Protein 6EI3 (pdb70)

Structure (mmCIF, N/CA/C/O backbone):
data_6EI3
#
_entry.id   6EI3
#
_cell.length_a   138.060
_cell.length_b   65.230
_cell.length_c   70.340
_cell.angle_alpha   90.000
_cell.angle_beta   96.840
_cell.angle_gamma   90.000
#
_symmetry.space_group_name_H-M   'C 1 2 1'
#
loop_
_entity.id
_entity.type
_entity.pdbx_description
1 polymer 'Proton-dependent oligopeptide transporter family protein'
2 non-polymer (2S)-2,3-DIHYDROXYPROPYL(7Z)-PENTADEC-7-ENOATE
3 water water
#
loop_
_atom_site.group_PDB
_atom_site.id
_atom_site.type_symbol
_atom_site.label_atom_id
_atom_s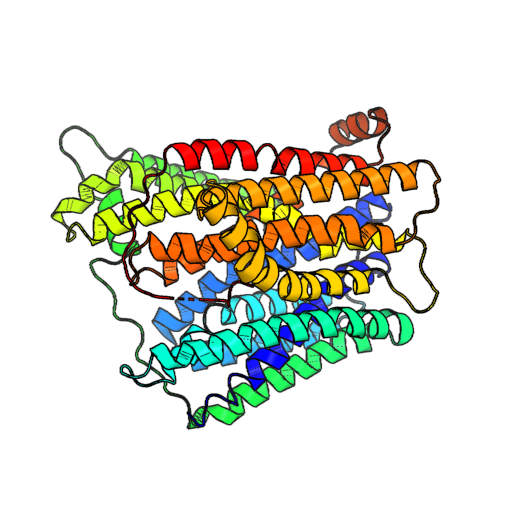ite.label_alt_id
_atom_site.label_comp_id
_atom_site.label_asym_id
_atom_site.label_entity_id
_atom_site.label_seq_id
_atom_site.pdbx_PDB_ins_code
_atom_site.Cartn_x
_atom_site.Cartn_y
_atom_site.Cartn_z
_atom_site.occupancy
_atom_site.B_iso_or_equiv
_atom_site.auth_seq_id
_atom_site.auth_comp_id
_atom_site.auth_asym_id
_atom_site.auth_atom_id
_atom_site.pdbx_PDB_model_num
ATOM 1 N N . PRO A 1 1 ? 141.482 21.199 126.024 1.00 51.93 16 PRO A N 1
ATOM 2 C CA . PRO A 1 1 ? 141.529 19.738 126.226 1.00 50.76 16 PRO A CA 1
ATOM 3 C C . PRO A 1 1 ? 140.140 19.184 126.521 1.00 50.17 16 PRO A C 1
ATOM 4 O O . PRO A 1 1 ? 139.414 19.751 127.340 1.00 47.69 16 PRO A O 1
ATOM 8 N N . ARG A 1 2 ? 139.777 18.067 125.865 1.00 45.37 17 ARG A N 1
ATOM 9 C CA . ARG A 1 2 ? 138.464 17.420 125.986 1.00 44.13 17 ARG A CA 1
ATOM 10 C C . ARG A 1 2 ? 138.105 16.931 127.393 1.00 44.98 17 ARG A C 1
ATOM 11 O O . ARG A 1 2 ? 136.936 16.633 127.647 1.00 45.88 17 ARG A O 1
ATOM 19 N N . GLN A 1 3 ? 139.084 16.863 128.309 1.00 37.68 18 GLN A N 1
ATOM 20 C CA . GLN A 1 3 ? 138.849 16.449 129.702 1.00 34.53 18 GLN A CA 1
ATOM 21 C C . GLN A 1 3 ? 138.491 17.623 130.601 1.00 33.66 18 GLN A C 1
ATOM 22 O O . GLN A 1 3 ? 137.955 17.395 131.664 1.00 31.83 18 GLN A O 1
ATOM 28 N N . ILE A 1 4 ? 138.827 18.867 130.203 1.00 30.66 19 ILE A N 1
ATOM 29 C CA . ILE A 1 4 ? 138.576 20.081 130.991 1.00 30.00 19 ILE A CA 1
ATOM 30 C C . ILE A 1 4 ? 137.054 20.257 131.380 1.00 32.86 19 ILE A C 1
ATOM 31 O O . ILE A 1 4 ? 136.803 20.582 132.547 1.00 30.27 19 ILE A O 1
ATOM 36 N N . PRO A 1 5 ? 136.040 19.961 130.517 1.00 30.79 20 PRO A N 1
ATOM 37 C CA . PRO A 1 5 ? 134.627 20.143 130.957 1.00 29.90 20 PRO A CA 1
ATOM 38 C C . PRO A 1 5 ? 134.228 19.305 132.181 1.00 31.06 20 PRO A C 1
ATOM 39 O O . PRO A 1 5 ? 133.435 19.750 133.003 1.00 28.22 20 PRO A O 1
ATOM 43 N N . PHE A 1 6 ? 134.799 18.101 132.317 1.00 28.76 21 PHE A N 1
ATOM 44 C CA . PHE A 1 6 ? 134.532 17.208 133.458 1.00 27.89 21 PHE A CA 1
ATOM 45 C C . PHE A 1 6 ? 135.055 17.823 134.752 1.00 30.48 21 PHE A C 1
ATOM 46 O O . PHE A 1 6 ? 134.418 17.674 135.784 1.00 28.65 21 PHE A O 1
ATOM 54 N N . ILE A 1 7 ? 136.198 18.552 134.666 1.00 27.85 22 ILE A N 1
ATOM 55 C CA A ILE A 1 7 ? 136.838 19.262 135.786 0.50 27.06 22 ILE A CA 1
ATOM 56 C CA B ILE A 1 7 ? 136.798 19.228 135.817 0.50 26.02 22 ILE A CA 1
ATOM 57 C C . ILE A 1 7 ? 135.991 20.481 136.154 1.00 30.40 22 ILE A C 1
ATOM 58 O O . ILE A 1 7 ? 135.774 20.747 137.334 1.00 29.88 22 ILE A O 1
ATOM 67 N N . ILE A 1 8 ? 135.506 21.231 135.121 1.00 29.24 23 ILE A N 1
ATOM 68 C CA . ILE A 1 8 ? 134.674 22.438 135.331 1.00 28.88 23 ILE A CA 1
ATOM 69 C C . ILE A 1 8 ? 133.350 22.014 136.017 1.00 30.69 23 ILE A C 1
ATOM 70 O O . ILE A 1 8 ? 132.964 22.630 137.010 1.00 30.48 23 ILE A O 1
ATOM 75 N N . GLY A 1 9 ? 132.716 20.953 135.503 1.00 26.23 24 GLY A N 1
ATOM 76 C CA . GLY A 1 9 ? 131.477 20.396 136.048 1.00 25.78 24 GLY A CA 1
ATOM 77 C C . GLY A 1 9 ? 131.619 20.000 137.510 1.00 28.98 24 GLY A C 1
ATOM 78 O O . GLY A 1 9 ? 130.810 20.382 138.349 1.00 27.57 24 GLY A O 1
ATOM 79 N N . ASN A 1 10 ? 132.677 19.249 137.824 1.00 27.06 25 ASN A N 1
ATOM 80 C CA . ASN A 1 10 ? 132.973 18.813 139.183 1.00 25.49 25 ASN A CA 1
ATOM 81 C C . ASN A 1 10 ? 133.193 20.031 140.087 1.00 29.81 25 ASN A C 1
ATOM 82 O O . ASN A 1 10 ? 132.622 20.072 141.179 1.00 28.60 25 ASN A O 1
ATOM 87 N N . GLU A 1 11 ? 133.998 21.028 139.626 1.00 27.18 26 GLU A N 1
ATOM 88 C CA . GLU A 1 11 ? 134.275 22.251 140.395 1.00 27.31 26 GLU A CA 1
ATOM 89 C C . GLU A 1 11 ? 132.993 23.050 140.700 1.00 29.84 26 GLU A C 1
ATOM 90 O O . GLU A 1 11 ? 132.807 23.499 141.832 1.00 28.61 26 GLU A O 1
ATOM 96 N N . ALA A 1 12 ? 132.124 23.230 139.693 1.00 26.57 27 ALA A N 1
ATOM 97 C CA . ALA A 1 12 ? 130.875 23.994 139.846 1.00 25.12 27 ALA A CA 1
ATOM 98 C C . ALA A 1 12 ? 129.933 23.339 140.846 1.00 27.78 27 ALA A C 1
ATOM 99 O O . ALA A 1 12 ? 129.462 24.012 141.752 1.00 25.77 27 ALA A O 1
ATOM 101 N N . CYS A 1 13 ? 129.695 22.012 140.713 1.00 26.04 28 CYS A N 1
ATOM 102 C CA . CYS A 1 13 ? 128.790 21.304 141.628 1.00 26.04 28 CYS A CA 1
ATOM 103 C C . CYS A 1 13 ? 129.318 21.237 143.042 1.00 29.39 28 CYS A C 1
ATOM 104 O O . CYS A 1 13 ? 128.544 21.496 143.967 1.00 29.22 28 CYS A O 1
ATOM 107 N N . GLU A 1 14 ? 130.634 20.937 143.220 1.00 24.23 29 GLU A N 1
ATOM 108 C CA . GLU A 1 14 ? 131.233 20.857 144.557 1.00 23.74 29 GLU A CA 1
ATOM 109 C C . GLU A 1 14 ? 131.209 22.212 145.282 1.00 26.48 29 GLU A C 1
ATOM 110 O O . GLU A 1 14 ? 130.929 22.249 146.468 1.00 25.27 29 GLU A O 1
ATOM 116 N N . ARG A 1 15 ? 131.519 23.312 144.587 1.00 24.59 30 ARG A N 1
ATOM 117 C CA . ARG A 1 15 ? 131.532 24.635 145.211 1.00 23.81 30 ARG A CA 1
ATOM 118 C C . ARG A 1 15 ? 130.127 25.083 145.604 1.00 28.02 30 ARG A C 1
ATOM 119 O O . ARG A 1 15 ? 129.948 25.636 146.687 1.00 27.04 30 ARG A O 1
ATOM 127 N N . PHE A 1 16 ? 129.138 24.852 144.733 1.00 25.14 31 PHE A N 1
ATOM 128 C CA . PHE A 1 16 ? 127.759 25.231 145.041 1.00 26.50 31 PHE A CA 1
ATOM 129 C C . PHE A 1 16 ? 127.307 24.439 146.281 1.00 30.87 31 PHE A C 1
ATOM 130 O O . PHE A 1 16 ? 126.709 25.006 147.198 1.00 30.91 31 PHE A O 1
ATOM 138 N N . SER A 1 17 ? 127.619 23.136 146.299 1.00 27.36 32 SER A N 1
ATOM 139 C CA . SER A 1 17 ? 127.295 22.224 147.386 1.00 27.85 32 SER A CA 1
ATOM 140 C C . SER A 1 17 ? 127.925 22.673 148.719 1.00 29.91 32 SER A C 1
ATOM 141 O O . SER A 1 17 ? 127.244 22.709 149.746 1.00 29.80 32 SER A O 1
ATOM 144 N N . PHE A 1 18 ? 129.211 23.016 148.698 1.00 25.32 33 PHE A N 1
ATOM 145 C CA . PHE A 1 18 ? 129.924 23.434 149.906 1.00 23.69 33 PHE A CA 1
ATOM 146 C C . PHE A 1 18 ? 129.292 24.667 150.509 1.00 26.68 33 PHE A C 1
ATOM 147 O O . PHE A 1 18 ? 128.960 24.654 151.687 1.00 24.50 33 PHE A O 1
ATOM 155 N N . TYR A 1 19 ? 129.158 25.739 149.713 1.00 23.93 34 TYR A N 1
ATOM 156 C CA . TYR A 1 19 ? 128.591 26.995 150.203 1.00 24.63 34 TYR A CA 1
ATOM 157 C C . TYR A 1 19 ? 127.153 26.829 150.659 1.00 28.34 34 TYR A C 1
ATOM 158 O O . TYR A 1 19 ? 126.750 27.439 151.644 1.00 25.24 34 TYR A O 1
ATOM 167 N N . GLY A 1 20 ? 126.413 25.993 149.930 1.00 26.91 35 GLY A N 1
ATOM 168 C CA . GLY A 1 20 ? 125.025 25.651 150.214 1.00 27.57 35 GLY A CA 1
ATOM 169 C C . GLY A 1 20 ? 124.874 25.044 151.588 1.00 30.20 35 GLY A C 1
ATOM 170 O O . GLY A 1 20 ? 124.070 25.541 152.374 1.00 29.75 35 GLY A O 1
ATOM 171 N N . MET A 1 21 ? 125.685 24.026 151.929 1.00 28.16 36 MET A N 1
ATOM 172 C CA . MET A 1 21 ? 125.574 23.450 153.273 1.00 30.38 36 MET A CA 1
ATOM 173 C C . MET A 1 21 ? 126.181 24.370 154.365 1.00 31.07 36 MET A C 1
ATOM 174 O O . MET A 1 21 ? 125.569 24.555 155.413 1.00 31.32 36 MET A O 1
ATOM 179 N N . ARG A 1 22 ? 127.349 24.968 154.107 1.00 24.64 37 ARG A N 1
ATOM 180 C CA . ARG A 1 22 ? 128.051 25.799 155.096 1.00 22.93 37 ARG A CA 1
ATOM 181 C C . ARG A 1 22 ? 127.256 27.044 155.549 1.00 24.74 37 ARG A C 1
ATOM 182 O O . ARG A 1 22 ? 127.209 27.338 156.752 1.00 24.10 37 ARG A O 1
ATOM 190 N N . ASN A 1 23 ? 126.614 27.737 154.586 1.00 19.81 38 ASN A N 1
ATOM 191 C CA . ASN A 1 23 ? 125.878 28.990 154.772 1.00 20.24 38 ASN A CA 1
ATOM 192 C C . ASN A 1 23 ? 124.492 28.814 155.421 1.00 25.24 38 ASN A C 1
ATOM 193 O O . ASN A 1 23 ? 123.907 29.813 155.824 1.00 26.99 38 ASN A O 1
ATOM 198 N N . ILE A 1 24 ? 124.004 27.567 155.610 1.00 21.63 39 ILE A N 1
ATOM 199 C CA . ILE A 1 24 ? 122.749 27.341 156.353 1.00 22.41 39 ILE A CA 1
ATOM 200 C C . ILE A 1 24 ? 123.016 26.625 157.673 1.00 25.22 39 ILE A C 1
ATOM 201 O O . ILE A 1 24 ? 122.090 26.440 158.457 1.00 24.60 39 ILE A O 1
ATOM 206 N N . LEU A 1 25 ? 124.254 26.181 157.908 1.00 22.54 40 LEU A N 1
ATOM 207 C CA . LEU A 1 25 ? 124.570 25.366 159.083 1.00 22.67 40 LEU A CA 1
ATOM 208 C C . LEU A 1 25 ? 124.155 25.996 160.433 1.00 26.58 40 LEU A C 1
ATOM 209 O O . LEU A 1 25 ? 123.487 25.331 161.224 1.00 25.65 40 LEU A O 1
ATOM 214 N N . VAL A 1 26 ? 124.557 27.247 160.701 1.00 23.38 41 VAL A N 1
ATOM 215 C CA . VAL A 1 26 ? 124.227 27.932 161.955 1.00 22.81 41 VAL A CA 1
ATOM 216 C C . VAL A 1 26 ? 122.702 28.186 162.091 1.00 26.38 41 VAL A C 1
ATOM 217 O O . VAL A 1 26 ? 122.138 27.915 163.153 1.00 26.10 41 VAL A O 1
ATOM 221 N N . GLN A 1 27 ? 122.035 28.675 161.016 1.00 22.62 42 GLN A N 1
ATOM 222 C CA . GLN A 1 27 ? 120.595 28.918 161.063 1.00 22.58 42 GLN A CA 1
ATOM 223 C C . GLN A 1 27 ? 119.845 27.605 161.295 1.00 27.61 42 GLN A C 1
ATOM 224 O O . GLN A 1 27 ? 118.877 27.583 162.050 1.00 28.45 42 GLN A O 1
ATOM 230 N N . PHE A 1 28 ? 120.306 26.498 160.684 1.00 23.54 43 PHE A N 1
ATOM 231 C CA . PHE A 1 28 ? 119.684 25.207 160.957 1.00 23.80 43 PHE A CA 1
ATOM 232 C C . PHE A 1 28 ? 119.959 24.830 162.433 1.00 27.60 43 PHE A C 1
ATOM 233 O O . PHE A 1 28 ? 119.041 24.420 163.140 1.00 25.74 43 PHE A O 1
ATOM 241 N N . LEU A 1 29 ? 121.237 24.921 162.880 1.00 25.04 44 LEU A N 1
ATOM 242 C CA . LEU A 1 29 ? 121.591 24.474 164.241 1.00 25.55 44 LEU A CA 1
ATOM 243 C C . LEU A 1 29 ? 120.862 25.181 165.380 1.00 27.91 44 LEU A C 1
ATOM 244 O O . LEU A 1 29 ? 120.448 24.526 166.329 1.00 28.66 44 LEU A O 1
ATOM 249 N N . ILE A 1 30 ? 120.717 26.503 165.300 1.00 25.60 45 ILE A N 1
ATOM 250 C CA . ILE A 1 30 ? 120.178 27.322 166.394 1.00 25.35 45 ILE A CA 1
ATOM 251 C C . ILE A 1 30 ? 118.726 26.961 166.781 1.00 28.61 45 ILE A C 1
ATOM 252 O O . ILE A 1 30 ? 118.387 27.132 167.939 1.00 30.48 45 ILE A O 1
ATOM 257 N N . THR A 1 31 ? 117.913 26.388 165.875 1.00 25.65 46 THR A N 1
ATOM 258 C CA . THR A 1 31 ? 116.535 25.981 166.211 1.00 26.59 46 THR A CA 1
ATOM 259 C C . THR A 1 31 ? 116.394 24.461 166.254 1.00 30.34 46 THR A C 1
ATOM 260 O O . THR A 1 31 ? 11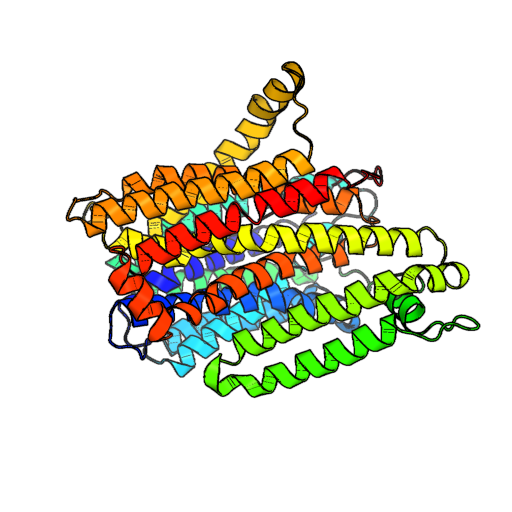5.283 23.946 166.352 1.00 29.87 46 THR A O 1
ATOM 264 N N . SER A 1 32 ? 117.521 23.740 166.164 1.00 27.16 47 SER A N 1
ATOM 265 C CA . SER A 1 32 ? 117.505 22.278 166.159 1.00 27.47 47 SER A CA 1
ATOM 266 C C . SER A 1 32 ? 117.562 21.692 167.575 1.00 34.27 47 SER A C 1
ATOM 267 O O . SER A 1 32 ? 117.823 22.408 168.537 1.00 33.87 47 SER A O 1
ATOM 270 N N . LEU A 1 33 ? 117.420 20.359 167.669 1.00 34.63 48 LEU A N 1
ATOM 271 C CA . LEU A 1 33 ? 117.543 19.570 168.902 1.00 35.71 48 LEU A CA 1
ATOM 272 C C . LEU A 1 33 ? 118.971 19.009 169.036 1.00 37.46 48 LEU A C 1
ATOM 273 O O . LEU A 1 33 ? 119.251 18.248 169.960 1.00 37.59 48 LEU A O 1
ATOM 278 N N . LEU A 1 34 ? 119.888 19.437 168.143 1.00 31.81 49 LEU A N 1
ATOM 279 C CA . LEU A 1 34 ? 121.272 18.960 168.126 1.00 31.76 49 LEU A CA 1
ATOM 280 C C . LEU A 1 34 ? 122.203 19.713 169.080 1.00 35.92 49 LEU A C 1
ATOM 281 O O . LEU A 1 34 ? 123.300 19.217 169.339 1.00 35.90 49 LEU A O 1
ATOM 286 N N . LEU A 1 35 ? 121.771 20.880 169.619 1.00 31.29 50 LEU A N 1
ATOM 287 C CA . LEU A 1 35 ? 122.583 21.657 170.569 1.00 30.59 50 LEU A CA 1
ATOM 288 C C . LEU A 1 35 ? 122.256 21.204 171.977 1.00 36.16 50 LEU A C 1
ATOM 289 O O . LEU A 1 35 ? 121.088 21.001 172.298 1.00 34.52 50 LEU A O 1
ATOM 294 N N . GLN A 1 36 ? 123.278 20.997 172.811 1.00 33.83 51 GLN A N 1
ATOM 295 C CA . GLN A 1 36 ? 123.020 20.531 174.174 1.00 34.19 51 GLN A CA 1
ATOM 296 C C . GLN A 1 36 ? 122.798 21.684 175.159 1.00 35.13 51 GLN A C 1
ATOM 297 O O . GLN A 1 36 ? 122.229 21.464 176.218 1.00 33.89 51 GLN A O 1
ATOM 303 N N . GLU A 1 37 ? 123.207 22.912 174.799 1.00 31.37 52 GLU A N 1
ATOM 304 C CA . GLU A 1 37 ? 122.993 24.079 175.667 1.00 32.07 52 GLU A CA 1
ATOM 305 C C . GLU A 1 37 ? 121.508 24.484 175.683 1.00 34.18 52 GLU A C 1
ATOM 306 O O . GLU A 1 37 ? 120.790 24.224 174.713 1.00 31.82 52 GLU A O 1
ATOM 312 N N . VAL A 1 38 ? 121.064 25.142 176.756 1.00 32.72 53 VAL A N 1
ATOM 313 C CA . VAL A 1 38 ? 119.662 25.571 176.854 1.00 33.61 53 VAL A CA 1
ATOM 314 C C . VAL A 1 38 ? 119.499 27.110 176.808 1.00 37.91 53 VAL A C 1
ATOM 315 O O . VAL A 1 38 ? 118.489 27.589 176.290 1.00 37.97 53 VAL A O 1
ATOM 319 N N . GLY A 1 39 ? 120.469 27.851 177.342 1.00 34.33 54 GLY A N 1
ATOM 320 C CA . GLY A 1 39 ? 120.424 29.310 177.359 1.00 34.62 54 GLY A CA 1
ATOM 321 C C . GLY A 1 39 ? 120.733 29.893 175.992 1.00 37.01 54 GLY A C 1
ATOM 322 O O . GLY A 1 39 ? 121.566 29.348 175.270 1.00 36.64 54 GLY A O 1
ATOM 323 N N . ALA A 1 40 ? 120.070 30.999 175.619 1.00 33.52 55 ALA A N 1
ATOM 324 C CA . ALA A 1 40 ? 120.253 31.625 174.313 1.00 33.12 55 ALA A CA 1
ATOM 325 C C . ALA A 1 40 ? 121.721 32.018 174.009 1.00 33.98 55 ALA A C 1
ATOM 326 O O . ALA A 1 40 ? 122.199 31.579 172.959 1.00 31.02 55 ALA A O 1
ATOM 328 N N . PRO A 1 41 ? 122.491 32.745 174.876 1.00 32.30 56 PRO A N 1
ATOM 329 C CA . PRO A 1 41 ? 123.884 33.054 174.498 1.00 32.15 56 PRO A CA 1
ATOM 330 C C . PRO A 1 41 ? 124.798 31.825 174.453 1.00 33.73 56 PRO A C 1
ATOM 331 O O . PRO A 1 41 ? 125.721 31.804 173.637 1.00 31.81 56 PRO A O 1
ATOM 335 N N . GLU A 1 42 ? 124.511 30.798 175.283 1.00 30.20 57 GLU A N 1
ATOM 336 C CA . GLU A 1 42 ? 125.259 29.531 175.331 1.00 30.33 57 GLU A CA 1
ATOM 337 C C . GLU A 1 42 ? 125.020 28.725 174.045 1.00 32.25 57 GLU A C 1
ATOM 338 O O . GLU A 1 42 ? 125.939 28.079 173.538 1.00 31.20 57 GLU A O 1
ATOM 344 N N . ARG A 1 43 ? 123.781 28.767 173.523 1.00 28.61 58 ARG A N 1
ATOM 345 C CA . ARG A 1 43 ? 123.434 28.084 172.277 1.00 28.17 58 ARG A CA 1
ATOM 346 C C . ARG A 1 43 ? 124.087 28.805 171.086 1.00 31.05 58 ARG A C 1
ATOM 347 O O . ARG A 1 43 ? 124.522 28.137 170.150 1.00 28.71 58 ARG A O 1
ATOM 355 N N . ASP A 1 44 ? 124.194 30.158 171.140 1.00 28.33 59 ASP A N 1
ATOM 356 C CA . ASP A 1 44 ? 124.882 30.929 170.092 1.00 27.10 59 ASP A CA 1
ATOM 357 C C . ASP A 1 44 ? 126.346 30.500 170.044 1.00 29.16 59 ASP A C 1
ATOM 358 O O . ASP A 1 44 ? 126.888 30.295 168.962 1.00 27.78 59 ASP A O 1
ATOM 363 N N . ALA A 1 45 ? 126.987 30.395 171.231 1.00 27.29 60 ALA A N 1
ATOM 364 C CA . ALA A 1 45 ? 128.388 29.978 171.343 1.00 26.52 60 ALA A CA 1
ATOM 365 C C . ALA A 1 45 ? 128.568 28.547 170.820 1.00 29.53 60 ALA A C 1
ATOM 366 O O . ALA A 1 45 ? 129.514 28.282 170.079 1.00 29.45 60 ALA A O 1
ATOM 368 N N . GLU A 1 46 ? 127.649 27.632 171.192 1.00 26.56 61 GLU A N 1
ATOM 369 C CA . GLU A 1 46 ? 127.685 26.247 170.741 1.00 26.47 61 GLU A CA 1
ATOM 370 C C . GLU A 1 46 ? 127.553 26.136 169.222 1.00 29.21 61 GLU A C 1
ATOM 371 O O . GLU A 1 46 ? 128.313 25.382 168.618 1.00 27.45 61 GLU A O 1
ATOM 377 N N . ALA A 1 47 ? 126.625 26.902 168.597 1.00 25.76 62 ALA A N 1
ATOM 378 C CA . ALA A 1 47 ? 126.461 26.868 167.141 1.00 24.62 62 ALA A CA 1
ATOM 379 C C . ALA A 1 47 ? 127.714 27.397 166.460 1.00 26.96 62 ALA A C 1
ATOM 380 O O . ALA A 1 47 ? 128.163 26.781 165.501 1.00 24.54 62 ALA A O 1
ATOM 382 N N . LYS A 1 48 ? 128.343 28.474 167.013 1.00 26.55 63 LYS A N 1
ATOM 383 C CA . LYS A 1 48 ? 129.596 29.039 166.467 1.00 26.04 63 LYS A CA 1
ATOM 384 C C . LYS A 1 48 ? 130.722 27.995 166.593 1.00 29.65 63 LYS A C 1
ATOM 385 O O . LYS A 1 48 ? 131.524 27.839 165.674 1.00 27.63 63 LYS A O 1
ATOM 391 N N . HIS A 1 49 ? 130.762 27.287 167.738 1.00 26.64 64 HIS A N 1
ATOM 392 C CA . HIS A 1 49 ? 131.781 26.283 168.026 1.00 27.24 64 HIS A CA 1
ATOM 393 C C . HIS A 1 49 ? 131.794 25.218 166.963 1.00 29.49 64 HIS A C 1
ATOM 394 O O . HIS A 1 49 ? 132.857 24.916 166.452 1.00 28.08 64 HIS A O 1
ATOM 401 N N . ILE A 1 50 ? 130.607 24.703 166.580 1.00 25.10 65 ILE A N 1
ATOM 402 C CA . ILE A 1 50 ? 130.460 23.695 165.537 1.00 24.01 65 ILE A CA 1
ATOM 403 C C . ILE A 1 50 ? 130.909 24.213 164.147 1.00 25.90 65 ILE A C 1
ATOM 404 O O . ILE A 1 50 ? 131.649 23.521 163.442 1.00 25.82 65 ILE A O 1
ATOM 409 N N . LEU A 1 51 ? 130.411 25.388 163.733 1.00 21.02 66 LEU A N 1
ATOM 410 C CA . LEU A 1 51 ? 130.726 25.981 162.425 1.00 20.33 66 LEU A CA 1
ATOM 411 C C . LEU A 1 51 ? 132.237 26.224 162.283 1.00 24.82 66 LEU A C 1
ATOM 412 O O . LEU A 1 51 ? 132.844 25.850 161.275 1.00 24.25 66 LEU A O 1
ATOM 417 N N . HIS A 1 52 ? 132.830 26.876 163.287 1.00 21.32 67 HIS A N 1
ATOM 418 C CA . HIS A 1 52 ? 134.238 27.223 163.249 1.00 20.80 67 HIS A CA 1
ATOM 419 C C . HIS A 1 52 ? 135.130 25.982 163.424 1.00 27.28 67 HIS A C 1
ATOM 420 O O . HIS A 1 52 ? 136.206 25.955 162.829 1.00 27.60 67 HIS A O 1
ATOM 427 N N . SER A 1 53 ? 134.656 24.924 164.134 1.00 24.07 68 SER A N 1
ATOM 428 C CA . SER A 1 53 ? 135.401 23.647 164.220 1.00 23.95 68 SER A CA 1
ATOM 429 C C . SER A 1 53 ? 135.397 22.975 162.832 1.00 27.54 68 SER A C 1
ATOM 430 O O . SER A 1 53 ? 136.415 22.432 162.400 1.00 27.40 68 SER A O 1
ATOM 433 N N . PHE A 1 54 ? 134.245 23.010 162.153 1.00 23.71 69 PHE A N 1
ATOM 434 C CA . PHE A 1 54 ? 134.066 22.512 160.781 1.00 23.57 69 PHE A CA 1
ATOM 435 C C . PHE A 1 54 ? 135.043 23.241 159.804 1.00 28.36 69 PHE A C 1
ATOM 436 O O . PHE A 1 54 ? 135.730 22.583 159.026 1.00 26.42 69 PHE A O 1
ATOM 444 N N . MET A 1 55 ? 135.086 24.599 159.853 1.00 26.02 70 MET A N 1
ATOM 445 C CA . MET A 1 55 ? 136.000 25.425 159.047 1.00 25.01 70 MET A CA 1
ATOM 446 C C . MET A 1 55 ? 137.471 25.046 159.328 1.00 27.97 70 MET A C 1
ATOM 447 O O . MET A 1 55 ? 138.281 24.972 158.403 1.00 26.67 70 MET A O 1
ATOM 452 N N . ILE A 1 56 ? 137.790 24.758 160.598 1.00 24.64 71 ILE A N 1
ATOM 453 C CA . ILE A 1 56 ? 139.130 24.314 160.991 1.00 24.41 71 ILE A CA 1
ATOM 454 C C . ILE A 1 56 ? 139.506 23.030 160.233 1.00 28.08 71 ILE A C 1
ATOM 455 O O . ILE A 1 56 ? 140.566 22.992 159.624 1.00 28.49 71 ILE A O 1
ATOM 460 N N . GLY A 1 57 ? 138.604 22.044 160.211 1.00 23.71 72 GLY A N 1
ATOM 461 C CA . GLY A 1 57 ? 138.826 20.786 159.507 1.00 23.37 72 GLY A CA 1
ATOM 462 C C . GLY A 1 57 ? 138.990 20.975 158.017 1.00 26.76 72 GLY A C 1
ATOM 463 O O . GLY A 1 57 ? 139.895 20.397 157.404 1.00 25.51 72 GLY A O 1
ATOM 464 N N . VAL A 1 58 ? 138.089 21.790 157.419 1.00 22.92 73 VAL A N 1
ATOM 465 C CA . VAL A 1 58 ? 138.101 22.084 155.992 1.00 22.14 73 VAL A CA 1
ATOM 466 C C . VAL A 1 58 ? 139.459 22.646 155.539 1.00 26.89 73 VAL A C 1
ATOM 467 O O . VAL A 1 58 ? 139.936 22.276 154.475 1.00 27.33 73 VAL A O 1
ATOM 471 N N . PHE A 1 59 ? 140.080 23.517 156.351 1.00 22.71 74 PHE A N 1
ATOM 472 C CA . PHE A 1 59 ? 141.322 24.188 155.971 1.00 21.88 74 PHE A CA 1
ATOM 473 C C . PHE A 1 59 ? 142.568 23.556 156.574 1.00 26.33 74 PHE A C 1
ATOM 474 O O . PHE A 1 59 ? 143.677 23.954 156.216 1.00 25.68 74 PHE A O 1
ATOM 482 N N . PHE A 1 60 ? 142.397 22.500 157.385 1.00 24.20 75 PHE A N 1
ATOM 483 C CA . PHE A 1 60 ? 143.539 21.751 157.932 1.00 25.42 75 PHE A CA 1
ATOM 484 C C . PHE A 1 60 ? 143.828 20.501 157.065 1.00 30.83 75 PHE A C 1
ATOM 485 O O . PHE A 1 60 ? 144.992 20.238 156.758 1.00 30.70 75 PHE A O 1
ATOM 493 N N . PHE A 1 61 ? 142.764 19.719 156.700 1.00 27.27 76 PHE A N 1
ATOM 494 C CA . PHE A 1 61 ? 142.888 18.470 155.938 1.00 26.42 76 PHE A CA 1
ATOM 495 C C . PHE A 1 61 ? 143.531 18.633 154.533 1.00 30.07 76 PHE A C 1
ATOM 496 O O . PHE A 1 61 ? 144.113 17.639 154.109 1.00 29.13 76 PHE A O 1
ATOM 504 N N . PRO A 1 62 ? 143.637 19.823 153.866 1.00 27.23 77 PRO A N 1
ATOM 505 C CA . PRO A 1 62 ? 144.496 19.906 152.659 1.00 27.75 77 PRO A CA 1
ATOM 506 C C . PRO A 1 62 ? 145.900 19.363 152.902 1.00 31.89 77 PRO A C 1
ATOM 507 O O . PRO A 1 62 ? 146.507 18.878 151.954 1.00 31.67 77 PRO A O 1
ATOM 511 N N . LEU A 1 63 ? 146.416 19.418 154.166 1.00 30.35 78 LEU A N 1
ATOM 512 C CA . LEU A 1 63 ? 147.746 18.883 154.501 1.00 31.90 78 LEU A CA 1
ATOM 513 C C . LEU A 1 63 ? 147.811 17.380 154.176 1.00 35.39 78 LEU A C 1
ATOM 514 O O . LEU A 1 63 ? 148.759 16.933 153.524 1.00 34.34 78 LEU A O 1
ATOM 519 N N . LEU A 1 64 ? 146.781 16.618 154.608 1.00 30.87 79 LEU A N 1
ATOM 520 C CA . LEU A 1 64 ? 146.668 15.186 154.368 1.00 31.12 79 LEU A CA 1
ATOM 521 C C . LEU A 1 64 ? 146.411 14.875 152.894 1.00 33.83 79 LEU A C 1
ATOM 522 O O . LEU A 1 64 ? 147.104 14.024 152.346 1.00 34.47 79 LEU A O 1
ATOM 527 N N . GLY A 1 65 ? 145.482 15.597 152.261 1.00 29.17 80 GLY A N 1
ATOM 528 C CA . GLY A 1 65 ? 145.174 15.434 150.841 1.00 28.47 80 GLY A CA 1
ATOM 529 C C . GLY A 1 65 ? 146.398 15.537 149.941 1.00 33.32 80 GLY A C 1
ATOM 530 O O . GLY A 1 65 ? 146.659 14.636 149.144 1.00 33.64 80 GLY A O 1
ATOM 531 N N . GLY A 1 66 ? 147.169 16.614 150.105 1.00 30.63 81 GLY A N 1
ATOM 532 C CA . GLY A 1 66 ? 148.386 16.887 149.337 1.00 30.25 81 GLY A CA 1
ATOM 533 C C . GLY A 1 66 ? 149.464 15.839 149.542 1.00 35.74 81 GLY A C 1
ATOM 534 O O . GLY A 1 66 ? 150.105 15.408 148.576 1.00 34.54 81 GLY A O 1
ATOM 535 N N . TRP A 1 67 ? 149.639 15.393 150.803 1.00 33.70 82 TRP A N 1
ATOM 536 C CA . TRP A 1 67 ? 150.624 14.373 151.184 1.00 35.24 82 TRP A CA 1
ATOM 537 C C . TRP A 1 67 ? 150.272 13.030 150.551 1.00 36.58 82 TRP A C 1
ATOM 538 O O . TRP A 1 67 ? 151.121 12.453 149.889 1.00 37.25 82 TRP A O 1
ATOM 549 N N . LEU A 1 68 ? 149.018 12.557 150.703 1.00 31.53 83 LEU A N 1
ATOM 550 C CA . LEU A 1 68 ? 148.584 11.284 150.106 1.00 31.49 83 LEU A CA 1
ATOM 551 C C . LEU A 1 68 ? 148.725 11.282 148.582 1.00 34.74 83 LEU A C 1
ATOM 552 O O . LEU A 1 68 ? 149.224 10.316 148.015 1.00 33.45 83 LEU A O 1
ATOM 557 N N . ALA A 1 69 ? 148.331 12.382 147.936 1.00 30.92 84 ALA A N 1
ATOM 558 C CA . ALA A 1 69 ? 148.424 12.515 146.477 1.00 31.02 84 ALA A CA 1
ATOM 559 C C . ALA A 1 69 ? 149.882 12.554 145.998 1.00 37.67 84 ALA A C 1
ATOM 560 O O . ALA A 1 69 ? 150.242 11.799 145.106 1.00 37.49 84 ALA A O 1
ATOM 562 N N . ASP A 1 70 ? 150.716 13.416 146.598 1.00 36.33 85 ASP A N 1
ATOM 563 C CA . ASP A 1 70 ? 152.109 13.581 146.194 1.00 37.39 85 ASP A CA 1
ATOM 564 C C . ASP A 1 70 ? 153.023 12.439 146.543 1.00 41.53 85 ASP A C 1
ATOM 565 O O . ASP A 1 70 ? 154.035 12.265 145.865 1.00 40.33 85 ASP A O 1
ATOM 570 N N . ARG A 1 71 ? 152.714 11.685 147.599 1.00 37.63 86 ARG A N 1
ATOM 571 C CA . ARG A 1 71 ? 153.637 10.638 148.024 1.00 38.44 86 ARG A CA 1
ATOM 572 C C . ARG A 1 71 ? 153.151 9.243 147.727 1.00 41.59 86 ARG A C 1
ATOM 573 O O . ARG A 1 71 ? 153.969 8.330 147.777 1.00 42.03 86 ARG A O 1
ATOM 581 N N . PHE A 1 72 ? 151.856 9.046 147.405 1.00 36.25 87 PHE A N 1
ATOM 582 C CA . PHE A 1 72 ? 151.399 7.677 147.159 1.00 36.99 87 PHE A CA 1
ATOM 583 C C . PHE A 1 72 ? 150.472 7.442 145.969 1.00 38.81 87 PHE A C 1
ATOM 584 O O . PHE A 1 72 ? 150.723 6.521 145.192 1.00 38.10 87 PHE A O 1
ATOM 592 N N . PHE A 1 73 ? 149.351 8.184 145.873 1.00 32.88 88 PHE A N 1
ATOM 593 C CA . PHE A 1 73 ? 148.328 7.799 144.922 1.00 32.62 88 PHE A CA 1
ATOM 594 C C . PHE A 1 73 ? 148.119 8.664 143.702 1.00 34.06 88 PHE A C 1
ATOM 595 O O . PHE A 1 73 ? 147.348 8.265 142.830 1.00 33.92 88 PHE A O 1
ATOM 603 N N . GLY A 1 74 ? 148.731 9.833 143.644 1.00 28.03 89 GLY A N 1
ATOM 604 C CA . GLY A 1 74 ? 148.450 10.734 142.536 1.00 27.84 89 GLY A CA 1
ATOM 605 C C . GLY A 1 74 ? 147.140 11.460 142.819 1.00 29.56 89 GLY A C 1
ATOM 606 O O . GLY A 1 74 ? 146.372 11.054 143.689 1.00 28.64 89 GLY A O 1
ATOM 607 N N . LYS A 1 75 ? 146.881 12.527 142.109 1.00 25.99 90 LYS A N 1
ATOM 608 C CA . LYS A 1 75 ? 145.725 13.397 142.337 1.00 24.70 90 LYS A CA 1
ATOM 609 C C . LYS A 1 75 ? 144.380 12.790 141.965 1.00 26.81 90 LYS A C 1
ATOM 610 O O . LYS A 1 75 ? 143.427 12.973 142.718 1.00 24.63 90 LYS A O 1
ATOM 616 N N . TYR A 1 76 ? 144.284 12.072 140.828 1.00 24.32 91 TYR A N 1
ATOM 617 C CA . TYR A 1 76 ? 143.005 11.458 140.440 1.00 25.30 91 TYR A CA 1
ATOM 618 C C . TYR A 1 76 ? 142.413 10.557 141.533 1.00 28.95 91 TYR A C 1
ATOM 619 O O . TYR A 1 76 ? 141.246 10.730 141.897 1.00 27.27 91 TYR A O 1
ATOM 628 N N . THR A 1 77 ? 143.194 9.558 141.991 1.00 25.64 92 THR A N 1
ATOM 629 C CA . THR A 1 77 ? 142.748 8.583 143.004 1.00 26.15 92 THR A CA 1
ATOM 630 C C . THR A 1 77 ? 142.385 9.260 144.329 1.00 28.40 92 THR A C 1
ATOM 631 O O . THR A 1 77 ? 141.380 8.913 144.935 1.00 26.98 92 THR A O 1
ATOM 635 N N . THR A 1 78 ? 143.208 10.204 144.765 1.00 26.33 93 THR A N 1
ATOM 636 C CA . THR A 1 78 ? 143.019 10.923 146.021 1.00 26.07 93 THR A CA 1
ATOM 637 C C . THR A 1 78 ? 141.733 11.753 145.950 1.00 27.83 93 THR A C 1
ATOM 638 O O . THR A 1 78 ? 140.924 11.688 146.881 1.00 26.85 93 THR A O 1
ATOM 642 N N . ILE A 1 79 ? 141.502 12.446 144.811 1.00 23.97 94 ILE A N 1
ATOM 643 C CA . ILE A 1 79 ? 140.279 13.230 144.611 1.00 22.64 94 ILE A CA 1
ATOM 644 C C . ILE A 1 79 ? 139.060 12.325 144.710 1.00 27.57 94 ILE A C 1
ATOM 645 O O . ILE A 1 79 ? 138.117 12.664 145.424 1.00 28.02 94 ILE A O 1
ATOM 650 N N . ILE A 1 80 ? 139.079 11.191 144.003 1.00 26.60 95 ILE A N 1
ATOM 651 C CA . ILE A 1 80 ? 137.975 10.229 143.982 1.00 28.87 95 ILE A CA 1
ATOM 652 C C . ILE A 1 80 ? 137.610 9.736 145.389 1.00 36.28 95 ILE A C 1
ATOM 653 O O . ILE A 1 80 ? 136.436 9.767 145.753 1.00 35.40 95 ILE A O 1
ATOM 658 N N . TRP A 1 81 ? 138.618 9.304 146.176 1.00 35.84 96 TRP A N 1
ATOM 659 C CA . TRP A 1 81 ? 138.374 8.752 147.504 1.00 37.11 96 TRP A CA 1
ATOM 660 C C . TRP A 1 81 ? 137.940 9.798 148.512 1.00 35.43 96 TRP A C 1
ATOM 661 O O . TRP A 1 81 ? 137.036 9.522 149.288 1.00 34.44 96 TRP A O 1
ATOM 672 N N . PHE A 1 82 ? 138.537 10.999 148.487 1.00 29.77 97 PHE A N 1
ATOM 673 C CA . PHE A 1 82 ? 138.095 12.074 149.371 1.00 27.80 97 PHE A CA 1
ATOM 674 C C . PHE A 1 82 ? 136.683 12.528 148.974 1.00 29.59 97 PHE A C 1
ATOM 675 O O . PHE A 1 82 ? 135.886 12.814 149.856 1.00 28.28 97 PHE A O 1
ATOM 683 N N . SER A 1 83 ? 136.367 12.559 147.654 1.00 24.87 98 SER A N 1
ATOM 684 C CA . SER A 1 83 ? 135.033 12.962 147.180 1.00 23.91 98 SER A CA 1
ATOM 685 C C . SER A 1 83 ? 133.946 11.972 147.607 1.00 28.81 98 SER A C 1
ATOM 686 O O . SER A 1 83 ? 132.834 12.393 147.900 1.00 28.97 98 SER A O 1
ATOM 689 N N . LEU A 1 84 ? 134.262 10.676 147.659 1.00 27.31 99 LEU A N 1
ATOM 690 C CA . LEU A 1 84 ? 133.306 9.651 148.094 1.00 28.44 99 LEU A CA 1
ATOM 691 C C . LEU A 1 84 ? 133.053 9.767 149.611 1.00 32.75 99 LEU A C 1
ATOM 692 O O . LEU A 1 84 ? 131.925 9.581 150.059 1.00 32.80 99 LEU A O 1
ATOM 697 N N . ILE A 1 85 ? 134.105 10.077 150.393 1.00 29.08 100 ILE A N 1
ATOM 698 C CA . ILE A 1 85 ? 133.986 10.296 151.842 1.00 27.45 100 ILE A CA 1
ATOM 699 C C . ILE A 1 85 ? 133.080 11.526 152.044 1.00 30.40 100 ILE A C 1
ATOM 700 O O . ILE A 1 85 ? 132.169 11.511 152.869 1.00 28.87 100 ILE A O 1
ATOM 705 N N . TYR A 1 86 ? 133.322 12.564 151.228 1.00 26.63 101 TYR A N 1
ATOM 706 C CA . TYR A 1 86 ? 132.623 13.835 151.183 1.00 25.26 101 TYR A CA 1
ATOM 707 C C . TYR A 1 86 ? 131.119 13.557 150.976 1.00 32.27 101 TYR A C 1
ATOM 708 O O . TYR A 1 86 ? 130.293 14.081 151.732 1.00 30.65 101 TYR A O 1
ATOM 717 N N . CYS A 1 87 ? 130.779 12.691 149.980 1.00 31.22 102 CYS A N 1
ATOM 718 C CA . CYS A 1 87 ? 129.421 12.231 149.667 1.00 31.80 102 CYS A CA 1
ATOM 719 C C . CYS A 1 87 ? 128.809 11.514 150.883 1.00 35.92 102 CYS A C 1
ATOM 720 O O . CYS A 1 87 ? 127.660 11.773 151.222 1.00 36.38 102 CYS A O 1
ATOM 723 N N . ALA A 1 88 ? 129.575 10.613 151.525 1.00 33.50 103 ALA A N 1
ATOM 724 C CA . ALA A 1 88 ? 129.149 9.859 152.712 1.00 33.95 103 ALA A CA 1
ATOM 725 C C . ALA A 1 88 ? 128.783 10.803 153.875 1.00 38.67 103 ALA A C 1
ATOM 726 O O . ALA A 1 88 ? 127.829 10.522 154.599 1.00 39.52 103 ALA A O 1
ATOM 728 N N . GLY A 1 89 ? 129.504 11.931 153.992 1.00 31.92 104 GLY A N 1
ATOM 729 C CA . GLY A 1 89 ? 129.241 12.964 154.986 1.00 31.10 104 GLY A CA 1
ATOM 730 C C . GLY A 1 89 ? 127.909 13.641 154.746 1.00 33.85 104 GLY A C 1
ATOM 731 O O . GLY A 1 89 ? 127.116 13.815 155.685 1.00 32.52 104 GLY A O 1
ATOM 732 N N . HIS A 1 90 ? 127.639 13.993 153.467 1.00 29.41 105 HIS A N 1
ATOM 733 C CA . HIS A 1 90 ? 126.365 14.585 153.048 1.00 29.75 105 HIS A CA 1
ATOM 734 C C . HIS A 1 90 ? 125.210 13.624 153.315 1.00 37.11 105 HIS A C 1
ATOM 735 O O . HIS A 1 90 ? 124.181 14.065 153.810 1.00 39.46 105 HIS A O 1
ATOM 742 N N . ALA A 1 91 ? 125.408 12.316 153.066 1.00 35.23 106 ALA A N 1
ATOM 743 C CA . ALA A 1 91 ? 124.426 11.249 153.342 1.00 36.71 106 ALA A CA 1
ATOM 744 C C . ALA A 1 91 ? 124.187 11.110 154.864 1.00 44.50 106 ALA A C 1
ATOM 745 O O . ALA A 1 91 ? 123.087 10.759 155.285 1.00 45.94 106 ALA A O 1
ATOM 747 N N . CYS A 1 92 ? 125.217 11.383 155.686 1.00 40.24 107 CYS A N 1
ATOM 748 C CA . CYS A 1 92 ? 125.071 11.333 157.130 1.00 38.75 107 CYS A CA 1
ATOM 749 C C . CYS A 1 92 ? 124.174 12.461 157.613 1.00 41.17 107 CYS A C 1
ATOM 750 O O . CYS A 1 92 ? 123.332 12.221 158.482 1.00 40.94 107 CYS A O 1
ATOM 753 N N . LEU A 1 93 ? 124.270 13.657 156.988 1.00 36.03 108 LEU A N 1
ATOM 754 C CA . LEU A 1 93 ? 123.402 14.766 157.362 1.00 36.30 108 LEU A CA 1
ATOM 755 C C . LEU A 1 93 ? 121.901 14.449 157.091 1.00 45.51 108 LEU A C 1
ATOM 756 O O . LEU A 1 93 ? 121.036 15.042 157.742 1.00 45.62 108 LEU A O 1
ATOM 761 N N . ALA A 1 94 ? 121.615 13.461 156.189 1.00 45.00 109 ALA A N 1
ATOM 762 C CA . ALA A 1 94 ? 120.273 12.968 155.820 1.00 45.93 109 ALA A CA 1
ATOM 763 C C . ALA A 1 94 ? 119.824 11.846 156.752 1.00 51.72 109 ALA A C 1
ATOM 764 O O . ALA A 1 94 ? 118.771 11.949 157.370 1.00 53.20 109 ALA A O 1
ATOM 766 N N . LEU A 1 95 ? 120.627 10.778 156.852 1.00 49.39 110 LEU A N 1
ATOM 767 C CA . LEU A 1 95 ? 120.389 9.610 157.699 1.00 51.42 110 LEU A CA 1
ATOM 768 C C . LEU A 1 95 ? 120.314 9.972 159.195 1.00 55.76 110 LEU A C 1
ATOM 769 O O . LEU A 1 95 ? 119.663 9.254 159.953 1.00 55.42 110 LEU A O 1
ATOM 774 N N . PHE A 1 96 ? 121.010 11.059 159.625 1.00 51.75 111 PHE A N 1
ATOM 775 C CA . PHE A 1 96 ? 121.099 11.411 161.039 1.00 50.75 111 PHE A CA 1
ATOM 776 C C . PHE A 1 96 ? 120.785 12.870 161.388 1.00 50.27 111 PHE A C 1
ATOM 777 O O . PHE A 1 96 ? 121.325 13.404 162.354 1.00 49.09 111 PHE A O 1
ATOM 785 N N . GLU A 1 97 ? 119.835 13.471 160.678 1.00 46.71 112 GLU A N 1
ATOM 786 C CA . GLU A 1 97 ? 119.355 14.847 160.873 1.00 46.54 112 GLU A CA 1
ATOM 787 C C . GLU A 1 97 ? 118.915 15.123 162.327 1.00 52.45 112 GLU A C 1
ATOM 788 O O . GLU A 1 97 ? 119.177 16.207 162.856 1.00 52.13 112 GLU A O 1
ATOM 794 N N . ASP A 1 98 ? 118.243 14.137 162.963 1.00 50.19 113 ASP A N 1
ATOM 795 C CA . ASP A 1 98 ? 117.753 14.227 164.338 1.00 50.13 113 ASP A CA 1
ATOM 796 C C . ASP A 1 98 ? 118.713 13.583 165.353 1.00 50.49 113 ASP A C 1
ATOM 797 O O . ASP A 1 98 ? 118.354 13.444 166.523 1.00 50.10 113 ASP A O 1
ATOM 802 N N . SER A 1 99 ? 119.932 13.210 164.910 1.00 43.22 114 SER A N 1
ATOM 803 C CA . SER A 1 99 ? 120.929 12.558 165.760 1.00 41.97 114 SER A CA 1
ATOM 804 C C . SER A 1 99 ? 122.223 13.369 165.832 1.00 42.15 114 SER A C 1
ATOM 805 O O . SER A 1 99 ? 122.924 13.515 164.827 1.00 39.10 114 SER A O 1
ATOM 808 N N . ARG A 1 100 ? 122.544 13.873 167.033 1.00 38.28 115 ARG A N 1
ATOM 809 C CA . ARG A 1 100 ? 123.734 14.673 167.311 1.00 38.40 115 ARG A CA 1
ATOM 810 C C . ARG A 1 100 ? 125.004 13.936 166.873 1.00 43.08 115 ARG A C 1
ATOM 811 O O . ARG A 1 100 ? 125.838 14.512 166.175 1.00 42.43 115 ARG A O 1
ATOM 819 N N . SER A 1 101 ? 125.125 12.654 167.243 1.00 40.94 116 SER A N 1
ATOM 820 C CA . SER A 1 101 ? 126.276 11.818 166.898 1.00 40.46 116 SER A CA 1
ATOM 821 C C . SER A 1 101 ? 126.457 11.639 165.382 1.00 41.43 116 SER A C 1
ATOM 822 O O . SER A 1 101 ? 127.543 11.896 164.858 1.00 39.63 116 SER A O 1
ATOM 825 N N . GLY A 1 102 ? 125.395 11.244 164.695 1.00 37.33 117 GLY A N 1
ATOM 826 C CA . GLY A 1 102 ? 125.442 11.006 163.257 1.00 36.64 117 GLY A CA 1
ATOM 827 C C . GLY A 1 102 ? 125.638 12.250 162.413 1.00 38.91 117 GLY A C 1
ATOM 828 O O . GLY A 1 102 ? 126.342 12.205 161.398 1.00 37.65 117 GLY A O 1
ATOM 829 N N . PHE A 1 103 ? 124.993 13.371 162.815 1.00 32.86 118 PHE A N 1
ATOM 830 C CA . PHE A 1 103 ? 125.096 14.644 162.107 1.00 30.45 118 PHE A CA 1
ATOM 831 C C . PHE A 1 103 ? 126.503 15.208 162.270 1.00 31.48 118 PHE A C 1
ATOM 832 O O . PHE A 1 103 ? 127.044 15.761 161.315 1.00 27.84 118 PHE A O 1
ATOM 840 N N . PHE A 1 104 ? 127.122 15.022 163.453 1.00 28.78 119 PHE A N 1
ATOM 841 C CA . PHE A 1 104 ? 128.489 15.521 163.654 1.00 29.93 119 PHE A CA 1
ATOM 842 C C . PHE A 1 104 ? 129.521 14.658 162.925 1.00 34.12 119 PHE A C 1
ATOM 843 O O . PHE A 1 104 ? 130.507 15.200 162.427 1.00 32.75 119 PHE A O 1
ATOM 851 N N . VAL A 1 105 ? 129.265 13.334 162.807 1.00 31.38 120 VAL A N 1
ATOM 852 C CA . VAL A 1 105 ? 130.120 12.424 162.031 1.00 31.37 120 VAL A CA 1
ATOM 853 C C . VAL A 1 105 ? 130.056 12.903 160.561 1.00 31.75 120 VAL A C 1
ATOM 854 O O . VAL A 1 105 ? 131.096 13.050 159.928 1.00 31.39 120 VAL A O 1
ATOM 858 N N . GLY A 1 106 ? 128.847 13.212 160.089 1.00 27.65 121 GLY A N 1
ATOM 859 C CA . GLY A 1 106 ? 128.590 13.774 158.760 1.00 27.61 121 GLY A CA 1
ATOM 860 C C . GLY A 1 106 ? 129.397 15.032 158.499 1.00 28.99 121 GLY A C 1
ATOM 861 O O . GLY A 1 106 ? 130.132 15.085 157.518 1.00 28.27 121 GLY A O 1
ATOM 862 N N . LEU A 1 107 ? 129.360 16.006 159.439 1.00 24.89 122 LEU A N 1
ATOM 863 C CA . LEU A 1 107 ? 130.172 17.233 159.321 1.00 25.08 122 LEU A CA 1
ATOM 864 C C . LEU A 1 107 ? 131.653 16.928 159.292 1.00 26.60 122 LEU A C 1
ATOM 865 O O . LEU A 1 107 ? 132.370 17.588 158.560 1.00 25.13 122 LEU A O 1
ATOM 870 N N . GLY A 1 108 ? 132.095 15.964 160.114 1.00 24.97 123 GLY A N 1
ATOM 871 C CA . GLY A 1 108 ? 133.485 15.513 160.168 1.00 25.83 123 GLY A CA 1
ATOM 872 C C . GLY A 1 108 ? 133.952 14.935 158.834 1.00 28.97 123 GLY A C 1
ATOM 873 O O . GLY A 1 108 ? 135.032 15.265 158.347 1.00 29.50 123 GLY A O 1
ATOM 874 N N . LEU A 1 109 ? 133.115 14.097 158.218 1.00 25.16 124 LEU A N 1
ATOM 875 C CA . LEU A 1 109 ? 133.385 13.469 156.923 1.00 24.55 124 LEU A CA 1
ATOM 876 C C . LEU A 1 109 ? 133.395 14.494 155.784 1.00 27.68 124 LEU A C 1
ATOM 877 O O . LEU A 1 109 ? 134.229 14.390 154.879 1.00 25.75 124 LEU A O 1
ATOM 882 N N . ILE A 1 110 ? 132.507 15.516 155.857 1.00 24.90 125 ILE A N 1
ATOM 883 C CA . ILE A 1 110 ? 132.458 16.615 154.879 1.00 23.43 125 ILE A CA 1
ATOM 884 C C . ILE A 1 110 ? 133.711 17.436 155.007 1.00 27.46 125 ILE A C 1
ATOM 885 O O . ILE A 1 110 ? 134.331 17.706 153.995 1.00 26.63 125 ILE A O 1
ATOM 890 N N . ALA A 1 111 ? 134.120 17.796 156.256 1.00 26.04 126 ALA A N 1
ATOM 891 C CA . ALA A 1 111 ? 135.336 18.582 156.498 1.00 25.48 126 ALA A CA 1
ATOM 892 C C . ALA A 1 111 ? 136.568 17.865 155.914 1.00 28.94 126 ALA A C 1
ATOM 893 O O . ALA A 1 111 ? 137.390 18.478 155.242 1.00 26.30 126 ALA A O 1
ATOM 895 N N . PHE A 1 112 ? 136.670 16.564 156.179 1.00 27.37 127 PHE A N 1
ATOM 896 C CA . PHE A 1 112 ? 137.752 15.703 155.714 1.00 28.11 127 PHE A CA 1
ATOM 897 C C . PHE A 1 112 ? 137.786 15.609 154.198 1.00 30.95 127 PHE A C 1
ATOM 898 O O . PHE A 1 112 ? 138.861 15.757 153.603 1.00 29.75 127 PHE A O 1
ATOM 906 N N . GLY A 1 113 ? 136.621 15.363 153.591 1.00 27.38 128 GLY A N 1
ATOM 907 C CA . GLY A 1 113 ? 136.517 15.241 152.143 1.00 27.58 128 GLY A CA 1
ATOM 908 C C . GLY A 1 113 ? 136.833 16.530 151.408 1.00 29.16 128 GLY A C 1
ATOM 909 O O . GLY A 1 113 ? 137.624 16.526 150.459 1.00 26.38 128 GLY A O 1
ATOM 910 N N . ALA A 1 114 ? 136.190 17.641 151.840 1.00 25.07 129 ALA A N 1
ATOM 911 C CA . ALA A 1 114 ? 136.346 18.967 151.246 1.00 24.90 129 ALA A CA 1
ATOM 912 C C . ALA A 1 114 ? 137.761 19.472 151.457 1.00 29.68 129 ALA A C 1
ATOM 913 O O . ALA A 1 114 ? 138.328 20.084 150.558 1.00 29.31 129 ALA A O 1
ATOM 915 N N . GLY A 1 115 ? 138.324 19.191 152.627 1.00 25.70 130 GLY A N 1
ATOM 916 C CA . GLY A 1 115 ? 139.686 19.596 152.921 1.00 25.92 130 GLY A CA 1
ATOM 917 C C . GLY A 1 115 ? 140.710 18.846 152.086 1.00 29.31 130 GLY A C 1
ATOM 918 O O . GLY A 1 115 ? 141.638 19.458 151.551 1.00 28.19 130 GLY A O 1
ATOM 919 N N . GLY A 1 116 ? 140.539 17.535 151.966 1.00 25.45 131 GLY A N 1
ATOM 920 C CA . GLY A 1 116 ? 141.481 16.700 151.220 1.00 26.61 131 GLY A CA 1
ATOM 921 C C . GLY A 1 116 ? 141.619 17.008 149.736 1.00 30.17 131 GLY A C 1
ATOM 922 O O . GLY A 1 116 ? 142.728 16.942 149.200 1.00 29.14 131 GLY A O 1
ATOM 923 N N . ILE A 1 117 ? 140.505 17.354 149.058 1.00 25.07 132 ILE A N 1
ATOM 924 C CA . ILE A 1 117 ? 140.521 17.646 147.605 1.00 26.01 132 ILE A CA 1
ATOM 925 C C . ILE A 1 117 ? 140.996 19.070 147.282 1.00 31.88 132 ILE A C 1
ATOM 926 O O . ILE A 1 117 ? 141.393 19.343 146.154 1.00 30.46 132 ILE A O 1
ATOM 931 N N . LYS A 1 118 ? 140.868 19.984 148.260 1.00 30.40 133 LYS A N 1
ATOM 932 C CA . LYS A 1 118 ? 141.155 21.404 148.130 1.00 30.33 133 LYS A CA 1
ATOM 933 C C . LYS A 1 118 ? 142.534 21.733 147.502 1.00 32.96 133 LYS A C 1
ATOM 934 O O . LYS A 1 118 ? 142.545 22.556 146.597 1.00 32.26 133 LYS A O 1
ATOM 940 N N . PRO A 1 119 ? 143.698 21.153 147.881 1.00 28.67 134 PRO A N 1
ATOM 941 C CA . PRO A 1 119 ? 144.938 21.567 147.199 1.00 28.48 134 PRO A CA 1
ATOM 942 C C . PRO A 1 119 ? 145.176 20.760 145.923 1.00 32.37 134 PRO A C 1
ATOM 943 O O . PRO A 1 119 ? 146.239 20.874 145.329 1.00 32.85 134 PRO A O 1
ATOM 947 N N . LEU A 1 120 ? 144.212 19.902 145.538 1.00 28.29 135 LEU A N 1
ATOM 948 C CA . LEU A 1 120 ? 144.382 18.973 144.415 1.00 27.60 135 LEU A CA 1
ATOM 949 C C . LEU A 1 120 ? 143.633 19.310 143.142 1.00 30.70 135 LEU A C 1
ATOM 950 O O . LEU A 1 120 ? 144.153 19.033 142.070 1.00 28.39 135 LEU A O 1
ATOM 955 N N . VAL A 1 121 ? 142.424 19.862 143.260 1.00 28.40 136 VAL A N 1
ATOM 956 C CA A VAL A 1 121 ? 141.558 20.162 142.119 0.50 29.06 136 VAL A CA 1
ATOM 957 C CA B VAL A 1 121 ? 141.569 20.148 142.102 0.50 28.84 136 VAL A CA 1
ATOM 958 C C . VAL A 1 121 ? 142.254 21.094 141.104 1.00 32.99 136 VAL A C 1
ATOM 959 O O . VAL A 1 121 ? 142.319 20.748 139.922 1.00 31.53 136 VAL A O 1
ATOM 966 N N . ALA A 1 122 ? 142.807 22.236 141.570 1.00 31.36 137 ALA A N 1
ATOM 967 C CA . ALA A 1 122 ? 143.470 23.209 140.706 1.00 32.63 137 ALA A CA 1
ATOM 968 C C . ALA A 1 122 ? 144.731 22.680 140.073 1.00 36.42 137 ALA A C 1
ATOM 969 O O . ALA A 1 122 ? 144.927 22.870 138.882 1.00 37.48 137 ALA A O 1
ATOM 971 N N . SER A 1 123 ? 145.570 21.988 140.854 1.00 32.07 138 SER A N 1
ATOM 972 C CA . SER A 1 123 ? 146.829 21.381 140.391 1.00 31.33 138 SER A CA 1
ATOM 973 C C . SER A 1 123 ? 146.559 20.289 139.334 1.00 31.51 138 SER A C 1
ATOM 974 O O . SER A 1 123 ? 147.272 20.218 138.336 1.00 31.05 138 SER A O 1
ATOM 977 N N . PHE A 1 124 ? 145.522 19.440 139.554 1.00 25.80 139 PHE A N 1
ATOM 978 C CA . PHE A 1 124 ? 145.144 18.381 138.593 1.00 24.51 139 PHE A CA 1
ATOM 979 C C . PHE A 1 124 ? 144.628 18.998 137.301 1.00 28.32 139 PHE A C 1
ATOM 980 O O . PHE A 1 124 ? 144.824 18.436 136.229 1.00 28.68 139 PHE A O 1
ATOM 988 N N . MET A 1 125 ? 143.942 20.147 137.404 1.00 26.38 140 MET A N 1
ATOM 989 C CA . MET A 1 125 ? 143.442 20.852 136.214 1.00 26.59 140 MET A CA 1
ATOM 990 C C . MET A 1 125 ? 144.638 21.320 135.347 1.00 30.83 140 MET A C 1
ATOM 991 O O . MET A 1 125 ? 144.603 21.156 134.132 1.00 32.41 140 MET A O 1
ATOM 996 N N . VAL A 1 126 ? 145.649 21.971 135.966 1.00 29.12 141 VAL A N 1
ATOM 997 C CA . VAL A 1 126 ? 146.837 22.475 135.245 1.00 30.97 141 VAL A CA 1
ATOM 998 C C . VAL A 1 126 ? 147.567 21.304 134.517 1.00 35.46 141 VAL A C 1
ATOM 999 O O . VAL A 1 126 ? 147.990 21.473 133.375 1.00 35.27 141 VAL A O 1
ATOM 1003 N N . ASP A 1 127 ? 147.628 20.108 135.158 1.00 32.41 142 ASP A N 1
ATOM 1004 C CA . ASP A 1 127 ? 148.232 18.873 134.605 1.00 32.80 142 ASP A CA 1
ATOM 1005 C C . ASP A 1 127 ? 147.614 18.470 133.261 1.00 36.92 142 ASP A C 1
ATOM 1006 O O . ASP A 1 127 ? 148.260 17.778 132.498 1.00 37.51 142 ASP A O 1
ATOM 1011 N N . GLN A 1 128 ? 146.357 18.858 132.993 1.00 33.09 143 GLN A N 1
ATOM 1012 C CA . GLN A 1 128 ? 145.659 18.483 131.758 1.00 33.29 143 GLN A CA 1
ATOM 1013 C C . GLN A 1 128 ? 146.187 19.183 130.515 1.00 39.45 143 GLN A C 1
ATOM 1014 O O . GLN A 1 128 ? 145.899 18.731 129.410 1.00 37.73 143 GLN A O 1
ATOM 1020 N N . PHE A 1 129 ? 146.973 20.267 130.698 1.00 39.29 144 PHE A N 1
ATOM 1021 C CA . PHE A 1 129 ? 147.593 21.048 129.619 1.00 40.96 144 PHE A CA 1
ATOM 1022 C C . PHE A 1 129 ? 149.031 20.582 129.399 1.00 49.21 144 PHE A C 1
ATOM 1023 O O . PHE A 1 129 ? 149.780 20.447 130.371 1.00 47.68 144 PHE A O 1
ATOM 1031 N N . ASP A 1 130 ? 149.444 20.385 128.130 1.00 52.38 145 ASP A N 1
ATOM 1032 C CA . ASP A 1 130 ? 150.835 20.000 127.844 1.00 54.93 145 ASP A CA 1
ATOM 1033 C C . ASP A 1 130 ? 151.796 21.100 128.336 1.00 60.24 145 ASP A C 1
ATOM 1034 O O . ASP A 1 130 ? 151.392 22.258 128.409 1.00 58.46 145 ASP A O 1
ATOM 1039 N N . GLN A 1 131 ? 153.020 20.717 128.758 1.00 59.47 146 GLN A N 1
ATOM 1040 C CA . GLN A 1 131 ? 154.052 21.577 129.358 1.00 60.11 146 GLN A CA 1
ATOM 1041 C C . GLN A 1 131 ? 154.354 22.887 128.576 1.00 66.31 146 GLN A C 1
ATOM 1042 O O . GLN A 1 131 ? 154.796 23.861 129.194 1.00 66.23 146 GLN A O 1
ATOM 1048 N N . SER A 1 132 ? 154.077 22.926 127.255 1.00 63.61 147 SER A N 1
ATOM 1049 C CA . SER A 1 132 ? 154.270 24.123 126.431 1.00 64.70 147 SER A CA 1
ATOM 1050 C C . SER A 1 132 ? 152.995 24.993 126.339 1.00 67.39 147 SER A C 1
ATOM 1051 O O . SER A 1 132 ? 153.010 26.046 125.685 1.00 67.75 147 SER A O 1
ATOM 1054 N N . ASN A 1 133 ? 151.899 24.549 126.994 1.00 60.89 148 ASN A N 1
ATOM 1055 C CA . ASN A 1 133 ? 150.602 25.235 127.001 1.00 58.73 148 ASN A CA 1
ATOM 1056 C C . ASN A 1 133 ? 150.066 25.500 128.414 1.00 58.29 148 ASN A C 1
ATOM 1057 O O . ASN A 1 133 ? 148.883 25.786 128.566 1.00 56.63 148 ASN A O 1
ATOM 1062 N N . LYS A 1 134 ? 150.948 25.459 129.432 1.00 54.00 149 LYS A N 1
ATOM 1063 C CA . LYS A 1 134 ? 150.627 25.705 130.840 1.00 52.89 149 LYS A CA 1
ATOM 1064 C C . LYS A 1 134 ? 149.961 27.070 131.077 1.00 57.64 149 LYS A C 1
ATOM 1065 O O . LYS A 1 134 ? 149.097 27.177 131.955 1.00 56.11 149 LYS A O 1
ATOM 1071 N N . HIS A 1 135 ? 150.328 28.095 130.265 1.00 55.30 150 HIS A N 1
ATOM 1072 C CA . HIS A 1 135 ? 149.768 29.452 130.335 1.00 54.86 150 HIS A CA 1
ATOM 1073 C C . HIS A 1 135 ? 148.264 29.493 130.019 1.00 55.55 150 HIS A C 1
ATOM 1074 O O . HIS A 1 135 ? 147.567 30.365 130.527 1.00 54.30 150 HIS A O 1
ATOM 1081 N N . ARG A 1 136 ? 147.774 28.543 129.197 1.00 50.66 151 ARG A N 1
ATOM 1082 C CA . ARG A 1 136 ? 146.372 28.416 128.786 1.00 49.90 151 ARG A CA 1
ATOM 1083 C C . ARG A 1 136 ? 145.443 28.024 129.959 1.00 49.24 151 ARG A C 1
ATOM 1084 O O . ARG A 1 136 ? 144.232 28.231 129.873 1.00 47.47 151 ARG A O 1
ATOM 1092 N N . ALA A 1 137 ? 146.017 27.519 131.071 1.00 43.78 152 ALA A N 1
ATOM 1093 C CA . ALA A 1 137 ? 145.257 27.179 132.279 1.00 41.77 152 ALA A CA 1
ATOM 1094 C C . ALA A 1 137 ? 144.670 28.434 132.941 1.00 44.63 152 ALA A C 1
ATOM 1095 O O . ALA A 1 137 ? 143.701 28.312 133.680 1.00 43.29 152 ALA A O 1
ATOM 1097 N N . LYS A 1 138 ? 145.228 29.634 132.634 1.00 41.90 153 LYS A N 1
ATOM 1098 C CA . LYS A 1 138 ? 144.791 30.958 133.123 1.00 41.00 153 LYS A CA 1
ATOM 1099 C C . LYS A 1 138 ? 143.295 31.184 132.839 1.00 41.37 153 LYS A C 1
ATOM 1100 O O . LYS A 1 138 ? 142.585 31.694 133.699 1.00 40.28 153 LYS A O 1
ATOM 1106 N N . VAL A 1 139 ? 142.838 30.802 131.635 1.00 37.23 154 VAL A N 1
ATOM 1107 C CA . VAL A 1 139 ? 141.450 30.889 131.154 1.00 36.86 154 VAL A CA 1
ATOM 1108 C C . VAL A 1 139 ? 140.535 30.027 132.060 1.00 37.96 154 VAL A C 1
ATOM 1109 O O . VAL A 1 139 ? 139.419 30.438 132.393 1.00 37.39 154 VAL A O 1
ATOM 1113 N N . VAL A 1 140 ? 141.006 28.837 132.444 1.00 34.22 155 VAL A N 1
ATOM 1114 C CA . VAL A 1 140 ? 140.239 27.946 133.331 1.00 32.95 155 VAL A CA 1
ATOM 1115 C C . VAL A 1 140 ? 140.228 28.513 134.765 1.00 36.48 155 VAL A C 1
ATOM 1116 O O . VAL A 1 140 ? 139.187 28.447 135.424 1.00 35.22 155 VAL A O 1
ATOM 1120 N N . PHE A 1 141 ? 141.349 29.128 135.219 1.00 33.88 156 PHE A N 1
ATOM 1121 C CA . PHE A 1 141 ? 141.404 29.752 136.552 1.00 33.92 156 PHE A CA 1
ATOM 1122 C C . PHE A 1 141 ? 140.419 30.936 136.605 1.00 37.28 156 PHE A C 1
ATOM 1123 O O . PHE A 1 141 ? 139.725 31.106 137.610 1.00 36.19 156 PHE A O 1
ATOM 1131 N N . ASP A 1 142 ? 140.309 31.689 135.491 1.00 33.98 157 ASP A N 1
ATOM 1132 C CA . ASP A 1 142 ? 139.339 32.782 135.327 1.00 35.03 157 ASP A CA 1
ATOM 1133 C C . ASP A 1 142 ? 137.896 32.243 135.420 1.00 37.78 157 ASP A C 1
ATOM 1134 O O . ASP A 1 142 ? 137.081 32.836 136.117 1.00 36.65 157 ASP A O 1
ATOM 1139 N N . ALA A 1 143 ? 137.605 31.091 134.780 1.00 34.67 158 ALA A N 1
ATOM 1140 C CA . ALA A 1 143 ? 136.282 30.442 134.867 1.00 33.23 158 ALA A CA 1
ATOM 1141 C C . ALA A 1 143 ? 135.994 29.993 136.322 1.00 36.37 158 ALA A C 1
ATOM 1142 O O . ALA A 1 143 ? 134.882 30.215 136.799 1.00 36.49 158 ALA A O 1
ATOM 1144 N N . PHE A 1 144 ? 137.008 29.439 137.045 1.00 31.46 159 PHE A N 1
ATOM 1145 C CA . PHE A 1 144 ? 136.875 29.027 138.456 1.00 30.77 159 PHE A CA 1
ATOM 1146 C C . PHE A 1 144 ? 136.447 30.225 139.321 1.00 34.32 159 PHE A C 1
ATOM 1147 O O . PHE A 1 144 ? 135.544 30.088 140.147 1.00 30.89 159 PHE A O 1
ATOM 1155 N N . TYR A 1 145 ? 137.018 31.422 139.062 1.00 31.88 160 TYR A N 1
ATOM 1156 C CA . TYR A 1 145 ? 136.637 32.645 139.780 1.00 31.47 160 TYR A CA 1
ATOM 1157 C C . TYR A 1 145 ? 135.141 32.928 139.640 1.00 34.71 160 TYR A C 1
ATOM 1158 O O . TYR A 1 145 ? 134.464 33.152 140.654 1.00 33.71 160 TYR A O 1
ATOM 1167 N N . TRP A 1 146 ? 134.622 32.894 138.395 1.00 30.63 161 TRP A N 1
ATOM 1168 C CA . TRP A 1 146 ? 133.203 33.150 138.138 1.00 30.91 161 TRP A CA 1
ATOM 1169 C C . TRP A 1 146 ? 132.313 32.038 138.701 1.00 33.09 161 TRP A C 1
ATOM 1170 O O . TRP A 1 146 ? 131.245 32.328 139.241 1.00 30.34 161 TRP A O 1
ATOM 1181 N N . ILE A 1 147 ? 132.780 30.782 138.608 1.00 31.56 162 ILE A N 1
ATOM 1182 C CA . ILE A 1 147 ? 132.074 29.595 139.104 1.00 32.13 162 ILE A CA 1
ATOM 1183 C C . ILE A 1 147 ? 131.938 29.624 140.638 1.00 35.64 162 ILE A C 1
ATOM 1184 O O . ILE A 1 147 ? 130.869 29.337 141.169 1.00 35.60 162 ILE A O 1
ATOM 1189 N N . ILE A 1 148 ? 133.018 29.954 141.335 1.00 33.03 163 ILE A N 1
ATOM 1190 C CA . ILE A 1 148 ? 133.011 30.045 142.791 1.00 32.83 163 ILE A CA 1
ATOM 1191 C C . ILE A 1 148 ? 132.036 31.134 143.244 1.00 34.93 163 ILE A C 1
ATOM 1192 O O . ILE A 1 148 ? 131.178 30.862 144.081 1.00 34.42 163 ILE A O 1
ATOM 1197 N N . ASN A 1 149 ? 132.120 32.334 142.651 1.00 30.65 164 ASN A N 1
ATOM 1198 C CA . ASN A 1 149 ? 131.284 33.454 143.067 1.00 30.70 164 ASN A CA 1
ATOM 1199 C C . ASN A 1 149 ? 129.823 33.300 142.700 1.00 35.78 164 ASN A C 1
ATOM 1200 O O . ASN A 1 149 ? 128.984 33.538 143.567 1.00 34.92 164 ASN A O 1
ATOM 1205 N N . PHE A 1 150 ? 129.503 32.878 141.466 1.00 33.83 165 PHE A N 1
ATOM 1206 C CA . PHE A 1 150 ? 128.106 32.660 141.101 1.00 35.47 165 PHE A CA 1
ATOM 1207 C C . PHE A 1 150 ? 127.499 31.471 141.857 1.00 38.80 165 PHE A C 1
ATOM 1208 O O . PHE A 1 150 ? 126.366 31.576 142.308 1.00 39.70 165 PHE A O 1
ATOM 1216 N N . GLY A 1 151 ? 128.284 30.418 142.073 1.00 33.73 166 GLY A N 1
ATOM 1217 C CA . GLY A 1 151 ? 127.860 29.246 142.838 1.00 33.42 166 GLY A CA 1
ATOM 1218 C C . GLY A 1 151 ? 127.576 29.575 144.299 1.00 37.03 166 GLY A C 1
ATOM 1219 O O . GLY A 1 151 ? 126.568 29.133 144.848 1.00 36.69 166 GLY A O 1
ATOM 1220 N N . SER A 1 152 ? 128.453 30.383 144.930 1.00 30.96 167 SER A N 1
ATOM 1221 C CA . SER A 1 152 ? 128.307 30.842 146.309 1.00 29.90 167 SER A CA 1
ATOM 1222 C C . SER A 1 152 ? 127.092 31.795 146.417 1.00 32.87 167 SER A C 1
ATOM 1223 O O . SER A 1 152 ? 126.319 31.703 147.370 1.00 32.35 167 SER A O 1
ATOM 1226 N N . LEU A 1 153 ? 126.944 32.715 145.457 1.00 30.48 168 LEU A N 1
ATOM 1227 C CA . LEU A 1 153 ? 125.826 33.662 145.442 1.00 31.73 168 LEU A CA 1
ATOM 1228 C C . LEU A 1 153 ? 124.482 32.930 145.353 1.00 36.31 168 LEU A C 1
ATOM 1229 O O . LEU A 1 153 ? 123.583 33.202 146.154 1.00 34.42 168 LEU A O 1
ATOM 1234 N N . PHE A 1 154 ? 124.345 32.018 144.370 1.00 34.65 169 PHE A N 1
ATOM 1235 C CA . PHE A 1 154 ? 123.102 31.270 144.161 1.00 36.30 169 PHE A CA 1
ATOM 1236 C C . PHE A 1 154 ? 122.804 30.328 145.323 1.00 36.89 169 PHE A C 1
ATOM 1237 O O . PHE A 1 154 ? 121.653 30.253 145.750 1.00 36.09 169 PHE A O 1
ATOM 1245 N N . ALA A 1 155 ? 123.844 29.635 145.850 1.00 32.02 170 ALA A N 1
ATOM 1246 C CA . ALA A 1 155 ? 123.702 28.738 147.000 1.00 30.53 170 ALA A CA 1
ATOM 1247 C C . ALA A 1 155 ? 123.181 29.511 148.215 1.00 30.49 170 ALA A C 1
ATOM 1248 O O . ALA A 1 155 ? 122.315 29.010 148.914 1.00 28.22 170 ALA A O 1
ATOM 1250 N N . SER A 1 156 ? 123.699 30.731 148.448 1.00 25.24 171 SER A N 1
ATOM 1251 C CA . SER A 1 156 ? 123.291 31.583 149.567 1.00 25.12 171 SER A CA 1
ATOM 1252 C C . SER A 1 156 ? 121.883 32.118 149.409 1.00 31.95 171 SER A C 1
ATOM 1253 O O . SER A 1 156 ? 121.230 32.393 150.403 1.00 31.93 171 SER A O 1
ATOM 1256 N N . LEU A 1 157 ? 121.431 32.336 148.166 1.00 30.05 172 LEU A N 1
ATOM 1257 C CA . LEU A 1 157 ? 120.089 32.830 147.962 1.00 31.07 172 LEU A CA 1
ATOM 1258 C C . LEU A 1 157 ? 119.050 31.694 147.962 1.00 34.84 172 LEU A C 1
ATOM 1259 O O . LEU A 1 157 ? 117.933 31.909 148.416 1.00 35.27 172 LEU A O 1
ATOM 1264 N N . LEU A 1 158 ? 119.406 30.504 147.454 1.00 30.67 173 LEU A N 1
ATOM 1265 C CA . LEU A 1 158 ? 118.460 29.390 147.295 1.00 31.91 173 LEU A CA 1
ATOM 1266 C C . LEU A 1 158 ? 118.325 28.438 148.506 1.00 33.48 173 LEU A C 1
ATOM 1267 O O . LEU A 1 158 ? 117.198 28.184 148.949 1.00 33.48 173 LEU A O 1
ATOM 1272 N N . ILE A 1 159 ? 119.450 27.875 148.991 1.00 26.01 174 ILE A N 1
ATOM 1273 C CA . ILE A 1 159 ? 119.460 26.876 150.061 1.00 25.12 174 ILE A CA 1
ATOM 1274 C C . ILE A 1 159 ? 118.779 27.397 151.365 1.00 28.16 174 ILE A C 1
ATOM 1275 O O . ILE A 1 159 ? 117.964 26.659 151.904 1.00 28.77 174 ILE A O 1
ATOM 1280 N N . PRO A 1 160 ? 118.983 28.650 151.826 1.00 24.71 175 PRO A N 1
ATOM 1281 C CA . PRO A 1 160 ? 118.238 29.129 153.008 1.00 24.78 175 PRO A CA 1
ATOM 1282 C C . PRO A 1 160 ? 116.720 29.151 152.830 1.00 31.31 175 PRO A C 1
ATOM 1283 O O . PRO A 1 160 ? 116.003 28.959 153.818 1.00 31.77 175 PRO A O 1
ATOM 1287 N N . LEU A 1 161 ? 116.229 29.345 151.576 1.00 29.90 176 LEU A N 1
ATOM 1288 C CA . LEU A 1 161 ? 114.800 29.328 151.232 1.00 30.49 176 LEU A CA 1
ATOM 1289 C C . LEU A 1 161 ? 114.286 27.890 151.283 1.00 34.06 176 LEU A C 1
ATOM 1290 O O . LEU A 1 161 ? 113.175 27.666 151.748 1.00 32.54 176 LEU A O 1
ATOM 1295 N N . ALA A 1 162 ? 115.102 26.910 150.813 1.00 30.24 177 ALA A N 1
ATOM 1296 C CA . ALA A 1 162 ? 114.760 25.484 150.926 1.00 30.37 177 ALA A CA 1
ATOM 1297 C C . ALA A 1 162 ? 114.653 25.122 152.430 1.00 31.08 177 ALA A C 1
ATOM 1298 O O . ALA A 1 162 ? 113.731 24.417 152.816 1.00 29.98 177 ALA A O 1
ATOM 1300 N N . LEU A 1 163 ? 115.584 25.621 153.271 1.00 26.06 178 LEU A N 1
ATOM 1301 C CA . LEU A 1 163 ? 115.557 25.369 154.719 1.00 24.99 178 LEU A CA 1
ATOM 1302 C C . LEU A 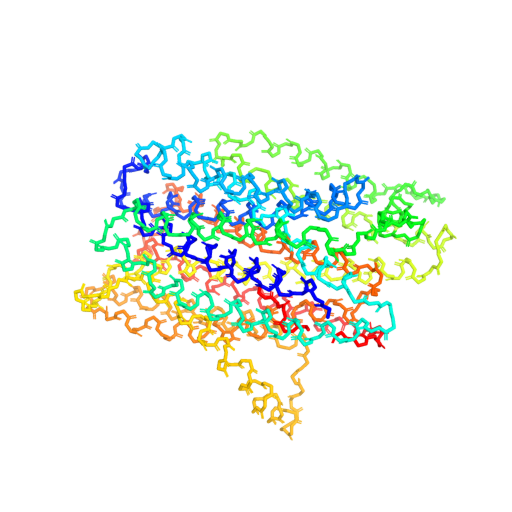1 163 ? 114.293 25.934 155.355 1.00 29.37 178 LEU A C 1
ATOM 1303 O O . LEU A 1 163 ? 113.591 25.224 156.072 1.00 28.10 178 LEU A O 1
ATOM 1308 N N . LYS A 1 164 ? 114.011 27.211 155.079 1.00 27.47 179 LYS A N 1
ATOM 1309 C CA . LYS A 1 164 ? 112.871 27.915 155.645 1.00 29.81 179 LYS A CA 1
ATOM 1310 C C . LYS A 1 164 ? 111.514 27.342 155.239 1.00 36.10 179 LYS A C 1
ATOM 1311 O O . LYS A 1 164 ? 110.631 27.225 156.085 1.00 35.02 179 LYS A O 1
ATOM 1317 N N . HIS A 1 165 ? 111.331 27.007 153.954 1.00 35.96 180 HIS A N 1
ATOM 1318 C CA . HIS A 1 165 ? 110.001 26.579 153.477 1.00 37.90 180 HIS A CA 1
ATOM 1319 C C . HIS A 1 165 ? 109.835 25.087 153.283 1.00 40.27 180 HIS A C 1
ATOM 1320 O O . HIS A 1 165 ? 108.712 24.604 153.374 1.00 41.56 180 HIS A O 1
ATOM 1327 N N . LEU A 1 166 ? 110.919 24.358 152.988 1.00 33.70 181 LEU A N 1
ATOM 1328 C CA . LEU A 1 166 ? 110.841 22.920 152.736 1.00 32.78 181 LEU A CA 1
ATOM 1329 C C . LEU A 1 166 ? 111.361 22.073 153.900 1.00 37.14 181 LEU A C 1
ATOM 1330 O O . LEU A 1 166 ? 110.901 20.950 154.082 1.00 37.89 181 LEU A O 1
ATOM 1335 N N . GLY A 1 167 ? 112.332 22.586 154.652 1.00 32.61 182 GLY A N 1
ATOM 1336 C CA . GLY A 1 167 ? 112.884 21.836 155.774 1.00 31.98 182 GLY A CA 1
ATOM 1337 C C . GLY A 1 167 ? 114.303 21.338 155.569 1.00 35.30 182 GLY A C 1
ATOM 1338 O O . GLY A 1 167 ? 114.825 21.420 154.455 1.00 33.32 182 GLY A O 1
ATOM 1339 N N . PRO A 1 168 ? 114.923 20.794 156.653 1.00 33.12 183 PRO A N 1
ATOM 1340 C CA . PRO A 1 168 ? 116.343 20.384 156.597 1.00 32.59 183 PRO A CA 1
ATOM 1341 C C . PRO A 1 168 ? 116.725 19.280 155.608 1.00 35.11 183 PRO A C 1
ATOM 1342 O O . PRO A 1 168 ? 117.823 19.341 155.049 1.00 33.36 183 PRO A O 1
ATOM 1346 N N . SER A 1 169 ? 115.869 18.261 155.436 1.00 31.82 184 SER A N 1
ATOM 1347 C CA . SER A 1 169 ? 116.076 17.162 154.490 1.00 33.11 184 SER A CA 1
ATOM 1348 C C . SER A 1 169 ? 116.215 17.722 153.070 1.00 35.19 184 SER A C 1
ATOM 1349 O O . SER A 1 169 ? 116.956 17.160 152.275 1.00 35.66 184 SER A O 1
ATOM 1352 N N . TRP A 1 170 ? 115.488 18.802 152.747 1.00 30.85 185 TRP A N 1
ATOM 1353 C CA . TRP A 1 170 ? 115.587 19.408 151.424 1.00 30.76 185 TRP A CA 1
ATOM 1354 C C . TRP A 1 170 ? 116.793 20.315 151.350 1.00 32.15 185 TRP A C 1
ATOM 1355 O O . TRP A 1 170 ? 117.542 20.251 150.376 1.00 31.50 185 TRP A O 1
ATOM 1366 N N . ALA A 1 171 ? 117.011 21.133 152.391 1.00 27.02 186 ALA A N 1
ATOM 1367 C CA . ALA A 1 171 ? 118.113 22.091 152.414 1.00 25.98 186 ALA A CA 1
ATOM 1368 C C . ALA A 1 171 ? 119.502 21.420 152.426 1.00 30.46 186 ALA A C 1
ATOM 1369 O O . ALA A 1 171 ? 120.419 21.919 151.760 1.00 29.29 186 ALA A O 1
ATOM 1371 N N . PHE A 1 172 ? 119.655 20.290 153.141 1.00 25.53 187 PHE A N 1
ATOM 1372 C CA . PHE A 1 172 ? 120.931 19.572 153.138 1.00 25.60 187 PHE A CA 1
ATOM 1373 C C . PHE A 1 172 ? 120.932 18.545 151.985 1.00 32.35 187 PHE A C 1
ATOM 1374 O O . PHE A 1 172 ? 121.994 18.250 151.432 1.00 30.79 187 PHE A O 1
ATOM 1382 N N . GLY A 1 173 ? 119.740 18.059 151.605 1.00 30.62 188 GLY A N 1
ATOM 1383 C CA . GLY A 1 173 ? 119.586 17.119 150.491 1.00 30.08 188 GLY A CA 1
ATOM 1384 C C . GLY A 1 173 ? 120.048 17.640 149.140 1.00 31.52 188 GLY A C 1
ATOM 1385 O O . GLY A 1 173 ? 120.711 16.907 148.414 1.00 30.81 188 GLY A O 1
ATOM 1386 N N . ILE A 1 174 ? 119.727 18.911 148.795 1.00 27.43 189 ILE A N 1
ATOM 1387 C CA . ILE A 1 174 ? 120.149 19.547 147.533 1.00 27.02 189 ILE A CA 1
ATOM 1388 C C . ILE A 1 174 ? 121.706 19.583 147.434 1.00 28.24 189 ILE A C 1
ATOM 1389 O O . ILE A 1 174 ? 122.219 18.988 146.493 1.00 25.37 189 ILE A O 1
ATOM 1394 N N . PRO A 1 175 ? 122.474 20.193 148.387 1.00 26.70 190 PRO A N 1
ATOM 1395 C CA . PRO A 1 175 ? 123.947 20.125 148.302 1.00 26.31 190 PRO A CA 1
ATOM 1396 C C . PRO A 1 175 ? 124.482 18.686 148.261 1.00 29.45 190 PRO A C 1
ATOM 1397 O O . PRO A 1 175 ? 125.484 18.434 147.608 1.00 27.85 190 PRO A O 1
ATOM 1401 N N . GLY A 1 176 ? 123.796 17.757 148.922 1.00 26.68 191 GLY A N 1
ATOM 1402 C CA . GLY A 1 176 ? 124.205 16.353 148.933 1.00 27.32 191 GLY A CA 1
ATOM 1403 C C . GLY A 1 176 ? 124.133 15.740 147.543 1.00 30.17 191 GLY A C 1
ATOM 1404 O O . GLY A 1 176 ? 125.094 15.113 147.089 1.00 28.69 191 GLY A O 1
ATOM 1405 N N . ILE A 1 177 ? 123.024 15.984 146.829 1.00 27.23 192 ILE A N 1
ATOM 1406 C CA . ILE A 1 177 ? 122.831 15.489 145.441 1.00 27.94 192 ILE A CA 1
ATOM 1407 C C . ILE A 1 177 ? 123.854 16.108 144.476 1.00 30.96 192 ILE A C 1
ATOM 1408 O O . ILE A 1 177 ? 124.435 15.406 143.649 1.00 31.54 192 ILE A O 1
ATOM 1413 N N . LEU A 1 178 ? 124.120 17.403 144.631 1.00 28.81 193 LEU A N 1
ATOM 1414 C CA . LEU A 1 178 ? 125.100 18.111 143.816 1.00 28.74 193 LEU A CA 1
ATOM 1415 C C . LEU A 1 178 ? 126.501 17.567 143.998 1.00 30.43 193 LEU A C 1
ATOM 1416 O O . LEU A 1 178 ? 127.255 17.537 143.031 1.00 30.62 193 LEU A O 1
ATOM 1421 N N . MET A 1 179 ? 126.839 17.118 145.216 1.00 25.50 194 MET A N 1
ATOM 1422 C CA . MET A 1 179 ? 128.140 16.524 145.524 1.00 25.26 194 MET A CA 1
ATOM 1423 C C . MET A 1 179 ? 128.217 15.143 144.888 1.00 30.54 194 MET A C 1
ATOM 1424 O O . MET A 1 179 ? 129.267 14.768 144.372 1.00 30.61 194 MET A O 1
ATOM 1429 N N . PHE A 1 180 ? 127.105 14.384 144.909 1.00 28.70 195 PHE A N 1
ATOM 1430 C CA . PHE A 1 180 ? 127.065 13.087 144.243 1.00 29.73 195 PHE A CA 1
ATOM 1431 C C . PHE A 1 180 ? 127.314 13.315 142.742 1.00 31.63 195 PHE A C 1
ATOM 1432 O O . PHE A 1 180 ? 128.114 12.605 142.137 1.00 31.24 195 PHE A O 1
ATOM 1440 N N . ILE A 1 181 ? 126.647 14.333 142.163 1.00 26.94 196 ILE A N 1
ATOM 1441 C CA . ILE A 1 181 ? 126.794 14.685 140.744 1.00 27.04 196 ILE A CA 1
ATOM 1442 C C . ILE A 1 181 ? 128.211 15.161 140.460 1.00 28.81 196 ILE A C 1
ATOM 1443 O O . ILE A 1 181 ? 128.743 14.808 139.412 1.00 28.78 196 ILE A O 1
ATOM 1448 N N . ALA A 1 182 ? 128.813 15.975 141.375 1.00 23.45 197 ALA A N 1
ATOM 1449 C CA . ALA A 1 182 ? 130.191 16.460 141.222 1.00 23.33 197 ALA A CA 1
ATOM 1450 C C . ALA A 1 182 ? 131.159 15.282 141.113 1.00 27.80 197 ALA A C 1
ATOM 1451 O O . ALA A 1 182 ? 132.032 15.286 140.240 1.00 27.82 197 ALA A O 1
ATOM 1453 N N . THR A 1 183 ? 130.990 14.272 142.002 1.00 24.58 198 THR A N 1
ATOM 1454 C CA . THR A 1 183 ? 131.839 13.066 142.057 1.00 24.53 198 THR A CA 1
ATOM 1455 C C . THR A 1 183 ? 131.634 12.221 140.800 1.00 28.43 198 THR A C 1
ATOM 1456 O O . THR A 1 183 ? 132.620 11.768 140.208 1.00 27.80 198 THR A O 1
ATOM 1460 N N . ALA A 1 184 ? 130.352 12.033 140.380 1.00 24.81 199 ALA A N 1
ATOM 1461 C CA . ALA A 1 184 ? 130.018 11.265 139.182 1.00 25.95 199 ALA A CA 1
ATOM 1462 C C . ALA A 1 184 ? 130.628 11.902 137.933 1.00 29.03 199 ALA A C 1
ATOM 1463 O O . ALA A 1 184 ? 131.164 11.181 137.093 1.00 28.75 199 ALA A O 1
ATOM 1465 N N . VAL A 1 185 ? 130.518 13.241 137.797 1.00 26.00 200 VAL A N 1
ATOM 1466 C CA . VAL A 1 185 ? 131.053 13.979 136.650 1.00 27.28 200 VAL A CA 1
ATOM 1467 C C . VAL A 1 185 ? 132.593 13.851 136.596 1.00 29.55 200 VAL A C 1
ATOM 1468 O O . VAL A 1 185 ? 133.141 13.554 135.533 1.00 29.09 200 VAL A O 1
ATOM 1472 N N . PHE A 1 186 ? 133.271 13.992 137.757 1.00 25.98 201 PHE A N 1
ATOM 1473 C CA . PHE A 1 186 ? 134.726 13.837 137.819 1.00 25.61 201 PHE A CA 1
ATOM 1474 C C . PHE A 1 186 ? 135.109 12.434 137.300 1.00 31.01 201 PHE A C 1
ATOM 1475 O O . PHE A 1 186 ? 135.918 12.326 136.391 1.00 29.77 201 PHE A O 1
ATOM 1483 N N . TRP A 1 187 ? 134.432 11.385 137.808 1.00 29.81 202 TRP A N 1
ATOM 1484 C CA . TRP A 1 187 ? 134.632 9.979 137.426 1.00 31.15 202 TRP A CA 1
ATOM 1485 C C . TRP A 1 187 ? 134.359 9.720 135.924 1.00 35.55 202 TRP A C 1
ATOM 1486 O O . TRP A 1 187 ? 135.068 8.933 135.297 1.00 35.09 202 TRP A O 1
ATOM 1497 N N . LEU A 1 188 ? 133.377 10.416 135.335 1.00 32.03 203 LEU A N 1
ATOM 1498 C CA . LEU A 1 188 ? 133.055 10.264 133.908 1.00 32.19 203 LEU A CA 1
ATOM 1499 C C . LEU A 1 188 ? 134.195 10.698 132.960 1.00 33.76 203 LEU A C 1
ATOM 1500 O O . LEU A 1 188 ? 134.263 10.215 131.846 1.00 33.14 203 LEU A O 1
ATOM 1505 N N . GLY A 1 189 ? 135.091 11.571 133.408 1.00 30.64 204 GLY A N 1
ATOM 1506 C CA . GLY A 1 189 ? 136.225 11.949 132.575 1.00 31.15 204 GLY A CA 1
ATOM 1507 C C . GLY A 1 189 ? 137.495 11.153 132.844 1.00 34.22 204 GLY A C 1
ATOM 1508 O O . GLY A 1 189 ? 138.529 11.492 132.271 1.00 34.36 204 GLY A O 1
ATOM 1509 N N . ARG A 1 190 ? 137.440 10.103 133.728 1.00 30.82 205 ARG A N 1
ATOM 1510 C CA . ARG A 1 190 ? 138.601 9.297 134.195 1.00 31.50 205 ARG A CA 1
ATOM 1511 C C . ARG A 1 190 ? 139.535 8.771 133.087 1.00 36.40 205 ARG A C 1
ATOM 1512 O O . ARG A 1 190 ? 140.752 8.872 133.238 1.00 35.42 205 ARG A O 1
ATOM 1520 N N . LYS A 1 191 ? 138.975 8.205 131.999 1.00 34.88 206 LYS A N 1
ATOM 1521 C CA . LYS A 1 191 ? 139.745 7.622 130.902 1.00 36.29 206 LYS A CA 1
ATOM 1522 C C . LYS A 1 191 ? 140.470 8.658 130.038 1.00 40.02 206 LYS A C 1
ATOM 1523 O O . LYS A 1 191 ? 141.347 8.286 129.268 1.00 41.14 206 LYS A O 1
ATOM 1529 N N . ARG A 1 192 ? 140.127 9.941 130.191 1.00 35.53 207 ARG A N 1
ATOM 1530 C CA . ARG A 1 192 ? 140.675 11.056 129.413 1.00 35.86 207 ARG A CA 1
ATOM 1531 C C . ARG A 1 192 ? 141.757 11.848 130.166 1.00 37.27 207 ARG A C 1
ATOM 1532 O O . ARG A 1 192 ? 142.507 12.585 129.528 1.00 38.33 207 ARG A O 1
ATOM 1540 N N . TYR A 1 193 ? 141.826 11.733 131.506 1.00 30.09 208 TYR A N 1
ATOM 1541 C CA . TYR A 1 193 ? 142.803 12.528 132.260 1.00 28.58 208 TYR A CA 1
ATOM 1542 C C . TYR A 1 193 ? 144.266 12.182 132.050 1.00 34.54 208 TYR A C 1
ATOM 1543 O O . TYR A 1 193 ? 144.623 11.019 131.842 1.00 33.07 208 TYR A O 1
ATOM 1552 N N . VAL A 1 194 ? 145.107 13.226 132.173 1.00 30.51 209 VAL A N 1
ATOM 1553 C CA . VAL A 1 194 ? 146.557 13.169 132.237 1.00 29.72 209 VAL A CA 1
ATOM 1554 C C . VAL A 1 194 ? 146.845 12.840 133.721 1.00 32.01 209 VAL A C 1
ATOM 1555 O O . VAL A 1 194 ? 146.368 13.563 134.597 1.00 28.49 209 VAL A O 1
ATOM 1559 N N . ARG A 1 195 ? 147.607 11.747 134.006 1.00 29.65 210 ARG A N 1
ATOM 1560 C CA . ARG A 1 195 ? 147.932 11.386 135.399 1.00 28.60 210 ARG A CA 1
ATOM 1561 C C . ARG A 1 195 ? 149.449 11.426 135.502 1.00 32.23 210 ARG A C 1
ATOM 1562 O O . ARG A 1 195 ? 150.137 10.485 135.090 1.00 30.57 210 ARG A O 1
ATOM 1570 N N . VAL A 1 196 ? 149.967 12.570 135.970 1.00 30.36 211 VAL A N 1
ATOM 1571 C CA . VAL A 1 196 ? 151.421 12.837 135.992 1.00 31.58 211 VAL A CA 1
ATOM 1572 C C . VAL A 1 196 ? 152.154 12.009 137.061 1.00 35.66 211 VAL A C 1
ATOM 1573 O O . VAL A 1 196 ? 151.501 11.547 137.994 1.00 34.18 211 VAL A O 1
ATOM 1577 N N . PRO A 1 197 ? 153.497 11.797 136.966 1.00 35.04 212 PRO A N 1
ATOM 1578 C CA . PRO A 1 197 ? 154.182 11.052 138.040 1.00 34.61 212 PRO A CA 1
ATOM 1579 C C . PRO A 1 197 ? 154.073 11.766 139.395 1.00 36.54 212 PRO A C 1
ATOM 1580 O O . PRO A 1 197 ? 153.736 12.950 139.464 1.00 34.08 212 PRO A O 1
ATOM 1584 N N . LEU A 1 198 ? 154.387 11.049 140.472 1.00 36.22 213 LEU A N 1
ATOM 1585 C CA . LEU A 1 198 ? 154.463 11.610 141.820 1.00 36.20 213 LEU A CA 1
ATOM 1586 C C . LEU A 1 198 ? 155.611 12.636 141.771 1.00 42.24 213 LEU A C 1
ATOM 1587 O O . LEU A 1 198 ? 156.577 12.397 141.040 1.00 41.32 213 LEU A O 1
ATOM 1592 N N . PRO A 1 199 ? 155.490 13.837 142.384 1.00 41.14 214 PRO A N 1
ATOM 1593 C CA . PRO A 1 199 ? 156.596 14.815 142.272 1.00 42.17 214 PRO A CA 1
ATOM 1594 C C . PRO A 1 199 ? 157.905 14.225 142.782 1.00 47.95 214 PRO A C 1
ATOM 1595 O O . PRO A 1 199 ? 157.886 13.487 143.767 1.00 45.99 214 PRO A O 1
ATOM 1599 N N . PRO A 1 200 ? 159.045 14.448 142.096 1.00 49.60 215 PRO A N 1
ATOM 1600 C CA . PRO A 1 200 ? 160.300 13.869 142.593 1.00 50.89 215 PRO A CA 1
ATOM 1601 C C . PRO A 1 200 ? 160.702 14.472 143.934 1.00 54.47 215 PRO A C 1
ATOM 1602 O O . PRO A 1 200 ? 160.432 15.652 144.193 1.00 51.91 215 PRO A O 1
ATOM 1606 N N . LYS A 1 201 ? 161.340 13.655 144.786 1.00 53.86 216 LYS A N 1
ATOM 1607 C CA . LYS A 1 201 ? 161.862 14.093 146.078 1.00 54.22 216 LYS A CA 1
ATOM 1608 C C . LYS A 1 201 ? 162.977 15.101 145.779 1.00 57.93 216 LYS A C 1
ATOM 1609 O O . LYS A 1 201 ? 163.915 14.787 145.043 1.00 58.10 216 LYS A O 1
ATOM 1615 N N . ASP A 1 202 ? 162.810 16.334 146.258 1.00 53.66 217 ASP A N 1
ATOM 1616 C CA . ASP A 1 202 ? 163.775 17.392 146.009 1.00 53.46 217 ASP A CA 1
ATOM 1617 C C . ASP A 1 202 ? 164.826 17.428 147.126 1.00 56.91 217 ASP A C 1
ATOM 1618 O O . ASP A 1 202 ? 164.486 17.745 148.273 1.00 55.04 217 ASP A O 1
ATOM 1623 N N . PRO A 1 203 ? 166.114 17.100 146.817 1.00 55.30 218 PRO A N 1
ATOM 1624 C CA . PRO A 1 203 ? 167.155 17.154 147.864 1.00 56.26 218 PRO A CA 1
ATOM 1625 C C . PRO A 1 203 ? 167.369 18.565 148.424 1.00 59.51 218 PRO A C 1
ATOM 1626 O O . PRO A 1 203 ? 167.944 18.712 149.504 1.00 59.01 218 PRO A O 1
ATOM 1630 N N . HIS A 1 204 ? 166.874 19.594 147.700 1.00 56.12 219 HIS A N 1
ATOM 1631 C CA . HIS A 1 204 ? 166.979 20.994 148.106 1.00 56.56 219 HIS A CA 1
ATOM 1632 C C . HIS A 1 204 ? 165.586 21.671 148.219 1.00 59.81 219 HIS A C 1
ATOM 1633 O O . HIS A 1 204 ? 165.441 22.878 147.991 1.00 59.10 219 HIS A O 1
ATOM 1640 N N . GLY A 1 205 ? 164.588 20.875 148.612 1.00 55.75 220 GLY A N 1
ATOM 1641 C CA . GLY A 1 205 ? 163.223 21.331 148.848 1.00 53.47 220 GLY A CA 1
ATOM 1642 C C . GLY A 1 205 ? 163.079 21.854 150.264 1.00 56.40 220 GLY A C 1
ATOM 1643 O O . GLY A 1 205 ? 163.988 21.671 151.078 1.00 56.83 220 GLY A O 1
ATOM 1644 N N . PHE A 1 206 ? 161.918 22.477 150.583 1.00 51.73 221 PHE A N 1
ATOM 1645 C CA . PHE A 1 206 ? 161.637 23.091 151.887 1.00 50.63 221 PHE A CA 1
ATOM 1646 C C . PHE A 1 206 ? 161.961 22.198 153.075 1.00 55.17 221 PHE A C 1
ATOM 1647 O O . PHE A 1 206 ? 162.726 22.625 153.939 1.00 55.66 221 PHE A O 1
ATOM 1655 N N . GLY A 1 207 ? 161.361 20.998 153.114 1.00 51.34 222 GLY A N 1
ATOM 1656 C CA . GLY A 1 207 ? 161.547 20.008 154.171 1.00 51.03 222 GLY A CA 1
ATOM 1657 C C . GLY A 1 207 ? 162.998 19.628 154.404 1.00 55.47 222 GLY A C 1
ATOM 1658 O O . GLY A 1 207 ? 163.468 19.662 155.545 1.00 55.57 222 GLY A O 1
ATOM 1659 N N . ALA A 1 208 ? 163.726 19.297 153.319 1.00 52.99 223 ALA A N 1
ATOM 1660 C CA . ALA A 1 208 ? 165.151 18.918 153.371 1.00 54.67 223 ALA A CA 1
ATOM 1661 C C . ALA A 1 208 ? 166.036 20.019 153.951 1.00 59.90 223 ALA A C 1
ATOM 1662 O O . ALA A 1 208 ? 166.903 19.720 154.767 1.00 60.35 223 ALA A O 1
ATOM 1664 N N . VAL A 1 209 ? 165.792 21.296 153.558 1.00 57.21 224 VAL A N 1
ATOM 1665 C CA . VAL A 1 209 ? 166.547 22.468 154.034 1.00 57.43 224 VAL A CA 1
ATOM 1666 C C . VAL A 1 209 ? 166.260 22.723 155.522 1.00 60.33 224 VAL A C 1
ATOM 1667 O O . VAL A 1 209 ? 167.196 22.989 156.267 1.00 61.80 224 VAL A O 1
ATOM 1671 N N . VAL A 1 210 ? 164.984 22.604 155.956 1.00 55.36 225 VAL A N 1
ATOM 1672 C CA . VAL A 1 210 ? 164.568 22.752 157.366 1.00 54.99 225 VAL A CA 1
ATOM 1673 C C . VAL A 1 210 ? 165.259 21.662 158.218 1.00 60.44 225 VAL A C 1
ATOM 1674 O O . VAL A 1 210 ? 165.775 21.962 159.297 1.00 60.40 225 VAL A O 1
ATOM 1678 N N . ARG A 1 211 ? 165.254 20.404 157.714 1.00 58.85 226 ARG A N 1
ATOM 1679 C CA . ARG A 1 211 ? 165.872 19.224 158.336 1.00 60.75 226 ARG A CA 1
ATOM 1680 C C . ARG A 1 211 ? 167.367 19.476 158.518 1.00 64.83 226 ARG A C 1
ATOM 1681 O O . ARG A 1 211 ? 167.868 19.326 159.631 1.00 65.57 226 ARG A O 1
ATOM 1689 N N . SER A 1 212 ? 168.059 19.925 157.442 1.00 61.01 227 SER A N 1
ATOM 1690 C CA . SER A 1 212 ? 169.490 20.242 157.482 1.00 61.81 227 SER A CA 1
ATOM 1691 C C . SER A 1 212 ? 169.793 21.412 158.411 1.00 67.70 227 SER A C 1
ATOM 1692 O O . SER A 1 212 ? 170.764 21.340 159.145 1.00 69.62 227 SER A O 1
ATOM 1695 N N . ALA A 1 213 ? 168.954 22.472 158.401 1.00 63.49 228 ALA A N 1
ATOM 1696 C CA . ALA A 1 213 ? 169.113 23.660 159.252 1.00 63.08 228 ALA A CA 1
ATOM 1697 C C . ALA A 1 213 ? 169.053 23.313 160.735 1.00 65.40 228 ALA A C 1
ATOM 1698 O O . ALA A 1 213 ? 169.941 23.718 161.476 1.00 65.82 228 ALA A O 1
ATOM 1700 N N . LEU A 1 214 ? 168.014 22.558 161.163 1.00 60.60 229 LEU A N 1
ATOM 1701 C CA . LEU A 1 214 ? 167.813 22.157 162.562 1.00 60.30 229 LEU A CA 1
ATOM 1702 C C . LEU A 1 214 ? 168.845 21.142 163.081 1.00 65.86 229 LEU A C 1
ATOM 1703 O O . LEU A 1 214 ? 169.302 21.279 164.219 1.00 65.74 229 LEU A O 1
ATOM 1708 N N . LEU A 1 215 ? 169.202 20.127 162.262 1.00 63.90 230 LEU A N 1
ATOM 1709 C CA . LEU A 1 215 ? 170.151 19.068 162.652 1.00 65.91 230 LEU A CA 1
ATOM 1710 C C . LEU A 1 215 ? 171.632 19.442 162.549 1.00 72.34 230 LEU A C 1
ATOM 1711 O O . LEU A 1 215 ? 172.433 18.876 163.298 1.00 75.11 230 LEU A O 1
ATOM 1716 N N . ALA A 1 216 ? 172.017 20.339 161.613 1.00 68.16 231 ALA A N 1
ATOM 1717 C CA . ALA A 1 216 ? 173.426 20.733 161.435 1.00 69.47 231 ALA A CA 1
ATOM 1718 C C . ALA A 1 216 ? 174.070 21.321 162.682 1.00 73.54 231 ALA A C 1
ATOM 1719 O O . ALA A 1 216 ? 173.480 22.165 163.357 1.00 70.20 231 ALA A O 1
ATOM 1721 N N . HIS A 1 217 ? 175.292 20.856 162.981 1.00 74.90 232 HIS A N 1
ATOM 1722 C CA . HIS A 1 217 ? 176.084 21.313 164.117 1.00 77.08 232 HIS A CA 1
ATOM 1723 C C . HIS A 1 217 ? 176.967 22.491 163.716 1.00 83.70 232 HIS A C 1
ATOM 1724 O O . HIS A 1 217 ? 177.311 22.636 162.538 1.00 82.33 232 HIS A O 1
ATOM 1731 N N . ALA A 1 218 ? 177.328 23.330 164.706 1.00 83.41 233 ALA A N 1
ATOM 1732 C CA . ALA A 1 218 ? 178.214 24.486 164.547 1.00 85.23 233 ALA A CA 1
ATOM 1733 C C . ALA A 1 218 ? 179.294 24.454 165.643 1.00 93.51 233 ALA A C 1
ATOM 1734 O O . ALA A 1 218 ? 178.978 24.093 166.783 1.00 93.45 233 ALA A O 1
ATOM 1736 N N . PRO A 1 219 ? 180.572 24.796 165.334 1.00 93.65 234 PRO A N 1
ATOM 1737 C CA . PRO A 1 219 ? 181.614 24.740 166.379 1.00 96.14 234 PRO A CA 1
ATOM 1738 C C . PRO A 1 219 ? 181.464 25.802 167.470 1.00 100.94 234 PRO A C 1
ATOM 1739 O O . PRO A 1 219 ? 181.307 26.989 167.166 1.00 99.99 234 PRO A O 1
ATOM 1743 N N . GLY A 1 220 ? 181.493 25.344 168.725 1.00 98.73 235 GLY A N 1
ATOM 1744 C CA . GLY A 1 220 ? 181.370 26.168 169.926 1.00 99.09 235 GLY A CA 1
ATOM 1745 C C . GLY A 1 220 ? 180.061 26.925 170.042 1.00 99.97 235 GLY A C 1
ATOM 1746 O O . GLY A 1 220 ? 180.057 28.097 170.429 1.00 99.50 235 GLY A O 1
ATOM 1747 N N . GLN A 1 221 ? 178.940 26.265 169.694 1.00 94.19 236 GLN A N 1
ATOM 1748 C CA . GLN A 1 221 ? 177.616 26.883 169.726 1.00 91.58 236 GLN A CA 1
ATOM 1749 C C . GLN A 1 221 ? 176.520 25.995 170.317 1.00 93.50 236 GLN A C 1
ATOM 1750 O O . GLN A 1 221 ? 175.812 26.428 171.230 1.00 93.74 236 GLN A O 1
ATOM 1756 N N . GLY A 1 222 ? 176.361 24.792 169.763 1.00 87.28 237 GLY A N 1
ATOM 1757 C CA . GLY A 1 222 ? 175.291 23.866 170.125 1.00 84.46 237 GLY A CA 1
ATOM 1758 C C . GLY A 1 222 ? 174.140 24.013 169.148 1.00 82.24 237 GLY A C 1
ATOM 1759 O O . GLY A 1 222 ? 174.358 24.455 168.018 1.00 80.88 237 GLY A O 1
ATOM 1760 N N . ARG A 1 223 ? 172.907 23.635 169.552 1.00 74.94 238 ARG A N 1
ATOM 1761 C CA . ARG A 1 223 ? 171.722 23.734 168.684 1.00 71.29 238 ARG A CA 1
ATOM 1762 C C . ARG A 1 223 ? 170.494 24.325 169.437 1.00 71.65 238 ARG A C 1
ATOM 1763 O O . ARG A 1 223 ? 169.603 23.569 169.834 1.00 69.39 238 ARG A O 1
ATOM 1771 N N . PRO A 1 224 ? 170.416 25.664 169.653 1.00 67.54 239 PRO A N 1
ATOM 1772 C CA . PRO A 1 224 ? 169.260 26.213 170.385 1.00 66.29 239 PRO A CA 1
ATOM 1773 C C . PRO A 1 224 ? 167.957 26.243 169.574 1.00 68.91 239 PRO A C 1
ATOM 1774 O O . PRO A 1 224 ? 166.873 26.290 170.162 1.00 67.77 239 PRO A O 1
ATOM 1778 N N . GLY A 1 225 ? 168.077 26.188 168.248 1.00 64.80 240 GLY A N 1
ATOM 1779 C CA . GLY A 1 225 ? 166.938 26.148 167.335 1.00 62.90 240 GLY A CA 1
ATOM 1780 C C . GLY A 1 225 ? 166.246 24.800 167.382 1.00 66.94 240 GLY A C 1
ATOM 1781 O O . GLY A 1 225 ? 165.012 24.736 167.377 1.00 64.22 240 GLY A O 1
ATOM 1782 N N . LEU A 1 226 ? 167.046 23.705 167.461 1.00 65.73 241 LEU A N 1
ATOM 1783 C CA . LEU A 1 226 ? 166.531 22.335 167.584 1.00 65.82 241 LEU A CA 1
ATOM 1784 C C . LEU A 1 226 ? 165.884 22.187 168.967 1.00 68.87 241 LEU A C 1
ATOM 1785 O O . LEU A 1 226 ? 164.853 21.522 169.083 1.00 68.13 241 LEU A O 1
ATOM 1790 N N . ALA A 1 227 ? 166.481 22.832 169.999 1.00 64.96 242 ALA A N 1
ATOM 1791 C CA . ALA A 1 227 ? 165.990 22.844 171.379 1.00 64.60 242 ALA A CA 1
ATOM 1792 C C . ALA A 1 227 ? 164.598 23.482 171.425 1.00 65.68 242 ALA A C 1
ATOM 1793 O O . ALA A 1 227 ? 163.662 22.860 171.927 1.00 63.94 242 ALA A O 1
ATOM 1795 N N . LEU A 1 228 ? 164.460 24.698 170.846 1.00 61.93 243 LEU A N 1
ATOM 1796 C CA . LEU A 1 228 ? 163.196 25.440 170.719 1.00 59.74 243 LEU A CA 1
ATOM 1797 C C . LEU A 1 228 ? 162.157 24.582 169.993 1.00 58.93 243 LEU A C 1
ATOM 1798 O O . LEU A 1 228 ? 161.011 24.517 170.442 1.00 57.63 243 LEU A O 1
ATOM 1803 N N . ALA A 1 229 ? 162.575 23.880 168.915 1.00 53.55 244 ALA A N 1
ATOM 1804 C CA . ALA A 1 229 ? 161.702 22.983 168.148 1.00 52.01 244 ALA A CA 1
ATOM 1805 C C . ALA A 1 229 ? 161.235 21.786 169.010 1.00 55.71 244 ALA A C 1
ATOM 1806 O O . ALA A 1 229 ? 160.044 21.488 169.019 1.00 53.66 244 ALA A O 1
ATOM 1808 N N . ALA A 1 230 ? 162.165 21.153 169.772 1.00 53.96 245 ALA A N 1
ATOM 1809 C CA . ALA A 1 230 ? 161.888 20.040 170.693 1.00 54.16 245 ALA A CA 1
ATOM 1810 C C . ALA A 1 230 ? 160.907 20.454 171.806 1.00 56.53 245 ALA A C 1
ATOM 1811 O O . ALA A 1 230 ? 159.958 19.713 172.072 1.00 56.05 245 ALA A O 1
ATOM 1813 N N . ILE A 1 231 ? 161.127 21.641 172.436 1.00 52.02 246 ILE A N 1
ATOM 1814 C CA . ILE A 1 231 ? 160.269 22.218 173.483 1.00 51.74 246 ILE A CA 1
ATOM 1815 C C . ILE A 1 231 ? 158.848 22.474 172.940 1.00 54.02 246 ILE A C 1
ATOM 1816 O O . ILE A 1 231 ? 157.869 22.207 173.648 1.00 53.64 246 ILE A O 1
ATOM 1821 N N . SER A 1 232 ? 158.739 22.957 171.677 1.00 48.41 247 SER A N 1
ATOM 1822 C CA . SER A 1 232 ? 157.442 23.217 171.037 1.00 46.12 247 SER A CA 1
ATOM 1823 C C . SER A 1 232 ? 156.674 21.915 170.810 1.00 51.70 247 SER A C 1
ATOM 1824 O O . SER A 1 232 ? 155.448 21.920 170.930 1.00 51.10 247 SER A O 1
ATOM 1827 N N . VAL A 1 233 ? 157.398 20.800 170.507 1.00 49.73 248 VAL A N 1
ATOM 1828 C CA . VAL A 1 233 ? 156.810 19.463 170.315 1.00 49.74 248 VAL A CA 1
ATOM 1829 C C . VAL A 1 233 ? 156.228 18.995 171.662 1.00 53.75 248 VAL A C 1
ATOM 1830 O O . VAL A 1 233 ? 155.128 18.441 171.699 1.00 53.56 248 VAL A O 1
ATOM 1834 N N . LEU A 1 234 ? 156.948 19.271 172.760 1.00 51.29 249 LEU A N 1
ATOM 1835 C CA . LEU A 1 234 ? 156.546 18.916 174.125 1.00 52.01 249 LEU A CA 1
ATOM 1836 C C . LEU A 1 234 ? 155.356 19.734 174.598 1.00 54.45 249 LEU A C 1
ATOM 1837 O O . LEU A 1 234 ? 154.457 19.175 175.230 1.00 52.81 249 LEU A O 1
ATOM 1842 N N . LEU A 1 235 ? 155.339 21.048 174.278 1.00 51.44 250 LEU A N 1
ATOM 1843 C CA . LEU A 1 235 ? 154.227 21.944 174.612 1.00 51.28 250 LEU A CA 1
ATOM 1844 C C . LEU A 1 235 ? 152.989 21.582 173.785 1.00 52.79 250 LEU A C 1
ATOM 1845 O O . LEU A 1 235 ? 151.878 21.671 174.301 1.00 51.94 250 LEU A O 1
ATOM 1850 N N . ALA A 1 236 ? 153.189 21.138 172.518 1.00 48.54 251 ALA A N 1
ATOM 1851 C CA . ALA A 1 236 ? 152.120 20.680 171.621 1.00 46.47 251 ALA A CA 1
ATOM 1852 C C . ALA A 1 236 ? 151.474 19.417 172.203 1.00 50.97 251 ALA A C 1
ATOM 1853 O O . ALA A 1 236 ? 150.251 19.300 172.191 1.00 48.17 251 ALA A O 1
ATOM 1855 N N . LEU A 1 237 ? 152.299 18.490 172.747 1.00 50.67 252 LEU A N 1
ATOM 1856 C CA . LEU A 1 237 ? 151.816 17.253 173.372 1.00 51.32 252 LEU A CA 1
ATOM 1857 C C . LEU A 1 237 ? 151.043 17.551 174.663 1.00 55.04 252 LEU A C 1
ATOM 1858 O O . LEU A 1 237 ? 149.998 16.936 174.896 1.00 54.79 252 LEU A O 1
ATOM 1863 N N . ALA A 1 238 ? 151.517 18.546 175.453 1.00 51.16 253 ALA A N 1
ATOM 1864 C CA . ALA A 1 238 ? 150.878 18.983 176.700 1.00 51.60 253 ALA A CA 1
ATOM 1865 C C . ALA A 1 238 ? 149.461 19.522 176.460 1.00 55.30 253 ALA A C 1
ATOM 1866 O O . ALA A 1 238 ? 148.603 19.362 177.334 1.00 54.41 253 ALA A O 1
ATOM 1868 N N . CYS A 1 239 ? 149.214 20.126 175.262 1.00 51.29 254 CYS A N 1
ATOM 1869 C CA . CYS A 1 239 ? 147.912 20.647 174.833 1.00 50.28 254 CYS A CA 1
ATOM 1870 C C . CYS A 1 239 ? 146.855 19.564 174.826 1.00 53.96 254 CYS A C 1
ATOM 1871 O O . CYS A 1 239 ? 145.734 19.837 175.247 1.00 54.33 254 CYS A O 1
ATOM 1874 N N . LEU A 1 240 ? 147.205 18.337 174.372 1.00 51.01 255 LEU A N 1
ATOM 1875 C CA . LEU A 1 240 ? 146.302 17.169 174.350 1.00 51.91 255 LEU A CA 1
ATOM 1876 C C . LEU A 1 240 ? 145.738 16.812 175.752 1.00 56.56 255 LEU A C 1
ATOM 1877 O O . LEU A 1 240 ? 144.756 16.072 175.843 1.00 56.49 255 LEU A O 1
ATOM 1882 N N . GLY A 1 241 ? 146.343 17.382 176.803 1.00 52.90 256 GLY A N 1
ATOM 1883 C CA . GLY A 1 241 ? 145.924 17.235 178.191 1.00 53.94 256 GLY A CA 1
ATOM 1884 C C . GLY A 1 241 ? 144.926 18.291 178.639 1.00 57.19 256 GLY A C 1
ATOM 1885 O O . GLY A 1 241 ? 144.515 18.293 179.804 1.00 56.90 256 GLY A O 1
ATOM 1886 N N . LEU A 1 242 ? 144.515 19.200 177.719 1.00 52.43 257 LEU A N 1
ATOM 1887 C CA . LEU A 1 242 ? 143.530 20.255 178.020 1.00 51.67 257 LEU A CA 1
ATOM 1888 C C . LEU A 1 242 ? 142.167 19.986 177.358 1.00 53.03 257 LEU A C 1
ATOM 1889 O O . LEU A 1 242 ? 141.344 20.897 177.259 1.00 51.45 257 LEU A O 1
ATOM 1894 N N . THR A 1 243 ? 141.943 18.747 176.884 1.00 50.50 258 THR A N 1
ATOM 1895 C CA . THR A 1 243 ? 140.736 18.321 176.164 1.00 50.79 258 THR A CA 1
ATOM 1896 C C . THR A 1 243 ? 139.459 18.534 177.003 1.00 57.20 258 THR A C 1
ATOM 1897 O O . THR A 1 243 ? 138.444 18.974 176.460 1.00 55.30 258 THR A O 1
ATOM 1901 N N . GLU A 1 244 ? 139.537 18.280 178.320 1.00 56.73 259 GLU A N 1
ATOM 1902 C CA . GLU A 1 244 ? 138.439 18.433 179.277 1.00 57.92 259 GLU A CA 1
ATOM 1903 C C . GLU A 1 244 ? 137.879 19.857 179.343 1.00 61.75 259 GLU A C 1
ATOM 1904 O O . GLU A 1 244 ? 136.661 20.027 179.331 1.00 61.62 259 GLU A O 1
ATOM 1910 N N . GLN A 1 245 ? 138.760 20.868 179.442 1.00 58.46 260 GLN A N 1
ATOM 1911 C CA . GLN A 1 245 ? 138.357 22.268 179.589 1.00 58.47 260 GLN A CA 1
ATOM 1912 C C . GLN A 1 245 ? 138.255 23.066 178.281 1.00 59.37 260 GLN A C 1
ATOM 1913 O O . GLN A 1 245 ? 137.586 24.104 178.276 1.00 59.30 260 GLN A O 1
ATOM 1919 N N . LEU A 1 246 ? 138.900 22.606 177.188 1.00 52.29 261 LEU A N 1
ATOM 1920 C CA . LEU A 1 246 ? 138.868 23.335 175.912 1.00 49.18 261 LEU A CA 1
ATOM 1921 C C . LEU A 1 246 ? 138.244 22.570 174.737 1.00 48.94 261 LEU A C 1
ATOM 1922 O O . LEU A 1 246 ? 137.824 23.197 173.772 1.00 48.00 261 LEU A O 1
ATOM 1927 N N . GLY A 1 247 ? 138.212 21.243 174.808 1.00 44.23 262 GLY A N 1
ATOM 1928 C CA . GLY A 1 247 ? 137.725 20.406 173.713 1.00 42.23 262 GLY A CA 1
ATOM 1929 C C . GLY A 1 247 ? 138.879 20.033 172.802 1.00 44.35 262 GLY A C 1
ATOM 1930 O O . GLY A 1 247 ? 139.864 20.779 172.716 1.00 43.72 262 GLY A O 1
ATOM 1931 N N . LEU A 1 248 ? 138.782 18.870 172.134 1.00 39.95 263 LEU A N 1
ATOM 1932 C CA . LEU A 1 248 ? 139.829 18.329 171.257 1.00 39.47 263 LEU A CA 1
ATOM 1933 C C . LEU A 1 248 ? 140.242 19.254 170.094 1.00 40.47 263 LEU A C 1
ATOM 1934 O O . LEU A 1 248 ? 141.446 19.395 169.848 1.00 39.64 263 LEU A O 1
ATOM 1939 N N . VAL A 1 249 ? 139.265 19.867 169.387 1.00 33.35 264 VAL A N 1
ATOM 1940 C CA . VAL A 1 249 ? 139.554 20.743 168.233 1.00 31.93 264 VAL A CA 1
ATOM 1941 C C . VAL A 1 249 ? 140.465 21.917 168.639 1.00 36.75 264 VAL A C 1
ATOM 1942 O O . VAL A 1 249 ? 141.446 22.171 167.942 1.00 37.02 264 VAL A O 1
ATOM 1946 N N . ILE A 1 250 ? 140.174 22.598 169.768 1.00 33.39 265 ILE A N 1
ATOM 1947 C CA . ILE A 1 250 ? 141.031 23.700 170.237 1.00 34.02 265 ILE A CA 1
ATOM 1948 C C . ILE A 1 250 ? 142.430 23.192 170.575 1.00 39.83 265 ILE A C 1
ATOM 1949 O O . ILE A 1 250 ? 143.415 23.786 170.135 1.00 37.69 265 ILE A O 1
ATOM 1954 N N . CYS A 1 251 ? 142.510 22.068 171.320 1.00 38.78 266 CYS A N 1
ATOM 1955 C CA . CYS A 1 251 ? 143.791 21.493 171.723 1.00 39.55 266 CYS A CA 1
ATOM 1956 C C . CYS A 1 251 ? 144.666 21.121 170.554 1.00 41.40 266 CYS A C 1
ATOM 1957 O O . CYS A 1 251 ? 145.849 21.429 170.593 1.00 39.70 266 CYS A O 1
ATOM 1960 N N . LEU A 1 252 ? 144.089 20.467 169.520 1.00 38.10 267 LEU A N 1
ATOM 1961 C CA . LEU A 1 252 ? 144.823 20.072 168.321 1.00 38.88 267 LEU A CA 1
ATOM 1962 C C . LEU A 1 252 ? 145.357 21.308 167.572 1.00 42.26 267 LEU A C 1
ATOM 1963 O O . LEU A 1 252 ? 146.486 21.270 167.076 1.00 41.54 267 LEU A O 1
ATOM 1968 N N . CYS A 1 253 ? 144.557 22.411 167.544 1.00 38.40 268 CYS A N 1
ATOM 1969 C CA . CYS A 1 253 ? 144.921 23.685 166.910 1.00 38.32 268 CYS A CA 1
ATOM 1970 C C . CYS A 1 253 ? 145.983 24.438 167.646 1.00 41.44 268 CYS A C 1
ATOM 1971 O O . CYS A 1 253 ? 146.821 25.038 166.994 1.00 39.85 268 CYS A O 1
ATOM 1974 N N . MET A 1 254 ? 145.905 24.492 168.994 1.00 38.74 269 MET A N 1
ATOM 1975 C CA . MET A 1 254 ? 146.904 25.183 169.810 1.00 40.18 269 MET A CA 1
ATOM 1976 C C . MET A 1 254 ? 148.240 24.469 169.622 1.00 43.37 269 MET A C 1
ATOM 1977 O O . MET A 1 254 ? 149.267 25.132 169.492 1.00 43.67 269 MET A O 1
ATOM 1982 N N . ALA A 1 255 ? 148.205 23.115 169.547 1.00 38.68 270 ALA A N 1
ATOM 1983 C CA . ALA A 1 255 ? 149.380 22.278 169.311 1.00 38.88 270 ALA A CA 1
ATOM 1984 C C . ALA A 1 255 ? 149.976 22.631 167.937 1.00 41.01 270 ALA A C 1
ATOM 1985 O O . ALA A 1 255 ? 151.186 22.834 167.843 1.00 41.71 270 ALA A O 1
ATOM 1987 N N . LEU A 1 256 ? 149.121 22.794 166.906 1.00 35.66 271 LEU A N 1
ATOM 1988 C CA . LEU A 1 256 ? 149.547 23.191 165.557 1.00 35.06 271 LEU A CA 1
ATOM 1989 C C . LEU A 1 256 ? 150.271 24.545 165.579 1.00 39.46 271 LEU A C 1
ATOM 1990 O O . LEU A 1 256 ? 151.374 24.636 165.045 1.00 39.92 271 LEU A O 1
ATOM 1995 N N . VAL A 1 257 ? 149.692 25.560 166.256 1.00 35.00 272 VAL A N 1
ATOM 1996 C CA . VAL A 1 257 ? 150.280 26.903 166.401 1.00 35.10 272 VAL A CA 1
ATOM 1997 C C . VAL A 1 257 ? 151.643 26.839 167.101 1.00 42.10 272 VAL A C 1
ATOM 1998 O O . VAL A 1 257 ? 152.583 27.527 166.684 1.00 42.98 272 VAL A O 1
ATOM 2002 N N . LEU A 1 258 ? 151.749 26.004 168.154 1.00 38.48 273 LEU A N 1
ATOM 2003 C CA . LEU A 1 258 ? 153.001 25.800 168.887 1.00 38.70 273 LEU A CA 1
ATOM 2004 C C . LEU A 1 258 ? 154.054 25.174 167.985 1.00 41.96 273 LEU A C 1
ATOM 2005 O O . LEU A 1 258 ? 155.178 25.686 167.934 1.00 44.25 273 LEU A O 1
ATOM 2010 N N . LEU A 1 259 ? 153.684 24.123 167.221 1.00 36.49 274 LEU A N 1
ATOM 2011 C CA . LEU A 1 259 ? 154.606 23.470 166.284 1.00 37.87 274 LEU A CA 1
ATOM 2012 C C . LEU A 1 259 ? 155.087 24.413 165.181 1.00 43.15 274 LEU A C 1
ATOM 2013 O O . LEU A 1 259 ? 156.254 24.338 164.794 1.00 42.25 274 LEU A O 1
ATOM 2018 N N . LEU A 1 260 ? 154.192 25.304 164.678 1.00 39.19 275 LEU A N 1
ATOM 2019 C CA . LEU A 1 260 ? 154.563 26.262 163.634 1.00 38.49 275 LEU A CA 1
ATOM 2020 C C . LEU A 1 260 ? 155.554 27.307 164.163 1.00 42.86 275 LEU A C 1
ATOM 2021 O O . LEU A 1 260 ? 156.545 27.598 163.500 1.00 42.20 275 LEU A O 1
ATOM 2026 N N . ALA A 1 261 ? 155.295 27.850 165.359 1.00 40.75 276 ALA A N 1
ATOM 2027 C CA . ALA A 1 261 ? 156.152 28.863 165.960 1.00 42.61 276 ALA A CA 1
ATOM 2028 C C . ALA A 1 261 ? 157.530 28.324 166.371 1.00 48.26 276 ALA A C 1
ATOM 2029 O O . ALA A 1 261 ? 158.545 28.949 166.051 1.00 48.74 276 ALA A O 1
ATOM 2031 N N . GLY A 1 262 ? 157.548 27.177 167.051 1.00 44.90 277 GLY A N 1
ATOM 2032 C CA . GLY A 1 262 ? 158.769 26.542 167.540 1.00 45.71 277 GLY A CA 1
ATOM 2033 C C . GLY A 1 262 ? 159.681 26.013 166.453 1.00 49.33 277 GLY A C 1
ATOM 2034 O O . GLY A 1 262 ? 160.869 26.345 166.442 1.00 49.46 277 GLY A O 1
ATOM 2035 N N . ILE A 1 263 ? 159.135 25.185 165.527 1.00 45.42 278 ILE A N 1
ATOM 2036 C CA . ILE A 1 263 ? 159.913 24.620 164.415 1.00 45.25 278 ILE A CA 1
ATOM 2037 C C . ILE A 1 263 ? 160.319 25.749 163.440 1.00 48.89 278 ILE A C 1
ATOM 2038 O O . ILE A 1 263 ? 161.491 25.821 163.068 1.00 48.76 278 ILE A O 1
ATOM 2043 N N . GLY A 1 264 ? 159.375 26.644 163.107 1.00 44.82 279 GLY A N 1
ATOM 2044 C CA . GLY A 1 264 ? 159.625 27.805 162.251 1.00 43.84 279 GLY A CA 1
ATOM 2045 C C . GLY A 1 264 ? 160.705 28.724 162.805 1.00 49.37 279 GLY A C 1
ATOM 2046 O O . GLY A 1 264 ? 161.711 28.986 162.131 1.00 48.98 279 GLY A O 1
ATOM 2047 N N . GLY A 1 265 ? 160.516 29.161 164.052 1.00 46.22 280 GLY A N 1
ATOM 2048 C CA . GLY A 1 265 ? 161.436 30.035 164.769 1.00 47.45 280 GLY A CA 1
ATOM 2049 C C . GLY A 1 265 ? 162.779 29.382 165.039 1.00 55.49 280 GLY A C 1
ATOM 2050 O O . GLY A 1 265 ? 163.812 30.059 165.062 1.00 54.62 280 GLY A O 1
ATOM 2051 N N . GLY A 1 266 ? 162.750 28.061 165.228 1.00 53.86 281 GLY A N 1
ATOM 2052 C CA . GLY A 1 266 ? 163.932 27.238 165.456 1.00 54.76 281 GLY A CA 1
ATOM 2053 C C . GLY A 1 266 ? 164.756 27.100 164.195 1.00 58.28 281 GLY A C 1
ATOM 2054 O O . GLY A 1 266 ? 165.989 27.090 164.261 1.00 59.34 281 GLY A O 1
ATOM 2055 N N . THR A 1 267 ? 164.067 27.012 163.030 1.00 52.91 282 THR A N 1
ATOM 2056 C CA . THR A 1 267 ? 164.684 26.925 161.703 1.00 52.86 282 THR A CA 1
ATOM 2057 C C . THR A 1 267 ? 165.318 28.272 161.365 1.00 59.01 282 THR A C 1
ATOM 2058 O O . THR A 1 267 ? 166.420 28.294 160.828 1.00 58.62 282 THR A O 1
ATOM 2062 N N . TRP A 1 268 ? 164.632 29.386 161.712 1.00 57.01 283 TRP A N 1
ATOM 2063 C CA . TRP A 1 268 ? 165.103 30.761 161.509 1.00 57.55 283 TRP A CA 1
ATOM 2064 C C . TRP A 1 268 ? 166.445 30.987 162.225 1.00 63.61 283 TRP A C 1
ATOM 2065 O O . TRP A 1 268 ? 167.323 31.654 161.679 1.00 63.90 283 TRP A O 1
ATOM 2076 N N . TRP A 1 269 ? 166.588 30.428 163.437 1.00 62.03 284 TRP A N 1
ATOM 2077 C CA . TRP A 1 269 ? 167.777 30.521 164.290 1.00 64.04 284 TRP A CA 1
ATOM 2078 C C . TRP A 1 269 ? 169.027 29.912 163.648 1.00 65.27 284 TRP A C 1
ATOM 2079 O O . TRP A 1 269 ? 170.106 30.498 163.749 1.00 66.83 284 TRP A O 1
ATOM 2090 N N . GLN A 1 270 ? 168.885 28.720 163.032 1.00 57.85 285 GLN A N 1
ATOM 2091 C CA . GLN A 1 270 ? 169.982 27.927 162.471 1.00 57.32 285 GLN A CA 1
ATOM 2092 C C . GLN A 1 270 ? 169.949 27.754 160.947 1.00 57.75 285 GLN A C 1
ATOM 2093 O O . GLN A 1 270 ? 170.631 26.865 160.438 1.00 57.43 285 GLN A O 1
ATOM 2099 N N . LEU A 1 271 ? 169.170 28.571 160.216 1.00 52.38 286 LEU A N 1
ATOM 2100 C CA . LEU A 1 271 ? 169.046 28.442 158.762 1.00 50.72 286 LEU A CA 1
ATOM 2101 C C . LEU A 1 271 ? 170.376 28.630 158.013 1.00 56.27 286 LEU A C 1
ATOM 2102 O O . LEU A 1 271 ? 170.592 27.968 156.992 1.00 55.91 286 LEU A O 1
ATOM 2107 N N . GLU A 1 272 ? 171.269 29.488 158.529 1.00 54.31 287 GLU A N 1
ATOM 2108 C CA . GLU A 1 272 ? 172.580 29.711 157.909 1.00 56.26 287 GLU A CA 1
ATOM 2109 C C . GLU A 1 272 ? 173.465 28.453 157.902 1.00 63.17 287 GLU A C 1
ATOM 2110 O O . GLU A 1 272 ? 174.322 28.342 157.032 1.00 63.98 287 GLU A O 1
ATOM 2116 N N . ARG A 1 273 ? 173.212 27.478 158.813 1.00 60.66 288 ARG A N 1
ATOM 2117 C CA . ARG A 1 273 ? 173.975 26.212 158.893 1.00 61.68 288 ARG A CA 1
ATOM 2118 C C . ARG A 1 273 ? 173.630 25.233 157.739 1.00 65.15 288 ARG A C 1
ATOM 2119 O O . ARG A 1 273 ? 174.243 24.165 157.637 1.00 65.31 288 ARG A O 1
ATOM 2127 N N . ALA A 1 274 ? 172.646 25.595 156.886 1.00 59.21 289 ALA A N 1
ATOM 2128 C CA . ALA A 1 274 ? 172.233 24.804 155.726 1.00 58.12 289 ALA A CA 1
ATOM 2129 C C . ALA A 1 274 ? 172.965 25.237 154.441 1.00 62.85 289 ALA A C 1
ATOM 2130 O O . ALA A 1 274 ? 172.982 24.471 153.476 1.00 60.84 289 ALA A O 1
ATOM 2132 N N . ARG A 1 275 ? 173.576 26.457 154.445 1.00 62.97 290 ARG A N 1
ATOM 2133 C CA . ARG A 1 275 ? 174.282 27.118 153.324 1.00 64.97 290 ARG A CA 1
ATOM 2134 C C . ARG A 1 275 ? 175.316 26.271 152.576 1.00 73.69 290 ARG A C 1
ATOM 2135 O O . ARG A 1 275 ? 175.548 26.524 151.385 1.00 74.30 290 ARG A O 1
ATOM 2143 N N . GLY A 1 276 ? 175.949 25.327 153.272 1.00 72.06 291 GLY A N 1
ATOM 2144 C CA . GLY A 1 276 ? 176.940 24.445 152.666 1.00 74.20 291 GLY A CA 1
ATOM 2145 C C . GLY A 1 276 ? 176.279 23.284 151.951 1.00 78.26 291 GLY A C 1
ATOM 2146 O O . GLY A 1 276 ? 176.517 23.058 150.758 1.00 78.65 291 GLY A O 1
ATOM 2147 N N . THR A 1 277 ? 175.414 22.565 152.693 1.00 73.07 292 THR A N 1
ATOM 2148 C CA . THR A 1 277 ? 174.638 21.395 152.276 1.00 71.79 292 THR A CA 1
ATOM 2149 C C . THR A 1 277 ? 173.667 21.692 151.117 1.00 73.63 292 THR A C 1
ATOM 2150 O O . THR A 1 277 ? 173.333 20.772 150.363 1.00 73.72 292 THR A O 1
ATOM 2154 N N . HIS A 1 278 ? 173.184 22.956 150.999 1.00 67.48 293 HIS A N 1
ATOM 2155 C CA . HIS A 1 278 ? 172.189 23.352 149.998 1.00 64.31 293 HIS A CA 1
ATOM 2156 C C . HIS A 1 278 ? 172.633 24.546 149.106 1.00 68.64 293 HIS A C 1
ATOM 2157 O O . HIS A 1 278 ? 173.464 25.342 149.540 1.00 68.47 293 HIS A O 1
ATOM 2164 N N . PRO A 1 279 ? 172.101 24.651 147.853 1.00 66.32 294 PRO A N 1
ATOM 2165 C CA . PRO A 1 279 ? 172.609 25.642 146.876 1.00 67.93 294 PRO A CA 1
ATOM 2166 C C . PRO A 1 279 ? 172.331 27.151 147.036 1.00 74.52 294 PRO A C 1
ATOM 2167 O O . PRO A 1 279 ? 172.333 27.842 146.009 1.00 75.26 294 PRO A O 1
ATOM 2171 N N . ASP A 1 280 ? 172.182 27.690 148.264 1.00 71.35 295 ASP A N 1
ATOM 2172 C CA . ASP A 1 280 ? 171.946 29.128 148.526 1.00 70.19 295 ASP A CA 1
ATOM 2173 C C . ASP A 1 280 ? 170.578 29.625 148.050 1.00 69.24 295 ASP A C 1
ATOM 2174 O O . ASP A 1 280 ? 169.884 30.234 148.852 1.00 68.06 295 ASP A O 1
ATOM 2179 N N . ALA A 1 281 ? 170.178 29.373 146.778 1.00 63.17 296 ALA A N 1
ATOM 2180 C CA . ALA A 1 281 ? 168.855 29.750 146.264 1.00 61.04 296 ALA A CA 1
ATOM 2181 C C . ALA A 1 281 ? 167.765 28.952 147.006 1.00 62.91 296 ALA A C 1
ATOM 2182 O O . ALA A 1 281 ? 166.615 29.391 147.072 1.00 61.20 296 ALA A O 1
ATOM 2184 N N . ALA A 1 282 ? 168.151 27.785 147.572 1.00 59.45 297 ALA A N 1
ATOM 2185 C CA . ALA A 1 282 ? 167.305 26.897 148.375 1.00 57.53 297 ALA A CA 1
ATOM 2186 C C . ALA A 1 282 ? 167.199 27.448 149.804 1.00 58.61 297 ALA A C 1
ATOM 2187 O O . ALA A 1 282 ? 166.091 27.518 150.338 1.00 56.95 297 ALA A O 1
ATOM 2189 N N . VAL A 1 283 ? 168.347 27.860 150.408 1.00 54.08 298 VAL A N 1
ATOM 2190 C CA . VAL A 1 283 ? 168.429 28.434 151.767 1.00 53.03 298 VAL A CA 1
ATOM 2191 C C . VAL A 1 283 ? 167.710 29.795 151.827 1.00 55.94 298 VAL A C 1
ATOM 2192 O O . VAL A 1 283 ? 166.911 30.017 152.741 1.00 54.49 298 VAL A O 1
ATOM 2196 N N . ASP A 1 284 ? 167.988 30.690 150.840 1.00 52.11 299 ASP A N 1
ATOM 2197 C CA . ASP A 1 284 ? 167.355 32.006 150.703 1.00 50.34 299 ASP A CA 1
ATOM 2198 C C . ASP A 1 284 ? 165.850 31.821 150.513 1.00 50.20 299 ASP A C 1
ATOM 2199 O O . ASP A 1 284 ? 165.074 32.577 151.076 1.00 49.28 299 ASP A O 1
ATOM 2204 N N . GLY A 1 285 ? 165.470 30.816 149.725 1.00 45.28 300 GLY A N 1
ATOM 2205 C CA . GLY A 1 285 ? 164.086 30.446 149.453 1.00 42.95 300 GLY A CA 1
ATOM 2206 C C . GLY A 1 285 ? 163.307 30.054 150.693 1.00 45.91 300 GLY A C 1
ATOM 2207 O O . GLY A 1 285 ? 162.138 30.418 150.822 1.00 45.25 300 GLY A O 1
ATOM 2208 N N . VAL A 1 286 ? 163.966 29.348 151.637 1.00 42.12 301 VAL A N 1
ATOM 2209 C CA . VAL A 1 286 ? 163.376 28.942 152.914 1.00 40.69 301 VAL A CA 1
ATOM 2210 C C . VAL A 1 286 ? 163.304 30.168 153.841 1.00 43.68 301 VAL A C 1
ATOM 2211 O O . VAL A 1 286 ? 162.336 30.291 154.585 1.00 41.58 301 VAL A O 1
ATOM 2215 N N . ARG A 1 287 ? 164.309 31.086 153.772 1.00 41.18 302 ARG A N 1
ATOM 2216 C CA . ARG A 1 287 ? 164.310 32.346 154.535 1.00 41.08 302 ARG A CA 1
ATOM 2217 C C . ARG A 1 287 ? 163.101 33.202 154.121 1.00 43.97 302 ARG A C 1
ATOM 2218 O O . ARG A 1 287 ? 162.414 33.753 154.987 1.00 43.14 302 ARG A O 1
ATOM 2226 N N . ALA A 1 288 ? 162.853 33.298 152.797 1.00 40.06 303 ALA A N 1
ATOM 2227 C CA . ALA A 1 288 ? 161.737 34.032 152.218 1.00 39.94 303 ALA A CA 1
ATOM 2228 C C . ALA A 1 288 ? 160.401 33.416 152.681 1.00 45.01 303 ALA A C 1
ATOM 2229 O O . ALA A 1 288 ? 159.495 34.158 153.070 1.00 45.21 303 ALA A O 1
ATOM 2231 N N . LEU A 1 289 ? 160.304 32.063 152.694 1.00 42.14 304 LEU A N 1
ATOM 2232 C CA . LEU A 1 289 ? 159.119 31.318 153.149 1.00 41.85 304 LEU A CA 1
ATOM 2233 C C . LEU A 1 289 ? 158.807 31.606 154.621 1.00 42.89 304 LEU A C 1
ATOM 2234 O O . LEU A 1 289 ? 157.637 31.727 154.972 1.00 42.26 304 LEU A O 1
ATOM 2239 N N . LEU A 1 290 ? 159.841 31.702 155.479 1.00 39.42 305 LEU A N 1
ATOM 2240 C CA . LEU A 1 290 ? 159.655 32.004 156.902 1.00 39.69 305 LEU A CA 1
ATOM 2241 C C . LEU A 1 290 ? 159.182 33.437 157.144 1.00 43.61 305 LEU A C 1
ATOM 2242 O O . LEU A 1 290 ? 158.375 33.669 158.043 1.00 42.75 305 LEU A O 1
ATOM 2247 N N . ARG A 1 291 ? 159.644 34.385 156.321 1.00 40.47 306 ARG A N 1
ATOM 2248 C CA . ARG A 1 291 ? 159.179 35.771 156.381 1.00 40.09 306 ARG A CA 1
ATOM 2249 C C . ARG A 1 291 ? 157.701 35.828 155.996 1.00 41.94 306 ARG A C 1
ATOM 2250 O O . ARG A 1 291 ? 156.942 36.564 156.617 1.00 40.51 306 ARG A O 1
ATOM 2258 N N . VAL A 1 292 ? 157.286 34.996 155.015 1.00 39.59 307 VAL A N 1
ATOM 2259 C CA . VAL A 1 292 ? 155.897 34.852 154.544 1.00 38.38 307 VAL A CA 1
ATOM 2260 C C . VAL A 1 292 ? 155.019 34.301 155.661 1.00 41.48 307 VAL A C 1
ATOM 2261 O O . VAL A 1 292 ? 153.898 34.782 155.856 1.00 41.59 307 VAL A O 1
ATOM 2265 N N . LEU A 1 293 ? 155.529 33.301 156.398 1.00 38.15 308 LEU A N 1
ATOM 2266 C CA . LEU A 1 293 ? 154.836 32.682 157.523 1.00 37.82 308 LEU A CA 1
ATOM 2267 C C . LEU A 1 293 ? 154.482 33.739 158.583 1.00 40.66 308 LEU A C 1
ATOM 2268 O O . LEU A 1 293 ? 153.383 33.676 159.141 1.00 40.54 308 LEU A O 1
ATOM 2273 N N . VAL A 1 294 ? 155.380 34.734 158.815 1.00 35.67 309 VAL A N 1
ATOM 2274 C CA . VAL A 1 294 ? 155.114 35.833 159.752 1.00 34.87 309 VAL A CA 1
ATOM 2275 C C . VAL A 1 294 ? 153.975 36.723 159.215 1.00 36.05 309 VAL A C 1
ATOM 2276 O O . VAL A 1 294 ? 153.035 37.010 159.960 1.00 35.39 309 VAL A O 1
ATOM 2280 N N . ILE A 1 295 ? 154.053 37.130 157.928 1.00 30.53 310 ILE A N 1
ATOM 2281 C CA . ILE A 1 295 ? 153.011 37.920 157.258 1.00 29.63 310 ILE A CA 1
ATOM 2282 C C . ILE A 1 295 ? 151.653 37.179 157.371 1.00 31.91 310 ILE A C 1
ATOM 2283 O O . ILE A 1 295 ? 150.657 37.792 157.771 1.00 30.42 310 ILE A O 1
ATOM 2288 N N . PHE A 1 296 ? 151.636 35.859 157.061 1.00 28.83 311 PHE A N 1
ATOM 2289 C CA . PHE A 1 296 ? 150.431 35.011 157.158 1.00 28.27 311 PHE A CA 1
ATOM 2290 C C . PHE A 1 296 ? 149.890 34.936 158.591 1.00 32.45 311 PHE A C 1
ATOM 2291 O O . PHE A 1 296 ? 148.688 35.037 158.779 1.00 31.90 311 PHE A O 1
ATOM 2299 N N . ALA A 1 297 ? 150.770 34.803 159.591 1.00 29.69 312 ALA A N 1
ATOM 2300 C CA . ALA A 1 297 ? 150.370 34.742 161.012 1.00 30.05 312 ALA A CA 1
ATOM 2301 C C . ALA A 1 297 ? 149.609 36.013 161.429 1.00 32.05 312 ALA A C 1
ATOM 2302 O O . ALA A 1 297 ? 148.611 35.953 162.155 1.00 29.67 312 ALA A O 1
ATOM 2304 N N . LEU A 1 298 ? 150.081 37.158 160.938 1.00 29.00 313 LEU A N 1
ATOM 2305 C CA . LEU A 1 298 ? 149.522 38.479 161.220 1.00 28.98 313 LEU A CA 1
ATOM 2306 C C . LEU A 1 298 ? 148.219 38.760 160.495 1.00 29.56 313 LEU A C 1
ATOM 2307 O O . LEU A 1 298 ? 147.512 39.699 160.858 1.00 29.73 313 LEU A O 1
ATOM 2312 N N . VAL A 1 299 ? 147.907 37.949 159.476 1.00 25.02 314 VAL A N 1
ATOM 2313 C CA . VAL A 1 299 ? 146.675 37.996 158.683 1.00 24.39 314 VAL A CA 1
ATOM 2314 C C . VAL A 1 299 ? 145.580 37.113 159.322 1.00 27.51 314 VAL A C 1
ATOM 2315 O O . VAL A 1 299 ? 144.404 37.335 159.050 1.00 27.18 314 VAL A O 1
ATOM 2319 N N . THR A 1 300 ? 145.949 36.125 160.163 1.00 23.55 315 THR A N 1
ATOM 2320 C CA . THR A 1 300 ? 144.958 35.213 160.799 1.00 23.70 315 THR A CA 1
ATOM 2321 C C . THR A 1 300 ? 143.756 35.969 161.446 1.00 27.87 315 THR A C 1
ATOM 2322 O O . THR A 1 300 ? 142.648 35.491 161.256 1.00 26.82 315 THR A O 1
ATOM 2326 N N . PRO A 1 301 ? 143.895 37.163 162.111 1.00 26.61 316 PRO A N 1
ATOM 2327 C CA . PRO A 1 301 ? 142.698 37.845 162.657 1.00 26.07 316 PRO A CA 1
ATOM 2328 C C . PRO A 1 301 ? 141.724 38.276 161.570 1.00 30.22 316 PRO A C 1
ATOM 2329 O O . PRO A 1 301 ? 140.534 38.358 161.848 1.00 29.72 316 PRO A O 1
ATOM 2333 N N . PHE A 1 302 ? 142.203 38.507 160.319 1.00 26.32 317 PHE A N 1
ATOM 2334 C CA . PHE A 1 302 ? 141.276 38.840 159.235 1.00 24.72 317 PHE A CA 1
ATOM 2335 C C . PHE A 1 302 ? 140.296 37.665 159.045 1.00 27.03 317 PHE A C 1
ATOM 2336 O O . PHE A 1 302 ? 139.102 37.887 158.863 1.00 28.08 317 PHE A O 1
ATOM 2344 N N . PHE A 1 303 ? 140.806 36.429 159.052 1.00 23.77 318 PHE A N 1
ATOM 2345 C CA . PHE A 1 303 ? 139.965 35.241 158.864 1.00 23.70 318 PHE A CA 1
ATOM 2346 C C . PHE A 1 303 ? 139.059 34.972 160.048 1.00 25.70 318 PHE A C 1
ATOM 2347 O O . PHE A 1 303 ? 137.971 34.439 159.837 1.00 24.96 318 PHE A O 1
ATOM 2355 N N . SER A 1 304 ? 139.458 35.419 161.279 1.00 22.96 319 SER A N 1
ATOM 2356 C CA . SER A 1 304 ? 138.614 35.341 162.479 1.00 23.44 319 SER A CA 1
ATOM 2357 C C . SER A 1 304 ? 137.363 36.149 162.223 1.00 26.47 319 SER A C 1
ATOM 2358 O O . SER A 1 304 ? 136.277 35.717 162.554 1.00 27.99 319 SER A O 1
ATOM 2361 N N . LEU A 1 305 ? 137.528 37.331 161.651 1.00 24.40 320 LEU A N 1
ATOM 2362 C CA . LEU A 1 305 ? 136.443 38.263 161.358 1.00 26.82 320 LEU A CA 1
ATOM 2363 C C . LEU A 1 305 ? 135.665 37.877 160.106 1.00 30.41 320 LEU A C 1
ATOM 2364 O O . LEU A 1 305 ? 134.440 37.996 160.066 1.00 30.69 320 LEU A O 1
ATOM 2369 N N . PHE A 1 306 ? 136.372 37.379 159.096 1.00 25.38 321 PHE A N 1
ATOM 2370 C CA . PHE A 1 306 ? 135.755 37.020 157.829 1.00 23.71 321 PHE A CA 1
ATOM 2371 C C . PHE A 1 306 ? 134.814 35.808 157.927 1.00 27.34 321 PHE A C 1
ATOM 2372 O O . PHE A 1 306 ? 133.695 35.884 157.428 1.00 26.03 321 PHE A O 1
ATOM 2380 N N . ASP A 1 307 ? 135.263 34.697 158.548 1.00 25.03 322 ASP A N 1
ATOM 2381 C CA . ASP A 1 307 ? 134.473 33.453 158.628 1.00 24.43 322 ASP A CA 1
ATOM 2382 C C . ASP A 1 307 ? 133.230 33.543 159.548 1.00 27.10 322 ASP A C 1
ATOM 2383 O O . ASP A 1 307 ? 132.311 32.737 159.413 1.00 25.97 322 ASP A O 1
ATOM 2388 N N . GLN A 1 308 ? 133.165 34.567 160.405 1.00 22.72 323 GLN A N 1
ATOM 2389 C CA . GLN A 1 308 ? 132.017 34.796 161.288 1.00 21.50 323 GLN A CA 1
ATOM 2390 C C . GLN A 1 308 ? 130.781 35.375 160.561 1.00 24.02 323 GLN A C 1
ATOM 2391 O O . GLN A 1 308 ? 129.720 35.474 161.163 1.00 22.82 323 GLN A O 1
ATOM 2397 N N . LYS A 1 309 ? 130.877 35.680 159.262 1.00 21.46 324 LYS A N 1
ATOM 2398 C CA . LYS A 1 309 ? 129.682 36.121 158.524 1.00 21.47 324 LYS A CA 1
ATOM 2399 C C . LYS A 1 309 ? 128.648 34.962 158.400 1.00 26.85 324 LYS A C 1
ATOM 2400 O O . LYS A 1 309 ? 127.437 35.204 158.252 1.00 26.15 324 LYS A O 1
ATOM 2406 N N . ALA A 1 310 ? 129.138 33.713 158.526 1.00 21.67 325 ALA A N 1
ATOM 2407 C CA . ALA A 1 310 ? 128.293 32.529 158.436 1.00 23.50 325 ALA A CA 1
ATOM 2408 C C . ALA A 1 310 ? 127.822 32.077 159.832 1.00 26.23 325 ALA A C 1
ATOM 2409 O O . ALA A 1 310 ? 127.087 31.111 159.942 1.00 25.32 325 ALA A O 1
ATOM 2411 N N . SER A 1 311 ? 128.241 32.776 160.892 1.00 23.03 326 SER A N 1
ATOM 2412 C CA . SER A 1 311 ? 127.865 32.363 162.228 1.00 23.96 326 SER A CA 1
ATOM 2413 C C . SER A 1 311 ? 127.317 33.547 163.031 1.00 26.16 326 SER A C 1
ATOM 2414 O O . SER A 1 311 ? 126.108 33.763 163.033 1.00 23.60 326 SER A O 1
ATOM 2417 N N . THR A 1 312 ? 128.202 34.353 163.630 1.00 23.35 327 THR A N 1
ATOM 2418 C CA . THR A 1 312 ? 127.851 35.544 164.388 1.00 24.71 327 THR A CA 1
ATOM 2419 C C . THR A 1 312 ? 126.904 36.495 163.599 1.00 28.02 327 THR A C 1
ATOM 2420 O O . THR A 1 312 ? 125.929 36.979 164.167 1.00 27.36 327 THR A O 1
ATOM 2424 N N . TRP A 1 313 ? 127.199 36.774 162.314 1.00 23.67 328 TRP A N 1
ATOM 2425 C CA . TRP A 1 313 ? 126.336 37.698 161.555 1.00 24.08 328 TRP A CA 1
ATOM 2426 C C . TRP A 1 313 ? 124.972 37.098 161.246 1.00 26.13 328 TRP A C 1
ATOM 2427 O O . TRP A 1 313 ? 123.975 37.821 161.228 1.00 25.59 328 TRP A O 1
ATOM 2438 N N . VAL A 1 314 ? 124.923 35.788 160.997 1.00 22.21 329 VAL A N 1
ATOM 2439 C CA . VAL A 1 314 ? 123.636 35.106 160.747 1.00 22.44 329 VAL A CA 1
ATOM 2440 C C . VAL A 1 314 ? 122.764 35.199 161.992 1.00 28.92 329 VAL A C 1
ATOM 2441 O O . VAL A 1 314 ? 121.577 35.537 161.889 1.00 30.00 329 VAL A O 1
ATOM 2445 N N . LEU A 1 315 ? 123.362 34.926 163.171 1.00 25.96 330 LEU A N 1
ATOM 2446 C CA . LEU A 1 315 ? 122.674 34.969 164.464 1.00 26.05 330 LEU A CA 1
ATOM 2447 C C . LEU A 1 315 ? 122.142 36.365 164.745 1.00 29.94 330 LEU A C 1
ATOM 2448 O O . LEU A 1 315 ? 121.078 36.498 165.327 1.00 31.03 330 LEU A O 1
ATOM 2453 N N . GLN A 1 316 ? 122.880 37.404 164.333 1.00 25.38 331 GLN A N 1
ATOM 2454 C CA . GLN A 1 316 ? 122.427 38.789 164.449 1.00 25.67 331 GLN A CA 1
ATOM 2455 C C . GLN A 1 316 ? 121.254 38.998 163.483 1.00 27.15 331 GLN A C 1
ATOM 2456 O O . GLN A 1 316 ? 120.213 39.494 163.893 1.00 26.10 331 GLN A O 1
ATOM 2462 N N . GLY A 1 317 ? 121.443 38.613 162.220 1.00 24.59 332 GLY A N 1
ATOM 2463 C CA . GLY A 1 317 ? 120.445 38.758 161.161 1.00 24.32 332 GLY A CA 1
ATOM 2464 C C . GLY A 1 317 ? 119.063 38.236 161.516 1.00 29.02 332 GLY A C 1
ATOM 2465 O O . GLY A 1 317 ? 118.054 38.869 161.201 1.00 27.89 332 GLY A O 1
ATOM 2466 N N . ARG A 1 318 ? 119.013 37.090 162.216 1.00 26.99 333 ARG A N 1
ATOM 2467 C CA . ARG A 1 318 ? 117.778 36.418 162.651 1.00 28.26 333 ARG A CA 1
ATOM 2468 C C . ARG A 1 318 ? 116.896 37.297 163.534 1.00 34.04 333 ARG A C 1
ATOM 2469 O O . ARG A 1 318 ? 115.688 37.117 163.529 1.00 35.53 333 ARG A O 1
ATOM 2477 N N . GLU A 1 319 ? 117.496 38.225 164.300 1.00 30.71 334 GLU A N 1
ATOM 2478 C CA . GLU A 1 319 ? 116.765 39.125 165.194 1.00 32.33 334 GLU A CA 1
ATOM 2479 C C . GLU A 1 319 ? 116.427 40.470 164.534 1.00 34.58 334 GLU A C 1
ATOM 2480 O O . GLU A 1 319 ? 115.865 41.338 165.180 1.00 35.44 334 GLU A O 1
ATOM 2486 N N . MET A 1 320 ? 116.787 40.649 163.264 1.00 29.94 335 MET A N 1
ATOM 2487 C CA . MET A 1 320 ? 116.537 41.904 162.554 1.00 29.76 335 MET A CA 1
ATOM 2488 C C . MET A 1 320 ? 115.217 41.866 161.764 1.00 33.97 335 MET A C 1
ATOM 2489 O O . MET A 1 320 ? 114.712 40.782 161.508 1.00 32.25 335 MET A O 1
ATOM 2494 N N . ARG A 1 321 ? 114.645 43.033 161.405 1.00 31.87 336 ARG A N 1
ATOM 2495 C CA . ARG A 1 321 ? 113.385 43.068 160.637 1.00 32.74 336 ARG A CA 1
ATOM 2496 C C . ARG A 1 321 ? 113.630 42.669 159.186 1.00 34.88 336 ARG A C 1
ATOM 2497 O O . ARG A 1 321 ? 114.636 43.045 158.591 1.00 33.47 336 ARG A O 1
ATOM 2505 N N . MET A 1 322 ? 112.697 41.924 158.610 1.00 32.35 337 MET A N 1
ATOM 2506 C CA . MET A 1 322 ? 112.789 41.454 157.226 1.00 30.31 337 MET A CA 1
ATOM 2507 C C . MET A 1 322 ? 111.406 41.012 156.739 1.00 34.98 337 MET A C 1
ATOM 2508 O O . MET A 1 322 ? 110.564 40.686 157.580 1.00 33.87 337 MET A O 1
ATOM 2513 N N . PRO A 1 323 ? 111.149 40.939 155.410 1.00 33.88 338 PRO A N 1
ATOM 2514 C CA . PRO A 1 323 ? 109.836 40.431 154.958 1.00 35.48 338 PRO A CA 1
ATOM 2515 C C . PRO A 1 323 ? 109.732 38.925 155.181 1.00 40.89 338 PRO A C 1
ATOM 2516 O O . PRO A 1 323 ? 110.765 38.234 155.249 1.00 40.45 338 PRO A O 1
ATOM 2520 N N . ALA A 1 324 ? 108.496 38.422 155.327 1.00 39.38 339 ALA A N 1
ATOM 2521 C CA . ALA A 1 324 ? 108.181 37.004 155.588 1.00 39.99 339 ALA A CA 1
ATOM 2522 C C . ALA A 1 324 ? 108.906 36.032 154.661 1.00 43.44 339 ALA A C 1
ATOM 2523 O O . ALA A 1 324 ? 109.328 34.978 155.116 1.00 43.79 339 ALA A O 1
ATOM 2525 N N . TRP A 1 325 ? 109.114 36.419 153.393 1.00 39.57 340 TRP A N 1
ATOM 2526 C CA . TRP A 1 325 ? 109.785 35.605 152.392 1.00 39.00 340 TRP A CA 1
ATOM 2527 C C . TRP A 1 325 ? 111.310 35.517 152.565 1.00 39.58 340 TRP A C 1
ATOM 2528 O O . TRP A 1 325 ? 111.912 34.585 152.041 1.00 40.42 340 TRP A O 1
ATOM 2539 N N . PHE A 1 326 ? 111.931 36.486 153.252 1.00 32.98 341 PHE A N 1
ATOM 2540 C CA . PHE A 1 326 ? 113.396 36.547 153.425 1.00 30.53 341 PHE A CA 1
ATOM 2541 C C . PHE A 1 326 ? 113.876 35.769 154.643 1.00 32.27 341 PHE A C 1
ATOM 2542 O O . PHE A 1 326 ? 113.124 35.573 155.597 1.00 30.66 341 PHE A O 1
ATOM 2550 N N . THR A 1 327 ? 115.138 35.332 154.624 1.00 28.70 342 THR A N 1
ATOM 2551 C CA . THR A 1 327 ? 115.702 34.632 155.776 1.00 27.90 342 THR A CA 1
ATOM 2552 C C . THR A 1 327 ? 117.130 35.138 155.975 1.00 30.08 342 THR A C 1
ATOM 2553 O O . THR A 1 327 ? 117.802 35.442 154.996 1.00 28.10 342 THR A O 1
ATOM 2557 N N . ALA A 1 328 ? 117.561 35.296 157.242 1.00 26.07 343 ALA A N 1
ATOM 2558 C CA . ALA A 1 328 ? 118.864 35.870 157.614 1.00 25.25 343 ALA A CA 1
ATOM 2559 C C . ALA A 1 328 ? 120.087 35.357 156.809 1.00 27.53 343 ALA A C 1
ATOM 2560 O O . ALA A 1 328 ? 120.950 36.157 156.415 1.00 23.98 343 ALA A O 1
ATOM 2562 N N . SER A 1 329 ? 120.160 34.029 156.599 1.00 25.41 344 SER A N 1
ATOM 2563 C CA . SER A 1 329 ? 121.266 33.364 155.884 1.00 24.69 344 SER A CA 1
ATOM 2564 C C . SER A 1 329 ? 121.474 33.877 154.463 1.00 28.52 344 SER A C 1
ATOM 2565 O O . SER A 1 329 ? 122.606 33.872 153.984 1.00 27.80 344 SER A O 1
ATOM 2568 N N . GLN A 1 330 ? 120.399 34.351 153.799 1.00 24.42 345 GLN A N 1
ATOM 2569 C CA . GLN A 1 330 ? 120.491 34.877 152.428 1.00 23.89 345 GLN A CA 1
ATOM 2570 C C . GLN A 1 330 ? 121.431 36.085 152.281 1.00 28.06 345 GLN A C 1
ATOM 2571 O O . GLN A 1 330 ? 121.924 36.335 151.180 1.00 27.29 345 GLN A O 1
ATOM 2577 N N . MET A 1 331 ? 121.695 36.818 153.389 1.00 23.30 346 MET A N 1
ATOM 2578 C CA . MET A 1 331 ? 122.587 37.985 153.370 1.00 22.78 346 MET A CA 1
ATOM 2579 C C . MET A 1 331 ? 123.995 37.591 152.942 1.00 26.80 346 MET A C 1
ATOM 2580 O O . MET A 1 331 ? 124.722 38.439 152.432 1.00 26.83 346 MET A O 1
ATOM 2585 N N . GLN A 1 332 ? 124.378 36.311 153.145 1.00 22.94 347 GLN A N 1
ATOM 2586 C CA . GLN A 1 332 ? 125.686 35.799 152.744 1.00 23.37 347 GLN A CA 1
ATOM 2587 C C . GLN A 1 332 ? 125.920 35.917 151.239 1.00 26.84 347 GLN A C 1
ATOM 2588 O O . GLN A 1 332 ? 127.067 35.976 150.825 1.00 25.59 347 GLN A O 1
ATOM 2594 N N . ALA A 1 333 ? 124.839 36.064 150.425 1.00 24.42 348 ALA A N 1
ATOM 2595 C CA . ALA A 1 333 ? 124.967 36.259 148.971 1.00 23.41 348 ALA A CA 1
ATOM 2596 C C . ALA A 1 333 ? 125.652 37.587 148.654 1.00 28.32 348 ALA A C 1
ATOM 2597 O O . ALA A 1 333 ? 126.161 37.762 147.546 1.00 28.49 348 ALA A O 1
ATOM 2599 N N . LEU A 1 334 ? 125.657 38.528 149.620 1.00 25.11 349 LEU A N 1
ATOM 2600 C CA . LEU A 1 334 ? 126.283 39.831 149.395 1.00 25.94 349 LEU A CA 1
ATOM 2601 C C . LEU A 1 334 ? 127.779 39.737 149.240 1.00 29.63 349 LEU A C 1
ATOM 2602 O O . LEU A 1 334 ? 128.351 40.544 148.525 1.00 30.77 349 LEU A O 1
ATOM 2607 N N . ASN A 1 335 ? 128.417 38.761 149.893 1.00 24.74 350 ASN A N 1
ATOM 2608 C CA . ASN A 1 335 ? 129.856 38.628 149.796 1.00 23.95 350 ASN A CA 1
ATOM 2609 C C . ASN A 1 335 ? 130.331 38.333 148.351 1.00 29.03 350 ASN A C 1
ATOM 2610 O O . ASN A 1 335 ? 131.061 39.179 147.816 1.00 28.76 350 ASN A O 1
ATOM 2615 N N . PRO A 1 336 ? 129.892 37.236 147.665 1.00 26.75 351 PRO A N 1
ATOM 2616 C CA . PRO A 1 336 ? 130.341 37.015 146.272 1.00 26.15 351 PRO A CA 1
ATOM 2617 C C . PRO A 1 336 ? 129.877 38.103 145.300 1.00 32.49 351 PRO A C 1
ATOM 2618 O O . PRO A 1 336 ? 130.612 38.408 144.357 1.00 33.01 351 PRO A O 1
ATOM 2622 N N . LEU A 1 337 ? 128.700 38.733 145.542 1.00 29.87 352 LEU A N 1
ATOM 2623 C CA . LEU A 1 337 ? 128.253 39.845 144.691 1.00 30.06 352 LEU A CA 1
ATOM 2624 C C . LEU A 1 337 ? 129.261 40.998 144.803 1.00 32.11 352 LEU A C 1
ATOM 2625 O O . LEU A 1 337 ? 129.668 41.563 143.792 1.00 31.04 352 LEU A O 1
ATOM 2630 N N . LEU A 1 338 ? 129.659 41.332 146.045 1.00 28.78 353 LEU A N 1
ATOM 2631 C CA . LEU A 1 338 ? 130.588 42.426 146.297 1.00 27.97 353 LEU A CA 1
ATOM 2632 C C . LEU A 1 338 ? 132.016 42.103 145.839 1.00 31.32 353 LEU A C 1
ATOM 2633 O O . LEU A 1 338 ? 132.724 43.002 145.406 1.00 31.99 353 LEU A O 1
ATOM 2638 N N . VAL A 1 339 ? 132.427 40.834 145.883 1.00 27.75 354 VAL A N 1
ATOM 2639 C CA . VAL A 1 339 ? 133.744 40.439 145.375 1.00 26.94 354 VAL A CA 1
ATOM 2640 C C . VAL A 1 339 ? 133.739 40.739 143.842 1.00 32.38 354 VAL A C 1
ATOM 2641 O O . VAL A 1 339 ? 134.683 41.341 143.319 1.00 32.85 354 VAL A O 1
ATOM 2645 N N . MET A 1 340 ? 132.666 40.328 143.143 1.00 28.87 355 MET A N 1
ATOM 2646 C CA . MET A 1 340 ? 132.556 40.508 141.685 1.00 29.52 355 MET A CA 1
ATOM 2647 C C . MET A 1 340 ? 132.482 41.960 141.281 1.00 35.21 355 MET A C 1
ATOM 2648 O O . MET A 1 340 ? 132.962 42.290 140.207 1.00 36.35 355 MET A O 1
ATOM 2653 N N . LEU A 1 341 ? 131.924 42.833 142.137 1.00 31.91 356 LEU A N 1
ATOM 2654 C CA . LEU A 1 341 ? 131.884 44.264 141.849 1.00 33.54 356 LEU A CA 1
ATOM 2655 C C . LEU A 1 341 ? 133.227 44.940 142.210 1.00 37.09 356 LEU A C 1
ATOM 2656 O O . LEU A 1 341 ? 133.721 45.766 141.441 1.00 36.79 356 LEU A O 1
ATOM 2661 N N . LEU A 1 342 ? 133.789 44.603 143.397 1.00 32.17 357 LEU A N 1
ATOM 2662 C CA . LEU A 1 342 ? 134.979 45.249 143.972 1.00 31.76 357 LEU A CA 1
ATOM 2663 C C . LEU A 1 342 ? 136.309 44.806 143.384 1.00 35.15 357 LEU A C 1
ATOM 2664 O O . LEU A 1 342 ? 137.218 45.632 143.370 1.00 34.95 357 LEU A O 1
ATOM 2669 N N . ILE A 1 343 ? 136.450 43.551 142.918 1.00 32.71 358 ILE A N 1
ATOM 2670 C CA . ILE A 1 343 ? 137.682 43.122 142.235 1.00 35.03 358 ILE A CA 1
ATOM 2671 C C . ILE A 1 343 ? 137.916 44.083 141.007 1.00 42.40 358 ILE A C 1
ATOM 2672 O O . ILE A 1 343 ? 138.926 44.786 141.021 1.00 42.35 358 ILE A O 1
ATOM 2677 N N . PRO A 1 344 ? 136.979 44.256 140.032 1.00 41.20 359 PRO A N 1
ATOM 2678 C CA . PRO A 1 344 ? 137.247 45.212 138.944 1.00 42.55 359 PRO A CA 1
ATOM 2679 C C . PRO A 1 344 ? 137.174 46.674 139.376 1.00 46.13 359 PRO A C 1
ATOM 2680 O O . PRO A 1 344 ? 137.836 47.490 138.755 1.00 46.46 359 PRO A O 1
ATOM 2684 N N . PHE A 1 345 ? 136.407 47.024 140.436 1.00 40.81 360 PHE A N 1
ATOM 2685 C CA . PHE A 1 345 ? 136.418 48.416 140.884 1.00 40.34 360 PHE A CA 1
ATOM 2686 C C . PHE A 1 345 ? 137.838 48.785 141.366 1.00 44.85 360 PHE A C 1
ATOM 2687 O O . PHE A 1 345 ? 138.366 49.809 140.951 1.00 44.73 360 PHE A O 1
ATOM 2695 N N . ASN A 1 346 ? 138.443 47.955 142.228 1.00 41.23 361 ASN A N 1
ATOM 2696 C CA . ASN A 1 346 ? 139.799 48.214 142.724 1.00 41.66 361 ASN A CA 1
ATOM 2697 C C . ASN A 1 346 ? 140.839 48.151 141.576 1.00 47.80 361 ASN A C 1
ATOM 2698 O O . ASN A 1 346 ? 141.646 49.065 141.449 1.00 48.38 361 ASN A O 1
ATOM 2703 N N . ASN A 1 347 ? 140.746 47.143 140.697 1.00 45.49 362 ASN A N 1
ATOM 2704 C CA . ASN A 1 347 ? 141.663 46.962 139.560 1.00 46.58 362 ASN A CA 1
ATOM 2705 C C . ASN A 1 347 ? 141.575 48.023 138.462 1.00 52.93 362 ASN A C 1
ATOM 2706 O O . ASN A 1 347 ? 142.612 48.411 137.926 1.00 54.15 362 ASN A O 1
ATOM 2711 N N . LEU A 1 348 ? 140.359 48.469 138.112 1.00 49.16 363 LEU A N 1
ATOM 2712 C CA . LEU A 1 348 ? 140.110 49.418 137.024 1.00 50.08 363 LEU A CA 1
ATOM 2713 C C . LEU A 1 348 ? 139.904 50.873 137.472 1.00 51.88 363 LEU A C 1
ATOM 2714 O O . LEU A 1 348 ? 140.077 51.781 136.655 1.00 51.14 363 LEU A O 1
ATOM 2719 N N . VAL A 1 349 ? 139.505 51.102 138.739 1.00 46.07 364 VAL A N 1
ATOM 2720 C CA . VAL A 1 349 ? 139.223 52.466 139.213 1.00 45.81 364 VAL A CA 1
ATOM 2721 C C . VAL A 1 349 ? 140.124 52.905 140.384 1.00 48.28 364 VAL A C 1
ATOM 2722 O O . VAL A 1 349 ? 140.855 53.881 140.227 1.00 48.41 364 VAL A O 1
ATOM 2726 N N . LEU A 1 350 ? 140.037 52.227 141.553 1.00 43.18 365 LEU A N 1
ATOM 2727 C CA . LEU A 1 350 ? 140.744 52.608 142.780 1.00 42.50 365 LEU A CA 1
ATOM 2728 C C . LEU A 1 350 ? 142.281 52.547 142.704 1.00 45.10 365 LEU A C 1
ATOM 2729 O O . LEU A 1 350 ? 142.912 53.532 143.075 1.00 44.71 365 LEU A O 1
ATOM 2734 N N . TYR A 1 351 ? 142.875 51.406 142.293 1.00 40.94 366 TYR A N 1
ATOM 2735 C CA . TYR A 1 351 ? 144.342 51.278 142.205 1.00 40.60 366 TYR A CA 1
ATOM 2736 C C . TYR A 1 351 ? 144.903 52.237 141.157 1.00 43.77 366 TYR A C 1
ATOM 2737 O O . TYR A 1 351 ? 145.733 53.064 141.552 1.00 42.95 366 TYR A O 1
ATOM 2746 N N . PRO A 1 352 ? 144.372 52.285 139.897 1.00 41.49 367 PRO A N 1
ATOM 2747 C CA . PRO A 1 352 ? 144.874 53.282 138.931 1.00 42.98 367 PRO A CA 1
ATOM 2748 C C . PRO A 1 352 ? 144.759 54.723 139.420 1.00 48.79 367 PRO A C 1
ATOM 2749 O O . PRO A 1 352 ? 145.696 55.476 139.212 1.00 50.56 367 PRO A O 1
ATOM 2753 N N . LEU A 1 353 ? 143.671 55.083 140.141 1.00 45.85 368 LEU A N 1
ATOM 2754 C CA . LEU A 1 353 ? 143.484 56.423 140.724 1.00 46.12 368 LEU A CA 1
ATOM 2755 C C . LEU A 1 353 ? 144.632 56.720 141.675 1.00 51.64 368 LEU A C 1
ATOM 2756 O O . LEU A 1 353 ? 145.395 57.648 141.425 1.00 51.23 368 LEU A O 1
ATOM 2761 N N . LEU A 1 354 ? 144.779 55.873 142.727 1.00 49.25 369 LEU A N 1
ATOM 2762 C CA . LEU A 1 354 ? 145.797 55.924 143.782 1.00 49.27 369 LEU A CA 1
ATOM 2763 C C . LEU A 1 354 ? 147.216 56.070 143.210 1.00 52.57 369 LEU A C 1
ATOM 2764 O O . LEU A 1 354 ? 147.974 56.890 143.718 1.00 52.20 369 LEU A O 1
ATOM 2769 N N . ARG A 1 355 ? 147.542 55.312 142.131 1.00 48.89 370 ARG A N 1
ATOM 2770 C CA . ARG A 1 355 ? 148.826 55.346 141.413 1.00 49.60 370 ARG A CA 1
ATOM 2771 C C . ARG A 1 355 ? 149.064 56.719 140.790 1.00 56.59 370 ARG A C 1
ATOM 2772 O O . ARG A 1 355 ? 150.166 57.252 140.914 1.00 57.53 370 ARG A O 1
ATOM 2780 N N . ARG A 1 356 ? 148.029 57.292 140.128 1.00 54.27 371 ARG A N 1
ATOM 2781 C CA . ARG A 1 356 ? 148.082 58.617 139.486 1.00 55.17 371 ARG A CA 1
ATOM 2782 C C . ARG A 1 356 ? 148.208 59.725 140.526 1.00 58.85 371 ARG A C 1
ATOM 2783 O O . ARG A 1 356 ? 148.834 60.746 140.244 1.00 59.40 371 ARG A O 1
ATOM 2791 N N . LEU A 1 357 ? 147.599 59.523 141.716 1.00 54.36 372 LEU A N 1
ATOM 2792 C CA . LEU A 1 357 ? 147.587 60.467 142.838 1.00 55.07 372 LEU A CA 1
ATOM 2793 C C . LEU A 1 357 ? 148.885 60.474 143.668 1.00 59.83 372 LEU A C 1
ATOM 2794 O O . LEU A 1 357 ? 149.085 61.387 144.472 1.00 61.27 372 LEU A O 1
ATOM 2799 N N . GLY A 1 358 ? 149.756 59.484 143.455 1.00 54.81 373 GLY A N 1
ATOM 2800 C CA . GLY A 1 358 ? 151.035 59.412 144.153 1.00 54.96 373 GLY A CA 1
ATOM 2801 C C . GLY A 1 358 ? 151.154 58.411 145.286 1.00 55.77 373 GLY A C 1
ATOM 2802 O O . GLY A 1 358 ? 152.269 58.167 145.756 1.00 55.78 373 GLY A O 1
ATOM 2803 N N . TRP A 1 359 ? 150.027 57.824 145.744 1.00 49.45 374 TRP A N 1
ATOM 2804 C CA . TRP A 1 359 ? 150.045 56.816 146.813 1.00 46.96 374 TRP A CA 1
ATOM 2805 C C . TRP A 1 359 ? 149.991 55.447 146.154 1.00 48.87 374 TRP A C 1
ATOM 2806 O O . TRP A 1 359 ? 148.917 54.995 145.733 1.00 48.21 374 TRP A O 1
ATOM 2817 N N . GLU A 1 360 ? 151.169 54.813 145.993 1.00 43.91 375 GLU A N 1
ATOM 2818 C CA . GLU A 1 360 ? 151.269 53.506 145.341 1.00 42.18 375 GLU A CA 1
ATOM 2819 C C . GLU A 1 360 ? 150.521 52.434 146.150 1.00 42.78 375 GLU A C 1
ATOM 2820 O O . GLU A 1 360 ? 150.867 52.214 147.307 1.00 40.69 375 GLU A O 1
ATOM 2826 N N . PRO A 1 361 ? 149.500 51.760 145.566 1.00 38.93 376 PRO A N 1
ATOM 2827 C CA . PRO A 1 361 ? 148.792 50.720 146.323 1.00 36.93 376 PRO A CA 1
ATOM 2828 C C . PRO A 1 361 ? 149.558 49.403 146.269 1.00 37.78 376 PRO A C 1
ATOM 2829 O O . PRO A 1 361 ? 149.144 48.466 145.571 1.00 37.23 376 PRO A O 1
ATOM 2833 N N . THR A 1 362 ? 150.691 49.337 147.001 1.00 33.64 377 THR A N 1
ATOM 2834 C CA . THR A 1 362 ? 151.572 48.156 147.066 1.00 32.91 377 THR A CA 1
ATOM 2835 C C . THR A 1 362 ? 150.838 46.999 147.714 1.00 34.99 377 THR A C 1
ATOM 2836 O O . THR A 1 362 ? 149.857 47.213 148.426 1.00 32.76 377 THR A O 1
ATOM 2840 N N . SER A 1 363 ? 151.313 45.779 147.481 1.00 31.83 378 SER A N 1
ATOM 2841 C CA . SER A 1 363 ? 150.678 44.593 148.034 1.00 30.95 378 SER A CA 1
ATOM 2842 C C . SER A 1 363 ? 150.607 44.626 149.592 1.00 32.46 378 SER A C 1
ATOM 2843 O O . SER A 1 363 ? 149.569 44.310 150.155 1.00 29.84 378 SER A O 1
ATOM 2846 N N . LEU A 1 364 ? 151.647 45.138 150.259 1.00 30.23 379 LEU A N 1
ATOM 2847 C CA . LEU A 1 364 ? 151.664 45.225 151.724 1.00 29.39 379 LEU A CA 1
ATOM 2848 C C . LEU A 1 364 ? 150.767 46.348 152.266 1.00 32.10 379 LEU A C 1
ATOM 2849 O O . LEU A 1 364 ? 150.183 46.181 153.340 1.00 29.80 379 LEU A O 1
ATOM 2854 N N . ARG A 1 365 ? 150.589 47.439 151.491 1.00 29.64 380 ARG A N 1
ATOM 2855 C CA . ARG A 1 365 ? 149.678 48.538 151.840 1.00 30.00 380 ARG A CA 1
ATOM 2856 C C . ARG A 1 365 ? 148.244 48.065 151.708 1.00 32.24 380 ARG A C 1
ATOM 2857 O O . ARG A 1 365 ? 147.414 48.399 152.549 1.00 31.81 380 ARG A O 1
ATOM 2865 N N . ARG A 1 366 ? 147.953 47.287 150.655 1.00 28.43 381 ARG A N 1
ATOM 2866 C CA . ARG A 1 366 ? 146.621 46.716 150.430 1.00 27.64 381 ARG A CA 1
ATOM 2867 C C . ARG A 1 366 ? 146.284 45.789 151.598 1.00 30.53 381 ARG A C 1
ATOM 2868 O O . ARG A 1 366 ? 145.200 45.882 152.157 1.00 30.53 381 ARG A O 1
ATOM 2876 N N . MET A 1 367 ? 147.237 44.928 151.992 1.00 26.76 382 MET A N 1
ATOM 2877 C CA . MET A 1 367 ? 147.015 43.972 153.065 1.00 25.22 382 MET A CA 1
ATOM 2878 C C . MET A 1 367 ? 146.761 44.644 154.420 1.00 29.67 382 MET A C 1
ATOM 2879 O O . MET A 1 367 ? 145.778 44.297 155.073 1.00 27.55 382 MET A O 1
ATOM 2884 N N . THR A 1 368 ? 147.577 45.661 154.791 1.00 26.88 383 THR A N 1
ATOM 2885 C CA . THR A 1 368 ? 147.401 46.419 156.045 1.00 27.08 383 THR A CA 1
ATOM 2886 C C . THR A 1 368 ? 146.009 47.067 156.055 1.00 31.00 383 THR A C 1
ATOM 2887 O O . THR A 1 368 ? 145.267 46.916 157.034 1.00 29.50 383 THR A O 1
ATOM 2891 N N . SER A 1 369 ? 145.656 47.765 154.938 1.00 28.05 384 SER A N 1
ATOM 2892 C CA . SER A 1 369 ? 144.374 48.450 154.748 1.00 28.31 384 SER A CA 1
ATOM 2893 C C . SER A 1 369 ? 143.215 47.470 154.821 1.00 33.11 384 SER A C 1
ATOM 2894 O O . SER A 1 369 ? 142.171 47.815 155.362 1.00 34.33 384 SER A O 1
ATOM 2897 N N . GLY A 1 370 ? 143.425 46.264 154.301 1.00 28.77 385 GLY A N 1
ATOM 2898 C CA . GLY A 1 370 ? 142.442 45.189 154.277 1.00 28.75 385 GLY A CA 1
ATOM 2899 C C . GLY A 1 370 ? 142.069 44.688 155.658 1.00 32.20 385 GLY A C 1
ATOM 2900 O O . GLY A 1 370 ? 140.889 44.463 155.925 1.00 30.23 385 GLY A O 1
ATOM 2901 N N . ILE A 1 371 ? 143.074 44.526 156.548 1.00 28.21 386 ILE A N 1
ATOM 2902 C CA . ILE A 1 371 ? 142.831 44.068 157.925 1.00 27.48 386 ILE A CA 1
ATOM 2903 C C . ILE A 1 371 ? 142.073 45.168 158.673 1.00 32.36 386 ILE A C 1
ATOM 2904 O O . ILE A 1 371 ? 141.108 44.877 159.374 1.00 31.48 386 ILE A O 1
ATOM 2909 N N . ALA A 1 372 ? 142.493 46.429 158.477 1.00 30.44 387 ALA A N 1
ATOM 2910 C CA . ALA A 1 372 ? 141.888 47.607 159.086 1.00 31.24 387 ALA A CA 1
ATOM 2911 C C . ALA A 1 372 ? 140.393 47.750 158.695 1.00 33.48 387 ALA A C 1
ATOM 2912 O O . ALA A 1 372 ? 139.557 47.939 159.582 1.00 31.29 387 ALA A O 1
ATOM 2914 N N . PHE A 1 373 ? 140.056 47.588 157.391 1.00 30.70 388 PHE A N 1
ATOM 2915 C CA . PHE A 1 373 ? 138.672 47.661 156.915 1.00 31.11 388 PHE A CA 1
ATOM 2916 C C . PHE A 1 373 ? 137.782 46.559 157.478 1.00 32.06 388 PHE A C 1
ATOM 2917 O O . PHE A 1 373 ? 136.605 46.822 157.734 1.00 30.91 388 PHE A O 1
ATOM 2925 N N . SER A 1 374 ? 138.346 45.358 157.747 1.00 27.90 389 SER A N 1
ATOM 2926 C CA . SER A 1 374 ? 137.585 44.274 158.368 1.00 27.26 389 SER A CA 1
ATOM 2927 C C . SER A 1 374 ? 137.250 44.710 159.827 1.00 30.63 389 SER A C 1
ATOM 2928 O O . SER A 1 374 ? 136.152 44.444 160.303 1.00 30.73 389 SER A O 1
ATOM 2931 N N . GLY A 1 375 ? 138.152 45.462 160.454 1.00 25.94 390 GLY A N 1
ATOM 2932 C CA . GLY A 1 375 ? 137.934 46.044 161.780 1.00 26.16 390 GLY A CA 1
ATOM 2933 C C . GLY A 1 375 ? 136.801 47.061 161.750 1.00 29.93 390 GLY A C 1
ATOM 2934 O O . GLY A 1 375 ? 135.913 47.029 162.604 1.00 30.21 390 GLY A O 1
ATOM 2935 N N . VAL A 1 376 ? 136.783 47.920 160.719 1.00 26.22 391 VAL A N 1
ATOM 2936 C CA . VAL A 1 376 ? 135.741 48.943 160.505 1.00 27.11 391 VAL A CA 1
ATOM 2937 C C . VAL A 1 376 ? 134.369 48.267 160.304 1.00 30.71 391 VAL A C 1
ATOM 2938 O O . VAL A 1 376 ? 133.378 48.740 160.853 1.00 31.59 391 VAL A O 1
ATOM 2942 N N . ALA A 1 377 ? 134.331 47.128 159.577 1.00 26.75 392 ALA A N 1
ATOM 2943 C CA . ALA A 1 377 ? 133.118 46.336 159.336 1.00 25.58 392 ALA A CA 1
ATOM 2944 C C . ALA A 1 377 ? 132.537 45.883 160.670 1.00 30.76 392 ALA A C 1
ATOM 2945 O O . ALA A 1 377 ? 131.327 45.964 160.877 1.00 30.91 392 ALA A O 1
ATOM 2947 N N . TRP A 1 378 ? 133.414 45.449 161.592 1.00 27.28 393 TRP A N 1
ATOM 2948 C CA . TRP A 1 378 ? 133.003 44.972 162.906 1.00 27.06 393 TRP A CA 1
ATOM 2949 C C . TRP A 1 378 ? 132.609 46.124 163.848 1.00 32.13 393 TRP A C 1
ATOM 2950 O O . TRP A 1 378 ? 131.799 45.887 164.739 1.00 31.13 393 TRP A O 1
ATOM 2961 N N . ILE A 1 379 ? 133.070 47.383 163.588 1.00 29.94 394 ILE A N 1
ATOM 2962 C CA . ILE A 1 379 ? 132.582 48.552 164.344 1.00 31.07 394 ILE A CA 1
ATOM 2963 C C . ILE A 1 379 ? 131.092 48.744 163.939 1.00 34.95 394 ILE A C 1
ATOM 2964 O O . ILE A 1 379 ? 130.242 48.938 164.809 1.00 35.12 394 ILE A O 1
ATOM 2969 N N . ALA A 1 380 ? 130.794 48.641 162.625 1.00 31.24 395 ALA A N 1
ATOM 2970 C CA . ALA A 1 380 ? 129.448 48.738 162.070 1.00 31.71 395 ALA A CA 1
ATOM 2971 C C . ALA A 1 380 ? 128.533 47.618 162.603 1.00 33.54 395 ALA A C 1
ATOM 2972 O O . ALA A 1 380 ? 127.426 47.934 163.027 1.00 31.29 395 ALA A O 1
ATOM 2974 N N . VAL A 1 381 ? 129.001 46.333 162.636 1.00 30.36 396 VAL A N 1
ATOM 2975 C CA . VAL A 1 381 ? 128.209 45.197 163.184 1.00 30.99 396 VAL A CA 1
ATOM 2976 C C . VAL A 1 381 ? 127.852 45.429 164.663 1.00 33.68 396 VAL A C 1
ATOM 2977 O O . VAL A 1 381 ? 126.727 45.129 165.080 1.00 33.21 396 VAL A O 1
ATOM 2981 N N . GLY A 1 382 ? 128.828 45.909 165.431 1.00 29.28 397 GL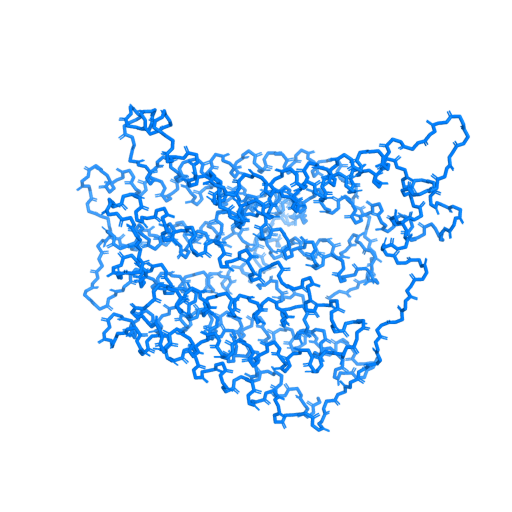Y A N 1
ATOM 2982 C CA . GLY A 1 382 ? 128.666 46.183 166.851 1.00 30.26 397 GLY A CA 1
ATOM 2983 C C . GLY A 1 382 ? 127.693 47.319 167.110 1.00 34.05 397 GLY A C 1
ATOM 2984 O O . GLY A 1 382 ? 126.847 47.218 168.006 1.00 33.32 397 GLY A O 1
ATOM 2985 N N . ALA A 1 383 ? 127.794 48.399 166.300 1.00 30.57 398 ALA A N 1
ATOM 2986 C CA . ALA A 1 383 ? 126.916 49.575 166.389 1.00 31.93 398 ALA A CA 1
ATOM 2987 C C . ALA A 1 383 ? 125.468 49.183 166.041 1.00 33.44 398 ALA A C 1
ATOM 2988 O O . ALA A 1 383 ? 124.528 49.666 166.669 1.00 33.36 398 ALA A O 1
ATOM 2990 N N . ILE A 1 384 ? 125.300 48.242 165.098 1.00 29.27 399 ILE A N 1
ATOM 2991 C CA . ILE A 1 384 ? 123.987 47.722 164.743 1.00 28.03 399 ILE A CA 1
ATOM 2992 C C . ILE A 1 384 ? 123.428 46.940 165.944 1.00 32.48 399 ILE A C 1
ATOM 2993 O O . ILE A 1 384 ? 122.271 47.148 166.330 1.00 32.54 399 ILE A O 1
ATOM 2998 N N . GLN A 1 385 ? 124.272 46.101 166.568 1.00 28.18 400 GLN A N 1
ATOM 2999 C CA . GLN A 1 385 ? 123.885 45.323 167.739 1.00 28.52 400 GLN A CA 1
ATOM 3000 C C . GLN A 1 385 ? 123.472 46.222 168.891 1.00 33.91 400 GLN A C 1
ATOM 3001 O O . GLN A 1 385 ? 122.482 45.914 169.527 1.00 32.81 400 GLN A O 1
ATOM 3007 N N . VAL A 1 386 ? 124.228 47.316 169.160 1.00 33.55 401 VAL A N 1
ATOM 3008 C CA . VAL A 1 386 ? 123.941 48.272 170.252 1.00 35.72 401 VAL A CA 1
ATOM 3009 C C . VAL A 1 386 ? 122.563 48.933 170.032 1.00 39.57 401 VAL A C 1
ATOM 3010 O O . VAL A 1 386 ? 121.832 49.112 171.000 1.00 40.72 401 VAL A O 1
ATOM 3014 N N . ALA A 1 387 ? 122.204 49.249 168.762 1.00 34.56 402 ALA A N 1
ATOM 3015 C CA . ALA A 1 387 ? 120.893 49.817 168.420 1.00 35.37 402 ALA A CA 1
ATOM 3016 C C . ALA A 1 387 ? 119.809 48.772 168.704 1.00 38.23 402 ALA A C 1
ATOM 3017 O O . ALA A 1 387 ? 118.812 49.098 169.339 1.00 39.16 402 ALA A O 1
ATOM 3019 N N . MET A 1 388 ? 120.064 47.503 168.350 1.00 34.58 403 MET A N 1
ATOM 3020 C CA . MET A 1 388 ? 119.149 46.373 168.592 1.00 35.21 403 MET A CA 1
ATOM 3021 C C . MET A 1 388 ? 118.963 46.136 170.102 1.00 41.03 403 MET A C 1
ATOM 3022 O O . MET A 1 388 ? 117.828 46.007 170.561 1.00 41.44 403 MET A O 1
ATOM 3027 N N . ASP A 1 389 ? 120.071 46.118 170.873 1.00 37.05 404 ASP A N 1
ATOM 3028 C CA . ASP A 1 389 ? 120.046 45.911 172.322 1.00 38.55 404 ASP A CA 1
ATOM 3029 C C . ASP A 1 389 ? 119.239 46.999 173.065 1.00 44.46 404 ASP A C 1
ATOM 3030 O O . ASP A 1 389 ? 118.619 46.702 174.081 1.00 45.68 404 ASP A O 1
ATOM 3035 N N . GLY A 1 390 ? 119.244 48.223 172.531 1.00 41.81 405 GLY A N 1
ATOM 3036 C CA . GLY A 1 390 ? 118.524 49.372 173.080 1.00 43.24 405 GLY A CA 1
ATOM 3037 C C . GLY A 1 390 ? 117.050 49.455 172.694 1.00 47.96 405 GLY A C 1
ATOM 3038 O O . GLY A 1 390 ? 116.405 50.480 172.926 1.00 48.30 405 GLY A O 1
ATOM 3039 N N . GLY A 1 391 ? 116.529 48.386 172.103 1.00 45.09 406 GLY A N 1
ATOM 3040 C CA . GLY A 1 391 ? 115.133 48.279 171.693 1.00 46.26 406 GLY A CA 1
ATOM 3041 C C . GLY A 1 391 ? 114.782 48.849 170.334 1.00 50.90 406 GLY A C 1
ATOM 3042 O O . GLY A 1 391 ? 113.606 48.846 169.956 1.00 51.35 406 GLY A O 1
ATOM 3043 N N . GLU A 1 392 ? 115.786 49.325 169.579 1.00 46.32 407 GLU A N 1
ATOM 3044 C CA . GLU A 1 392 ? 115.554 49.911 168.264 1.00 46.02 407 GLU A CA 1
ATOM 3045 C C . GLU A 1 392 ? 115.309 48.835 167.199 1.00 47.28 407 GLU A C 1
ATOM 3046 O O . GLU A 1 392 ? 116.134 47.937 167.053 1.00 45.76 407 GLU A O 1
ATOM 3052 N N . PRO A 1 393 ? 114.182 48.902 166.449 1.00 44.42 408 PRO A N 1
ATOM 3053 C CA . PRO A 1 393 ? 113.965 47.909 165.379 1.00 43.06 408 PRO A CA 1
ATOM 3054 C C . PRO A 1 393 ? 114.934 48.155 164.214 1.00 44.37 408 PRO A C 1
ATOM 3055 O O . PRO A 1 393 ? 115.031 49.276 163.709 1.00 46.76 408 PRO A O 1
ATOM 3059 N N . MET A 1 394 ? 115.750 47.151 163.883 1.00 35.92 409 MET A N 1
ATOM 3060 C CA . MET A 1 394 ? 116.750 47.302 162.823 1.00 32.33 409 MET A CA 1
ATOM 3061 C C . MET A 1 394 ? 116.450 46.378 161.662 1.00 33.95 409 MET A C 1
ATOM 3062 O O . MET A 1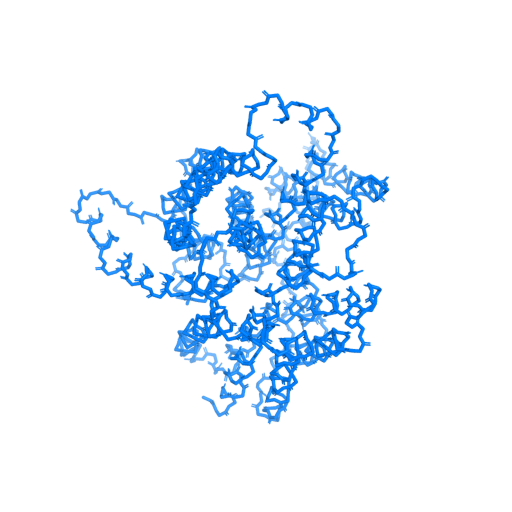 394 ? 116.351 45.174 161.862 1.00 32.17 409 MET A O 1
ATOM 3067 N N . HIS A 1 395 ? 116.276 46.941 160.454 1.00 30.28 410 HIS A N 1
ATOM 3068 C CA . HIS A 1 395 ? 115.995 46.141 159.264 1.00 29.80 410 HIS A CA 1
ATOM 3069 C C . HIS A 1 395 ? 117.286 45.427 158.893 1.00 30.92 410 HIS A C 1
ATOM 3070 O O . HIS A 1 395 ? 118.372 45.997 159.042 1.00 29.92 410 HIS A O 1
ATOM 3077 N N . ILE A 1 396 ? 117.179 44.179 158.427 1.00 27.53 411 ILE A N 1
ATOM 3078 C CA . ILE A 1 396 ? 118.354 43.375 158.046 1.00 26.34 411 ILE A CA 1
ATOM 3079 C C . ILE A 1 396 ? 119.216 44.051 156.939 1.00 29.18 411 ILE A C 1
ATOM 3080 O O . ILE A 1 396 ? 120.405 43.775 156.869 1.00 28.51 411 ILE A O 1
ATO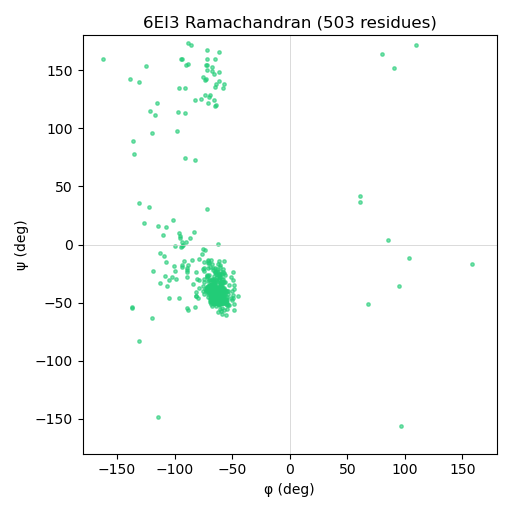M 3085 N N . ALA A 1 397 ? 118.630 44.958 156.118 1.00 27.85 412 ALA A N 1
ATOM 3086 C CA . ALA A 1 397 ? 119.366 45.697 155.077 1.00 27.96 412 ALA A CA 1
ATOM 3087 C C . ALA A 1 397 ? 120.527 46.494 155.678 1.00 31.12 412 ALA A C 1
ATOM 3088 O O . ALA A 1 397 ? 121.476 46.805 154.967 1.00 31.40 412 ALA A O 1
ATOM 3090 N N . TRP A 1 398 ? 120.488 46.788 156.994 1.00 29.97 413 TRP A N 1
ATOM 3091 C CA . TRP A 1 398 ? 121.612 47.455 157.680 1.00 30.75 413 TRP A CA 1
ATOM 3092 C C . TRP A 1 398 ? 122.891 46.615 157.595 1.00 30.72 413 TRP A C 1
ATOM 3093 O O . TRP A 1 398 ? 123.982 47.185 157.634 1.00 30.35 413 TRP A O 1
ATOM 3104 N N . GLN A 1 399 ? 122.773 45.268 157.451 1.00 26.12 414 GLN A N 1
ATOM 3105 C CA . GLN A 1 399 ? 123.979 44.403 157.316 1.00 26.38 414 GLN A CA 1
ATOM 3106 C C . GLN A 1 399 ? 124.750 44.616 155.988 1.00 30.34 414 GLN A C 1
ATOM 3107 O O . GLN A 1 399 ? 125.887 44.154 155.891 1.00 29.90 414 GLN A O 1
ATOM 3113 N N . ILE A 1 400 ? 124.150 45.322 154.984 1.00 26.73 415 ILE A N 1
ATOM 3114 C CA . ILE A 1 400 ? 124.820 45.680 153.708 1.00 25.86 415 ILE A CA 1
ATOM 3115 C C . ILE A 1 400 ? 126.099 46.495 154.044 1.00 29.92 415 ILE A C 1
ATOM 3116 O O . ILE A 1 400 ? 127.134 46.262 153.424 1.00 28.92 415 ILE A O 1
ATOM 3121 N N . LEU A 1 401 ? 126.006 47.456 155.006 1.00 27.47 416 LEU A N 1
ATOM 3122 C CA . LEU A 1 401 ? 127.144 48.291 155.439 1.00 28.27 416 LEU A CA 1
ATOM 3123 C C . LEU A 1 401 ? 128.338 47.423 155.898 1.00 31.29 416 LEU A C 1
ATOM 3124 O O . LEU A 1 401 ? 129.358 47.472 155.216 1.00 30.36 416 LEU A O 1
ATOM 3129 N N . PRO A 1 402 ? 128.241 46.548 156.930 1.00 26.71 417 PRO A N 1
ATOM 3130 C CA . PRO A 1 402 ? 129.408 45.698 157.248 1.00 25.20 417 PRO A CA 1
ATOM 3131 C C . PRO A 1 402 ? 129.758 44.688 156.151 1.00 27.61 417 PRO A C 1
ATOM 3132 O O . PRO A 1 402 ? 130.925 44.365 156.037 1.00 27.54 417 PRO A O 1
ATOM 3136 N N . TYR A 1 403 ? 128.799 44.227 155.312 1.00 24.83 418 TYR A N 1
ATOM 3137 C CA . TYR A 1 403 ? 129.171 43.333 154.207 1.00 24.43 418 TYR A CA 1
ATOM 3138 C C . TYR A 1 403 ? 130.096 44.069 153.224 1.00 28.48 418 TYR A C 1
ATOM 3139 O O . TYR A 1 403 ? 131.098 43.503 152.793 1.00 27.72 418 TYR A O 1
ATOM 3148 N N . ALA A 1 404 ? 129.764 45.329 152.891 1.00 26.72 419 ALA A N 1
ATOM 3149 C CA . ALA A 1 404 ? 130.551 46.153 151.963 1.00 27.46 419 ALA A CA 1
ATOM 3150 C C . ALA A 1 404 ? 131.946 46.389 152.513 1.00 30.88 419 ALA A C 1
ATOM 3151 O O . ALA A 1 404 ? 132.936 46.180 151.806 1.00 29.97 419 ALA A O 1
ATOM 3153 N N . LEU A 1 405 ? 132.023 46.788 153.793 1.00 28.29 420 LEU A N 1
ATOM 3154 C CA . LEU A 1 405 ? 133.291 47.067 154.456 1.00 27.37 420 LEU A CA 1
ATOM 3155 C C . LEU A 1 405 ? 134.160 45.823 154.530 1.00 28.90 420 LEU A C 1
ATOM 3156 O O . LEU A 1 405 ? 135.325 45.876 154.123 1.00 26.24 420 LEU A O 1
ATOM 3161 N N . LEU A 1 406 ? 133.571 44.688 154.984 1.00 26.56 421 LEU A N 1
ATOM 3162 C CA . LEU A 1 406 ? 134.296 43.416 155.123 1.00 25.61 421 LEU A CA 1
ATOM 3163 C C . LEU A 1 406 ? 134.789 42.838 153.782 1.00 25.77 421 LEU A C 1
ATOM 3164 O O . LEU A 1 406 ? 135.906 42.327 153.727 1.00 23.04 421 LEU A O 1
ATOM 3169 N N . THR A 1 407 ? 133.936 42.891 152.732 1.00 22.48 422 THR A N 1
ATOM 3170 C CA . THR A 1 407 ? 134.272 42.391 151.403 1.00 22.85 422 THR A CA 1
ATOM 3171 C C . THR A 1 407 ? 135.339 43.266 150.763 1.00 28.22 422 THR A C 1
ATOM 3172 O O . THR A 1 407 ? 136.216 42.738 150.060 1.00 27.25 422 THR A O 1
ATOM 3176 N N . PHE A 1 408 ? 135.293 44.595 151.050 1.00 25.55 423 PHE A N 1
ATOM 3177 C CA . PHE A 1 408 ? 136.335 45.522 150.602 1.00 26.38 423 PHE A CA 1
ATOM 3178 C C . PHE A 1 408 ? 137.661 45.084 151.252 1.00 31.03 423 PHE A C 1
ATOM 3179 O O . PHE A 1 408 ? 138.664 44.930 150.548 1.00 31.69 423 PHE A O 1
ATOM 3187 N N . GLY A 1 409 ? 137.624 44.787 152.553 1.00 27.84 424 GLY A N 1
ATOM 3188 C CA . GLY A 1 409 ? 138.794 44.292 153.269 1.00 27.28 424 GLY A CA 1
ATOM 3189 C C . GLY A 1 409 ? 139.318 42.997 152.671 1.00 29.97 424 GLY A C 1
ATOM 3190 O O . GLY A 1 409 ? 140.518 42.873 152.419 1.00 30.38 424 GLY A O 1
ATOM 3191 N N . GLU A 1 410 ? 138.409 42.046 152.385 1.00 25.56 425 GLU A N 1
ATOM 3192 C CA . GLU A 1 410 ? 138.733 40.750 151.777 1.00 25.36 425 GLU A CA 1
ATOM 3193 C C . GLU A 1 410 ? 139.491 40.909 150.455 1.00 28.78 425 GLU A C 1
ATOM 3194 O O . GLU A 1 410 ? 140.539 40.296 150.291 1.00 26.91 425 GLU A O 1
ATOM 3200 N N . VAL A 1 411 ? 138.962 41.733 149.528 1.00 24.77 426 VAL A N 1
ATOM 3201 C CA . VAL A 1 411 ? 139.576 42.012 148.224 1.00 26.14 426 VAL A CA 1
ATOM 3202 C C . VAL A 1 411 ? 140.990 42.625 148.410 1.00 30.92 426 VAL A C 1
ATOM 3203 O O . VAL A 1 411 ? 141.909 42.279 147.664 1.00 30.96 426 VAL A O 1
ATOM 3207 N N . LEU A 1 412 ? 141.165 43.454 149.452 1.00 27.07 427 LEU A N 1
ATOM 3208 C CA . LEU A 1 412 ? 142.444 44.093 149.766 1.00 27.70 427 LEU A CA 1
ATOM 3209 C C . LEU A 1 412 ? 143.460 43.135 150.413 1.00 33.18 427 LEU A C 1
ATOM 3210 O O . LEU A 1 412 ? 144.644 43.238 150.102 1.00 33.71 427 LEU A O 1
ATOM 3215 N N . VAL A 1 413 ? 143.037 42.243 151.331 1.00 29.00 428 VAL A N 1
ATOM 3216 C CA . VAL A 1 413 ? 144.049 41.408 151.991 1.00 29.09 428 VAL A CA 1
ATOM 3217 C C . VAL A 1 413 ? 144.052 39.945 151.470 1.00 33.82 428 VAL A C 1
ATOM 3218 O O . VAL A 1 413 ? 145.131 39.400 151.210 1.00 31.57 428 VAL A O 1
ATOM 3222 N N . SER A 1 414 ? 142.872 39.319 151.348 1.00 31.82 429 SER A N 1
ATOM 3223 C CA . SER A 1 414 ? 142.746 37.919 150.939 1.00 31.25 429 SER A CA 1
ATOM 3224 C C . SER A 1 414 ? 143.166 37.678 149.512 1.00 36.13 429 SER A C 1
ATOM 3225 O O . SER A 1 414 ? 143.967 36.770 149.287 1.00 37.22 429 SER A O 1
ATOM 3228 N N . ALA A 1 415 ? 142.696 38.512 148.561 1.00 31.97 430 ALA A N 1
ATOM 3229 C CA . ALA A 1 415 ? 143.088 38.395 147.155 1.00 32.55 430 ALA A CA 1
ATOM 3230 C C . ALA A 1 415 ? 144.586 38.746 146.924 1.00 38.77 430 ALA A C 1
ATOM 3231 O O . ALA A 1 415 ? 145.207 38.186 146.032 1.00 41.57 430 ALA A O 1
ATOM 3233 N N . THR A 1 416 ? 145.157 39.649 147.740 1.00 33.77 431 THR A N 1
ATOM 3234 C CA . THR A 1 416 ? 146.550 40.094 147.657 1.00 33.97 431 THR A CA 1
ATOM 3235 C C . THR A 1 416 ? 147.554 39.129 148.322 1.00 39.25 431 THR A C 1
ATOM 3236 O O . THR A 1 416 ? 148.650 38.939 147.794 1.00 38.61 431 THR A O 1
ATOM 3240 N N . GLY A 1 417 ? 147.191 38.581 149.491 1.00 35.67 432 GLY A N 1
ATOM 3241 C CA . GLY A 1 417 ? 148.058 37.738 150.302 1.00 35.18 432 GLY A CA 1
ATOM 3242 C C . GLY A 1 417 ? 148.782 36.620 149.589 1.00 38.52 432 GLY A C 1
ATOM 3243 O O . GLY A 1 417 ? 150.001 36.481 149.701 1.00 35.78 432 GLY A O 1
ATOM 3244 N N . ILE A 1 418 ? 148.029 35.827 148.849 1.00 36.91 433 ILE A N 1
ATOM 3245 C CA . ILE A 1 418 ? 148.538 34.653 148.158 1.00 37.59 433 ILE A CA 1
ATOM 3246 C C . ILE A 1 418 ? 149.383 35.054 146.931 1.00 38.67 433 ILE A C 1
ATOM 3247 O O . ILE A 1 418 ? 150.460 34.489 146.717 1.00 38.50 433 ILE A O 1
ATOM 3252 N N . GLU A 1 419 ? 148.968 36.096 146.209 1.00 33.36 434 GLU A N 1
ATOM 3253 C CA . GLU A 1 419 ? 149.730 36.634 145.082 1.00 33.20 434 GLU A CA 1
ATOM 3254 C C . GLU A 1 419 ? 151.063 37.234 145.602 1.00 34.58 434 GLU A C 1
ATOM 3255 O O . GLU A 1 419 ? 152.124 37.039 144.992 1.00 35.03 434 GLU A O 1
ATOM 3261 N N . PHE A 1 420 ? 151.006 37.938 146.746 1.00 28.85 435 PHE A N 1
ATOM 3262 C CA . PHE A 1 420 ? 152.201 38.518 147.355 1.00 27.98 435 PHE A CA 1
ATOM 3263 C C . PHE A 1 420 ? 153.162 37.398 147.760 1.00 28.92 435 PHE A C 1
ATOM 3264 O O . PHE A 1 420 ? 154.346 37.469 147.463 1.00 26.25 435 PHE A O 1
ATOM 3272 N N . ALA A 1 421 ? 152.660 36.373 148.454 1.00 27.40 436 ALA A N 1
ATOM 3273 C CA . ALA A 1 421 ? 153.530 35.293 148.916 1.00 29.34 436 ALA A CA 1
ATOM 3274 C C . ALA A 1 421 ? 154.188 34.541 147.749 1.00 37.85 436 ALA A C 1
ATOM 3275 O O . ALA A 1 421 ? 155.383 34.259 147.814 1.00 38.19 436 ALA A O 1
ATOM 3277 N N . TYR A 1 422 ? 153.436 34.320 146.649 1.00 37.00 437 TYR A N 1
ATOM 3278 C CA . TYR A 1 422 ? 153.953 33.653 145.453 1.00 38.37 437 TYR A CA 1
ATOM 3279 C C . TYR A 1 422 ? 155.110 34.441 144.828 1.00 39.07 437 TYR A C 1
ATOM 3280 O O . TYR A 1 422 ? 156.117 33.841 144.476 1.00 39.10 437 TYR A O 1
ATOM 3289 N N . SER A 1 423 ? 154.973 35.779 144.732 1.00 32.74 438 SER A N 1
ATOM 3290 C CA . SER A 1 423 ? 155.977 36.687 144.180 1.00 32.96 438 SER A CA 1
ATOM 3291 C C . SER A 1 423 ? 157.288 36.694 144.974 1.00 37.60 438 SER A C 1
ATOM 3292 O O . SER A 1 423 ? 158.317 37.019 144.407 1.00 40.37 438 SER A O 1
ATOM 3295 N N . GLN A 1 424 ? 157.248 36.372 146.280 1.00 33.76 439 GLN A N 1
ATOM 3296 C CA . GLN A 1 424 ? 158.405 36.411 147.205 1.00 33.95 439 GLN A CA 1
ATOM 3297 C C . GLN A 1 424 ? 159.060 35.058 147.446 1.00 39.46 439 GLN A C 1
ATOM 3298 O O . GLN A 1 424 ? 160.225 34.996 147.777 1.00 40.05 439 GLN A O 1
ATOM 3304 N N . ALA A 1 425 ? 158.304 33.993 147.365 1.00 38.28 440 ALA A N 1
ATOM 3305 C CA . ALA A 1 425 ? 158.827 32.654 147.624 1.00 39.13 440 ALA A CA 1
ATOM 3306 C C . ALA A 1 425 ? 159.264 31.999 146.299 1.00 43.72 440 ALA A C 1
ATOM 3307 O O . ALA A 1 425 ? 158.799 32.439 145.243 1.00 43.06 440 ALA A O 1
ATOM 3309 N N . PRO A 1 426 ? 160.142 30.964 146.299 1.00 42.53 441 PRO A N 1
ATOM 3310 C CA . PRO A 1 426 ? 160.533 30.339 145.015 1.00 43.68 441 PRO A CA 1
ATOM 3311 C C . PRO A 1 426 ? 159.343 29.661 144.336 1.00 50.09 441 PRO A C 1
ATOM 3312 O O . PRO A 1 426 ? 158.569 29.006 145.042 1.00 50.24 441 PRO A O 1
ATOM 3316 N N . PRO A 1 427 ? 159.133 29.816 143.002 1.00 48.45 442 PRO A N 1
ATOM 3317 C CA . PRO A 1 427 ? 157.957 29.186 142.357 1.00 48.32 442 PRO A CA 1
ATOM 3318 C C . PRO A 1 427 ? 157.857 27.665 142.533 1.00 54.32 442 PRO A C 1
ATOM 3319 O O . PRO A 1 427 ? 156.757 27.123 142.523 1.00 53.99 442 PRO A O 1
ATOM 3323 N N . SER A 1 428 ? 158.989 26.995 142.764 1.00 52.39 443 SER A N 1
ATOM 3324 C CA . SER A 1 428 ? 159.053 25.558 143.020 1.00 53.35 443 SER A CA 1
ATOM 3325 C C . SER A 1 428 ? 158.484 25.206 144.404 1.00 58.96 443 SER A C 1
ATOM 3326 O O . SER A 1 428 ? 158.136 24.044 144.639 1.00 59.29 443 SER A O 1
ATOM 3329 N N . MET A 1 429 ? 158.420 26.198 145.320 1.00 55.51 444 MET A N 1
ATOM 3330 C CA . MET A 1 429 ? 157.902 26.032 146.684 1.00 54.55 444 MET A CA 1
ATOM 3331 C C . MET A 1 429 ? 156.462 26.559 146.854 1.00 54.71 444 MET A C 1
ATOM 3332 O O . MET A 1 429 ? 156.042 26.798 147.984 1.00 54.25 444 MET A O 1
ATOM 3337 N N . LYS A 1 430 ? 155.700 26.695 145.738 1.00 49.77 445 LYS A N 1
ATOM 3338 C CA . LYS A 1 430 ? 154.310 27.184 145.684 1.00 48.07 445 LYS A CA 1
ATOM 3339 C C . LYS A 1 430 ? 153.330 26.359 146.528 1.00 49.82 445 LYS A C 1
ATOM 3340 O O . LYS A 1 430 ? 152.331 26.903 147.023 1.00 46.43 445 LYS A O 1
ATOM 3346 N N . GLY A 1 431 ? 153.600 25.054 146.632 1.00 46.49 446 GLY A N 1
ATOM 3347 C CA . GLY A 1 431 ? 152.789 24.116 147.399 1.00 45.48 446 GLY A CA 1
ATOM 3348 C C . GLY A 1 431 ? 152.851 24.391 148.886 1.00 48.60 446 GLY A C 1
ATOM 3349 O O . GLY A 1 431 ? 151.845 24.250 149.586 1.00 48.0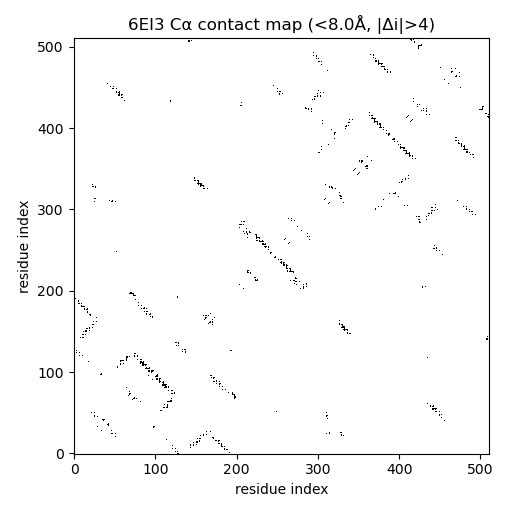6 446 GLY A O 1
ATOM 3350 N N . VAL A 1 432 ? 154.045 24.788 149.370 1.00 44.33 447 VAL A N 1
ATOM 3351 C CA . VAL A 1 432 ? 154.321 25.146 150.764 1.00 43.35 447 VAL A CA 1
ATOM 3352 C C . VAL A 1 432 ? 153.575 26.450 151.099 1.00 43.27 447 VAL A C 1
ATOM 3353 O O . VAL A 1 432 ? 152.988 26.556 152.178 1.00 41.93 447 VAL A O 1
ATOM 3357 N N . VAL A 1 433 ? 153.632 27.450 150.183 1.00 37.29 448 VAL A N 1
ATOM 3358 C CA . VAL A 1 433 ? 152.938 28.736 150.336 1.00 34.66 448 VAL A CA 1
ATOM 3359 C C . VAL A 1 433 ? 151.442 28.480 150.534 1.00 35.78 448 VAL A C 1
ATOM 3360 O O . VAL A 1 433 ? 150.838 29.022 151.461 1.00 31.55 448 VAL A O 1
ATOM 3364 N N . MET A 1 434 ? 150.866 27.644 149.661 1.00 35.34 449 MET A N 1
ATOM 3365 C CA . MET A 1 434 ? 149.459 27.290 149.694 1.00 36.76 449 MET A CA 1
ATOM 3366 C C . MET A 1 434 ? 149.063 26.560 150.984 1.00 35.27 449 MET A C 1
ATOM 3367 O O . MET A 1 434 ? 148.026 26.878 151.557 1.00 32.16 449 MET A O 1
ATOM 3372 N N . SER A 1 435 ? 149.897 25.624 151.454 1.00 32.04 450 SER A N 1
ATOM 3373 C CA . SER A 1 435 ? 149.640 24.907 152.701 1.00 32.53 450 SER A CA 1
ATOM 3374 C C . SER A 1 435 ? 149.568 25.906 153.862 1.00 37.11 450 SER A C 1
ATOM 3375 O O . SER A 1 435 ? 148.628 25.836 154.647 1.00 36.79 450 SE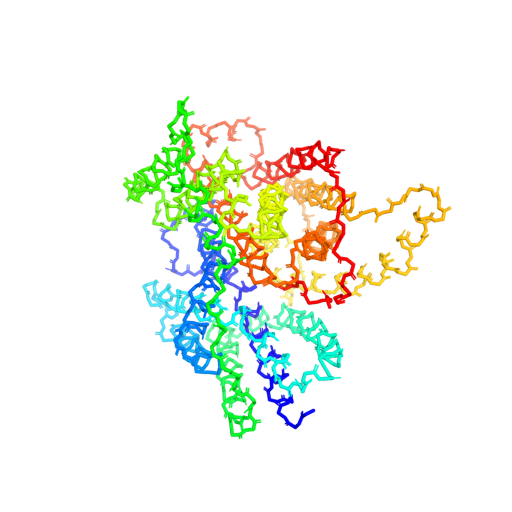R A O 1
ATOM 3378 N N . PHE A 1 436 ? 150.510 26.875 153.919 1.00 32.55 451 PHE A N 1
ATOM 3379 C CA . PHE A 1 436 ? 150.548 27.905 154.960 1.00 32.74 451 PHE A CA 1
ATOM 3380 C C . PHE A 1 436 ? 149.347 28.838 154.873 1.00 33.25 451 PHE A C 1
ATOM 3381 O O . PHE A 1 436 ? 148.903 29.329 155.915 1.00 33.04 451 PHE A O 1
ATOM 3389 N N . TRP A 1 437 ? 148.869 29.136 153.638 1.00 27.60 452 TRP A N 1
ATOM 3390 C CA . TRP A 1 437 ? 147.691 29.997 153.413 1.00 27.20 452 TRP A CA 1
ATOM 3391 C C . TRP A 1 437 ? 146.433 29.315 153.944 1.00 28.66 452 TRP A C 1
ATOM 3392 O O . TRP A 1 437 ? 145.640 29.960 154.620 1.00 26.75 452 TRP A O 1
ATOM 3403 N N . TYR A 1 438 ? 146.266 28.003 153.679 1.00 25.20 453 TYR A N 1
ATOM 3404 C CA . TYR A 1 438 ? 145.122 27.251 154.213 1.00 25.05 453 TYR A CA 1
ATOM 3405 C C . TYR A 1 438 ? 145.153 27.254 155.740 1.00 27.89 453 TYR A C 1
ATOM 3406 O O . TYR A 1 438 ? 144.126 27.473 156.367 1.00 27.69 453 TYR A O 1
ATOM 3415 N N . LEU A 1 439 ? 146.337 27.070 156.325 1.00 24.39 454 LEU A N 1
ATOM 3416 C CA . LEU A 1 439 ? 146.504 27.090 157.771 1.00 25.66 454 LEU A CA 1
ATOM 3417 C C . LEU A 1 439 ? 146.202 28.470 158.376 1.00 29.30 454 LEU A C 1
ATOM 3418 O O . LEU A 1 439 ? 145.892 28.536 159.555 1.00 29.38 454 LEU A O 1
ATOM 3423 N N . THR A 1 440 ? 146.314 29.559 157.577 1.00 25.54 455 THR A N 1
ATOM 3424 C CA . THR A 1 440 ? 146.003 30.932 157.998 1.00 25.49 455 THR A CA 1
ATOM 3425 C C . THR A 1 440 ? 144.513 31.013 158.370 1.00 27.37 455 THR A C 1
ATOM 3426 O O . THR A 1 440 ? 144.179 31.586 159.405 1.00 27.13 455 THR A O 1
ATOM 3430 N N . THR A 1 441 ? 143.634 30.391 157.554 1.00 23.08 456 THR A N 1
ATOM 3431 C CA . THR A 1 441 ? 142.193 30.293 157.835 1.00 22.37 456 THR A CA 1
ATOM 3432 C C . THR A 1 441 ? 141.976 29.394 159.041 1.00 25.95 456 THR A C 1
ATOM 3433 O O . THR A 1 441 ? 141.185 29.763 159.907 1.00 25.47 456 THR A O 1
ATOM 3437 N N . THR A 1 442 ? 142.664 28.211 159.109 1.00 23.29 457 THR A N 1
ATOM 3438 C CA . THR A 1 442 ? 142.525 27.302 160.263 1.00 23.38 457 THR A CA 1
ATOM 3439 C C . THR A 1 442 ? 142.785 28.104 161.544 1.00 28.13 457 THR A C 1
ATOM 3440 O O . THR A 1 442 ? 141.943 28.090 162.442 1.00 28.32 457 THR A O 1
ATOM 3444 N N . VAL A 1 443 ? 143.934 28.831 161.604 1.00 25.26 458 VAL A N 1
ATOM 3445 C CA . VAL A 1 443 ? 144.344 29.589 162.801 1.00 24.94 458 VAL A CA 1
ATOM 3446 C C . VAL A 1 443 ? 143.365 30.763 163.088 1.00 29.00 458 VAL A C 1
ATOM 3447 O O . VAL A 1 443 ? 142.987 30.932 164.245 1.00 29.62 458 VAL A O 1
ATOM 3451 N N . GLY A 1 444 ? 142.896 31.490 162.064 1.00 24.25 459 GLY A N 1
ATOM 3452 C CA . GLY A 1 444 ? 141.896 32.531 162.295 1.00 24.02 459 GLY A CA 1
ATOM 3453 C C . GLY A 1 444 ? 140.617 31.986 162.934 1.00 28.20 459 GLY A C 1
ATOM 3454 O O . GLY A 1 444 ? 140.031 32.628 163.814 1.00 27.29 459 GLY A O 1
ATOM 3455 N N . ASN A 1 445 ? 140.187 30.773 162.528 1.00 23.97 460 ASN A N 1
ATOM 3456 C CA . ASN A 1 445 ? 139.015 30.112 163.104 1.00 23.20 460 ASN A CA 1
ATOM 3457 C C . ASN A 1 445 ? 139.271 29.650 164.529 1.00 28.41 460 ASN A C 1
ATOM 3458 O O . ASN A 1 445 ? 138.351 29.696 165.338 1.00 28.59 460 ASN A O 1
ATOM 3463 N N . LEU A 1 446 ? 140.537 29.306 164.869 1.00 26.39 461 LEU A N 1
ATOM 3464 C CA . LEU A 1 446 ? 140.911 28.952 166.232 1.00 26.79 461 LEU A CA 1
ATOM 3465 C C . LEU A 1 446 ? 140.675 30.161 167.142 1.00 32.96 461 LEU A C 1
ATOM 3466 O O . LEU A 1 446 ? 140.140 29.969 168.243 1.00 31.73 461 LEU A O 1
ATOM 3471 N N . TRP A 1 447 ? 141.054 31.398 166.689 1.00 28.13 462 TRP A N 1
ATOM 3472 C CA . TRP A 1 447 ? 140.858 32.587 167.531 1.00 28.62 462 TRP A CA 1
ATOM 3473 C C . TRP A 1 447 ? 139.381 32.790 167.897 1.00 31.53 462 TRP A C 1
ATOM 3474 O O . TRP A 1 447 ? 139.100 33.306 168.973 1.00 31.30 462 TRP A O 1
ATOM 3485 N N . VAL A 1 448 ? 138.448 32.405 166.990 1.00 27.81 463 VAL A N 1
ATOM 3486 C CA . VAL A 1 448 ? 137.003 32.510 167.238 1.00 26.73 463 VAL A CA 1
ATOM 3487 C C . VAL A 1 448 ? 136.637 31.495 168.337 1.00 30.90 463 VAL A C 1
ATOM 3488 O O . VAL A 1 448 ? 135.963 31.853 169.305 1.00 31.34 463 VAL A O 1
ATOM 3492 N N . LEU A 1 449 ? 137.091 30.229 168.191 1.00 27.33 464 LEU A N 1
ATOM 3493 C CA . LEU A 1 449 ? 136.839 29.183 169.188 1.00 27.98 464 LEU A CA 1
ATOM 3494 C C . LEU A 1 449 ? 137.355 29.593 170.560 1.00 33.43 464 LEU A C 1
ATOM 3495 O O . LEU A 1 449 ? 136.641 29.420 171.553 1.00 33.68 464 LEU A O 1
ATOM 3500 N N . LEU A 1 450 ? 138.562 30.201 170.610 1.00 30.94 465 LEU A N 1
ATOM 3501 C CA . LEU A 1 450 ? 139.170 30.669 171.864 1.00 32.86 465 LEU A CA 1
ATOM 3502 C C . LEU A 1 450 ? 138.373 31.784 172.514 1.00 38.26 465 LEU A C 1
ATOM 3503 O O . LEU A 1 450 ? 138.243 31.799 173.736 1.00 36.86 465 LEU A O 1
ATOM 3508 N N . SER A 1 451 ? 137.809 32.701 171.694 1.00 38.05 466 SER A N 1
ATOM 3509 C CA . SER A 1 451 ? 136.966 33.797 172.195 1.00 39.67 466 SER A CA 1
ATOM 3510 C C . SER A 1 451 ? 135.665 33.280 172.843 1.00 47.31 466 SER A C 1
ATOM 3511 O O . SER A 1 451 ? 135.221 33.887 173.815 1.00 48.16 466 SER A O 1
ATOM 3514 N N A ASN A 1 452 ? 135.090 32.171 172.310 0.50 44.00 467 ASN A N 1
ATOM 3515 N N B ASN A 1 452 ? 135.062 32.182 172.316 0.50 45.05 467 ASN A N 1
ATOM 3516 C CA A ASN A 1 452 ? 133.879 31.499 172.805 0.50 44.58 467 ASN A CA 1
ATOM 3517 C CA B ASN A 1 452 ? 133.825 31.620 172.879 0.50 46.19 467 ASN A CA 1
ATOM 3518 C C A ASN A 1 452 ? 134.081 30.961 174.208 0.50 51.84 467 ASN A C 1
ATOM 3519 C C B ASN A 1 452 ? 134.064 30.958 174.239 0.50 52.57 467 ASN A C 1
ATOM 3520 O O A ASN A 1 452 ? 133.147 30.970 175.007 0.50 53.59 467 ASN A O 1
ATOM 3521 O O B ASN A 1 452 ? 133.142 30.916 175.053 0.50 54.32 467 ASN A O 1
ATOM 3530 N N . VAL A 1 453 ? 135.284 30.433 174.479 1.00 48.99 468 VAL A N 1
ATOM 3531 C CA . VAL A 1 453 ? 135.668 29.831 175.758 1.00 50.43 468 VAL A CA 1
ATOM 3532 C C . VAL A 1 453 ? 135.874 30.961 176.773 1.00 54.52 468 VAL A C 1
ATOM 3533 O O . VAL A 1 453 ? 135.330 30.890 177.876 1.00 54.77 468 VAL A O 1
ATOM 3537 N N . ALA A 1 454 ? 136.621 32.013 176.372 1.00 50.19 469 ALA A N 1
ATOM 3538 C CA . ALA A 1 454 ? 136.925 33.179 177.197 1.00 51.38 469 ALA A CA 1
ATOM 3539 C C . ALA A 1 454 ? 135.671 33.861 177.755 1.00 57.53 469 ALA A C 1
ATOM 3540 O O . ALA A 1 454 ? 135.647 34.145 178.944 1.00 55.60 469 ALA A O 1
ATOM 3542 N N . VAL A 1 455 ? 134.624 34.082 176.921 1.00 56.46 470 VAL A N 1
ATOM 3543 C CA . VAL A 1 455 ? 133.369 34.718 177.371 1.00 58.26 470 VAL A CA 1
ATOM 3544 C C . VAL A 1 455 ? 132.539 33.811 178.296 1.00 66.56 470 VAL A C 1
ATOM 3545 O O . VAL A 1 455 ? 131.786 34.323 179.124 1.00 67.44 470 VAL A O 1
ATOM 3549 N N . ARG A 1 456 ? 132.678 32.477 178.162 1.00 65.92 471 ARG A N 1
ATOM 3550 C CA . ARG A 1 456 ? 131.933 31.502 178.967 1.00 67.44 471 ARG A CA 1
ATOM 3551 C C . ARG A 1 456 ? 132.393 31.470 180.424 1.00 74.71 471 ARG A C 1
ATOM 3552 O O . ARG A 1 456 ? 131.686 30.936 181.285 1.00 76.78 471 ARG A O 1
ATOM 3560 N N . ASN A 1 457 ? 133.553 32.081 180.703 1.00 71.17 472 ASN A N 1
ATOM 3561 C CA . ASN A 1 457 ? 134.124 32.201 182.036 1.00 72.37 472 ASN A CA 1
ATOM 3562 C C . ASN A 1 457 ? 133.261 33.179 182.846 1.00 77.15 472 ASN A C 1
ATOM 3563 O O . ASN A 1 457 ? 132.995 34.291 182.376 1.00 75.56 472 ASN A O 1
ATOM 3568 N N . ALA A 1 458 ? 132.796 32.737 184.043 1.00 75.23 473 ALA A N 1
ATOM 3569 C CA . ALA A 1 458 ? 131.939 33.498 184.968 1.00 76.07 473 ALA A CA 1
ATOM 3570 C C . ALA A 1 458 ? 132.489 34.882 185.330 1.00 80.03 473 ALA A C 1
ATOM 3571 O O . ALA A 1 458 ? 131.698 35.812 185.504 1.00 80.23 473 ALA A O 1
ATOM 3573 N N . THR A 1 459 ? 133.831 35.018 185.435 1.00 76.19 474 THR A N 1
ATOM 3574 C CA . THR A 1 459 ? 134.501 36.285 185.738 1.00 76.76 474 THR A CA 1
ATOM 3575 C C . THR A 1 459 ? 134.367 37.237 184.544 1.00 78.27 474 THR A C 1
ATOM 3576 O O . THR A 1 459 ? 133.935 38.375 184.727 1.00 78.36 474 THR A O 1
ATOM 3580 N N . VAL A 1 460 ? 134.695 36.752 183.321 1.00 72.36 475 VAL A N 1
ATOM 3581 C CA . VAL A 1 460 ? 134.586 37.511 182.070 1.00 69.83 475 VAL A CA 1
ATOM 3582 C C . VAL A 1 460 ? 133.117 37.902 181.860 1.00 72.15 475 VAL A C 1
ATOM 3583 O O . VAL A 1 460 ? 132.851 39.060 181.539 1.00 70.94 475 VAL A O 1
ATOM 3587 N N . THR A 1 461 ? 132.175 36.954 182.120 1.00 68.87 476 THR A N 1
ATOM 3588 C CA . THR A 1 461 ? 130.717 37.138 182.036 1.00 69.03 476 THR A CA 1
ATOM 3589 C C . THR A 1 461 ? 130.260 38.312 182.920 1.00 74.22 476 THR A C 1
ATOM 3590 O O . THR A 1 461 ? 129.488 39.151 182.450 1.00 73.06 476 THR A O 1
ATOM 3594 N N . SER A 1 462 ? 130.754 38.373 184.183 1.00 72.52 477 SER A N 1
ATOM 3595 C CA . SER A 1 462 ? 130.438 39.449 185.129 1.00 73.83 477 SER A CA 1
ATOM 3596 C C . SER A 1 462 ? 130.953 40.793 184.603 1.00 77.81 477 SER A C 1
ATOM 3597 O O . SER A 1 462 ? 130.190 41.763 184.605 1.00 77.99 477 SER A O 1
ATOM 3600 N N . HIS A 1 463 ? 132.212 40.831 184.084 1.00 73.54 478 HIS A N 1
ATOM 3601 C CA . HIS A 1 463 ? 132.807 42.027 183.465 1.00 73.25 478 HIS A CA 1
ATOM 3602 C C . HIS A 1 463 ? 131.962 42.498 182.254 1.00 73.07 478 HIS A C 1
ATOM 3603 O O . HIS A 1 463 ? 131.789 43.702 182.072 1.00 73.06 478 HIS A O 1
ATOM 3610 N N . ILE A 1 464 ? 131.423 41.548 181.455 1.00 65.95 479 ILE A N 1
ATOM 3611 C CA . ILE A 1 464 ? 130.558 41.838 180.297 1.00 63.80 479 ILE A CA 1
ATOM 3612 C C . ILE A 1 464 ? 129.204 42.387 180.782 1.00 68.13 479 ILE A C 1
ATOM 3613 O O . ILE A 1 464 ? 128.746 43.406 180.271 1.00 67.46 479 ILE A O 1
ATOM 3618 N N . ALA A 1 465 ? 128.577 41.716 181.771 1.00 66.01 480 ALA A N 1
ATOM 3619 C CA . ALA A 1 465 ? 127.295 42.116 182.370 1.00 67.04 480 ALA A CA 1
ATOM 3620 C C . ALA A 1 465 ? 127.348 43.527 182.994 1.00 71.59 480 ALA A C 1
ATOM 3621 O O . ALA A 1 465 ? 126.310 44.184 183.100 1.00 72.68 480 ALA A O 1
ATOM 3623 N N . ASP A 1 466 ? 128.556 43.983 183.388 1.00 66.81 481 ASP A N 1
ATOM 3624 C CA . ASP A 1 466 ? 128.806 45.294 183.992 1.00 67.11 481 ASP A CA 1
ATOM 3625 C C . ASP A 1 466 ? 129.107 46.357 182.934 1.00 67.75 481 ASP A C 1
ATOM 3626 O O . ASP A 1 466 ? 128.895 47.546 183.180 1.00 67.89 481 ASP A O 1
ATOM 3631 N N . THR A 1 467 ? 129.579 45.925 181.756 1.00 61.45 482 THR A N 1
ATOM 3632 C CA . THR A 1 467 ? 129.983 46.797 180.649 1.00 60.08 482 THR A CA 1
ATOM 3633 C C . THR A 1 467 ? 128.766 47.521 180.002 1.00 61.63 482 THR A C 1
ATOM 3634 O O . THR A 1 467 ? 128.945 48.546 179.344 1.00 61.33 482 THR A O 1
ATOM 3638 N N . GLY A 1 468 ? 127.563 46.997 180.223 1.00 56.90 483 GLY A N 1
ATOM 3639 C CA . GLY A 1 468 ? 126.330 47.537 179.663 1.00 56.32 483 GLY A CA 1
ATOM 3640 C C . GLY A 1 468 ? 125.932 46.833 178.379 1.00 58.00 483 GLY A C 1
ATOM 3641 O O . GLY A 1 468 ? 124.741 46.627 178.122 1.00 58.57 483 GLY A O 1
ATOM 3642 N N . LEU A 1 469 ? 126.937 46.452 177.567 1.00 51.13 484 LEU A N 1
ATOM 3643 C CA . LEU A 1 469 ? 126.766 45.758 176.289 1.00 47.70 484 LEU A CA 1
ATOM 3644 C C . LEU A 1 469 ? 126.331 44.306 176.482 1.00 49.66 484 LEU A C 1
ATOM 3645 O O . LEU A 1 469 ? 126.739 43.659 177.448 1.00 48.81 484 LEU A O 1
ATOM 3650 N N . SER A 1 470 ? 125.576 43.762 175.503 1.00 45.36 485 SER A N 1
ATOM 3651 C CA . SER A 1 470 ? 125.199 42.353 175.483 1.00 43.51 485 SER A CA 1
ATOM 3652 C C . SER A 1 470 ? 126.486 41.568 175.148 1.00 44.59 485 SER A C 1
ATOM 3653 O O . SER A 1 470 ? 127.479 42.179 174.746 1.00 43.26 485 SER A O 1
ATOM 3656 N N . GLU A 1 471 ? 126.470 40.234 175.323 1.00 41.02 486 GLU A N 1
ATOM 3657 C CA . GLU A 1 471 ? 127.596 39.351 175.011 1.00 39.98 486 GLU A CA 1
ATOM 3658 C C . GLU A 1 471 ? 127.954 39.460 173.512 1.00 40.33 486 GLU A C 1
ATOM 3659 O O . GLU A 1 471 ? 129.131 39.602 173.171 1.00 39.34 486 GLU A O 1
ATOM 3665 N N . ALA A 1 472 ? 126.937 39.447 172.631 1.00 34.88 487 ALA A N 1
ATOM 3666 C CA . ALA A 1 472 ? 127.130 39.594 171.187 1.00 33.15 487 ALA A CA 1
ATOM 3667 C C . ALA A 1 472 ? 127.831 40.939 170.870 1.00 35.47 487 ALA A C 1
ATOM 3668 O O . ALA A 1 472 ? 128.859 40.917 170.210 1.00 34.26 487 ALA A O 1
ATOM 3670 N N . ALA A 1 473 ? 127.323 42.077 171.412 1.00 31.87 488 ALA A N 1
ATOM 3671 C CA . ALA A 1 473 ? 127.873 43.424 171.195 1.00 31.21 488 ALA A CA 1
ATOM 3672 C C . ALA A 1 473 ? 129.300 43.548 171.720 1.00 34.25 488 ALA A C 1
ATOM 3673 O O . ALA A 1 473 ? 130.145 44.121 171.033 1.00 32.55 488 ALA A O 1
ATOM 3675 N N . PHE A 1 474 ? 129.584 42.969 172.909 1.00 32.34 489 PHE A N 1
ATOM 3676 C CA . PHE A 1 474 ? 130.932 42.963 173.480 1.00 33.31 489 PHE A CA 1
ATOM 3677 C C . PHE A 1 474 ? 131.908 42.236 172.522 1.00 34.87 489 PHE A C 1
ATOM 3678 O O . PHE A 1 474 ? 132.975 42.761 172.232 1.00 34.64 489 PHE A O 1
ATOM 3686 N N . LEU A 1 475 ? 131.543 41.022 172.073 1.00 30.28 490 LEU A N 1
ATOM 3687 C CA . LEU A 1 475 ? 132.330 40.191 171.162 1.00 29.52 490 LEU A CA 1
ATOM 3688 C C . LEU A 1 475 ? 132.581 40.883 169.830 1.00 31.47 490 LEU A C 1
ATOM 3689 O O . LEU A 1 475 ? 133.682 40.786 169.308 1.00 30.58 490 LEU A O 1
ATOM 3694 N N . MET A 1 476 ? 131.578 41.613 169.306 1.00 27.42 491 MET A N 1
ATOM 3695 C CA . MET A 1 476 ? 131.713 42.343 168.046 1.00 26.28 491 MET A CA 1
ATOM 3696 C C . MET A 1 476 ? 132.768 43.438 168.154 1.00 31.65 491 MET A C 1
ATOM 3697 O O . MET A 1 476 ? 133.674 43.496 167.318 1.00 30.66 491 MET A O 1
ATOM 3702 N N . PHE A 1 477 ? 132.720 44.220 169.239 1.00 30.10 492 PHE A N 1
ATOM 3703 C CA . PHE A 1 477 ? 133.710 45.279 169.511 1.00 30.06 492 PHE A CA 1
ATOM 3704 C C . PHE A 1 477 ? 135.085 44.708 169.809 1.00 33.74 492 PHE A C 1
ATOM 3705 O O . PHE A 1 477 ? 136.078 45.277 169.374 1.00 33.42 492 PHE A O 1
ATOM 3713 N N . PHE A 1 478 ? 135.136 43.545 170.471 1.00 31.52 493 PHE A N 1
ATOM 3714 C CA . PHE A 1 478 ? 136.386 42.827 170.729 1.00 32.07 493 PHE A CA 1
ATOM 3715 C C . PHE A 1 478 ? 137.062 42.444 169.392 1.00 33.42 493 PHE A C 1
ATOM 3716 O O . PHE A 1 478 ? 138.258 42.679 169.231 1.00 33.35 493 PHE A O 1
ATOM 3724 N N . PHE A 1 479 ? 136.305 41.832 168.451 1.00 27.39 494 PHE A N 1
ATOM 3725 C CA . PHE A 1 479 ? 136.891 41.448 167.169 1.00 25.61 494 PHE A CA 1
ATOM 3726 C C . PHE A 1 479 ? 137.365 42.645 166.349 1.00 29.76 494 PHE A C 1
ATOM 3727 O O . PHE A 1 479 ? 138.429 42.539 165.741 1.00 29.89 494 PHE A O 1
ATOM 3735 N N . ALA A 1 480 ? 136.632 43.791 166.385 1.00 26.91 495 ALA A N 1
ATOM 3736 C CA . ALA A 1 480 ? 137.036 45.046 165.732 1.00 27.53 495 ALA A CA 1
ATOM 3737 C C . ALA A 1 480 ? 138.388 45.514 166.280 1.00 32.98 495 ALA A C 1
ATOM 3738 O O . ALA A 1 480 ? 139.280 45.849 165.495 1.00 32.70 495 ALA A O 1
ATOM 3740 N N . ALA A 1 481 ? 138.542 45.512 167.623 1.00 31.01 496 ALA A N 1
ATOM 3741 C CA . ALA A 1 481 ? 139.781 45.918 168.310 1.00 32.52 496 ALA A CA 1
ATOM 3742 C C . ALA A 1 481 ? 140.943 44.981 167.938 1.00 35.22 496 ALA A C 1
ATOM 3743 O O . ALA A 1 481 ? 142.048 45.458 167.700 1.00 34.47 496 ALA A O 1
ATOM 3745 N N . PHE A 1 482 ? 140.671 43.658 167.894 1.00 30.49 497 PHE A N 1
ATOM 3746 C CA . PHE A 1 482 ? 141.618 42.599 167.543 1.00 29.89 497 PHE A CA 1
ATOM 3747 C C . PHE A 1 482 ? 142.127 42.806 166.103 1.00 33.03 497 PHE A C 1
ATOM 3748 O O . PHE A 1 482 ? 143.329 42.698 165.875 1.00 33.27 497 PHE A O 1
ATOM 3756 N N . ALA A 1 483 ? 141.235 43.185 165.167 1.00 28.73 498 ALA A N 1
ATOM 3757 C CA . ALA A 1 483 ? 141.619 43.464 163.780 1.00 28.38 498 ALA A CA 1
ATOM 3758 C C . ALA A 1 483 ? 142.457 44.741 163.695 1.00 33.57 498 ALA A C 1
ATOM 3759 O O . ALA A 1 483 ? 143.436 44.771 162.952 1.00 33.54 498 ALA A O 1
ATOM 3761 N N . PHE A 1 484 ? 142.085 45.790 164.449 1.00 31.28 499 PHE A N 1
ATOM 3762 C CA . PHE A 1 484 ? 142.848 47.053 164.460 1.00 31.92 499 PHE A CA 1
ATOM 3763 C C . PHE A 1 484 ? 144.261 46.836 164.988 1.00 36.40 499 PHE A C 1
ATOM 3764 O O . PHE A 1 484 ? 145.214 47.382 164.417 1.00 36.41 499 PHE A O 1
ATOM 3772 N N . LEU A 1 485 ? 144.389 46.010 166.064 1.00 32.47 500 LEU A N 1
ATOM 3773 C CA A LEU A 1 485 ? 145.677 45.676 166.663 0.50 32.79 500 LEU A CA 1
ATOM 3774 C CA B LEU A 1 485 ? 145.683 45.683 166.658 0.50 32.41 500 LEU A CA 1
ATOM 3775 C C . LEU A 1 485 ? 146.509 44.873 165.652 1.00 35.28 500 LEU A C 1
ATOM 3776 O O . LEU A 1 485 ? 147.718 45.085 165.539 1.00 34.56 500 LEU A O 1
ATOM 3785 N N . ALA A 1 486 ? 145.848 43.957 164.916 1.00 31.68 501 ALA A N 1
ATOM 3786 C CA . ALA A 1 486 ? 146.487 43.118 163.900 1.00 31.26 501 ALA A CA 1
ATOM 3787 C C . ALA A 1 486 ? 146.961 43.983 162.758 1.00 33.83 501 ALA A C 1
ATOM 3788 O O . ALA A 1 486 ? 148.081 43.787 162.310 1.00 33.65 501 ALA A O 1
ATOM 3790 N N . ALA A 1 487 ? 146.141 44.969 162.318 1.00 29.85 502 ALA A N 1
ATOM 3791 C CA . ALA A 1 487 ? 146.491 45.903 161.240 1.00 30.30 502 ALA A CA 1
ATOM 3792 C C . ALA A 1 487 ? 147.746 46.676 161.617 1.00 36.47 502 ALA A C 1
ATOM 3793 O O . ALA A 1 487 ? 148.646 46.827 160.790 1.00 36.23 502 ALA A O 1
ATOM 3795 N N . LEU A 1 488 ? 147.812 47.129 162.886 1.00 34.54 503 LEU A N 1
ATOM 3796 C CA . LEU A 1 488 ? 148.950 47.858 163.425 1.00 34.83 503 LEU A CA 1
ATOM 3797 C C . LEU A 1 488 ? 150.200 46.968 163.431 1.00 37.33 503 LEU A C 1
ATOM 3798 O O . LEU A 1 488 ? 151.232 47.405 162.939 1.00 35.82 503 LEU A O 1
ATOM 3803 N N . ALA A 1 489 ? 150.098 45.722 163.953 1.00 34.69 504 ALA A N 1
ATOM 3804 C CA . ALA A 1 489 ? 151.240 44.791 164.018 1.00 34.97 504 ALA A CA 1
ATOM 3805 C C . ALA A 1 489 ? 151.703 44.428 162.608 1.00 36.38 504 ALA A C 1
ATOM 3806 O O . ALA A 1 489 ? 152.897 44.484 162.332 1.00 35.99 504 ALA A O 1
ATOM 3808 N N . PHE A 1 490 ? 150.754 44.151 161.696 1.00 31.61 505 PHE A N 1
ATOM 3809 C CA . PHE A 1 490 ? 151.060 43.871 160.288 1.00 30.14 505 PHE A CA 1
ATOM 3810 C C . PHE A 1 490 ? 151.839 45.040 159.656 1.00 32.36 505 PHE A C 1
ATOM 3811 O O . PHE A 1 490 ? 152.867 44.820 159.038 1.00 30.67 505 PHE A O 1
ATOM 3819 N N . GLY A 1 491 ? 151.329 46.252 159.817 1.00 31.20 506 GLY A N 1
ATOM 3820 C CA . GLY A 1 491 ? 151.910 47.467 159.250 1.00 32.61 506 GLY A CA 1
ATOM 3821 C C . GLY A 1 491 ? 153.322 47.751 159.704 1.00 40.27 506 GLY A C 1
ATOM 3822 O O . GLY A 1 491 ? 154.147 48.220 158.905 1.00 40.20 506 GLY A O 1
ATOM 3823 N N . LEU A 1 492 ? 153.611 47.472 160.995 1.00 38.92 507 LEU A N 1
ATOM 3824 C CA . LEU A 1 492 ? 154.949 47.696 161.552 1.00 41.17 507 LEU A CA 1
ATOM 3825 C C . LEU A 1 492 ? 155.927 46.661 161.004 1.00 42.45 507 LEU A C 1
ATOM 3826 O O . LEU A 1 492 ? 157.065 47.003 160.699 1.00 42.40 507 LEU A O 1
ATOM 3831 N N . TYR A 1 493 ? 155.460 45.414 160.821 1.00 37.46 508 TYR A N 1
ATOM 3832 C CA . TYR A 1 493 ? 156.266 44.344 160.230 1.00 37.51 508 TYR A CA 1
ATOM 3833 C C . TYR A 1 493 ? 156.520 44.651 158.727 1.00 40.06 508 TYR A C 1
ATOM 3834 O O . TYR A 1 493 ? 157.658 44.562 158.270 1.00 39.04 508 TYR A O 1
ATOM 3843 N N . ALA A 1 494 ? 155.453 45.039 157.998 1.00 36.61 509 ALA A N 1
ATOM 3844 C CA . ALA A 1 494 ? 155.464 45.408 156.578 1.00 36.59 509 ALA A CA 1
ATOM 3845 C C . ALA A 1 494 ? 156.439 46.548 156.309 1.00 41.68 509 ALA A C 1
ATOM 3846 O O . ALA A 1 494 ? 157.163 46.504 155.315 1.00 41.70 509 ALA A O 1
ATOM 3848 N N . ARG A 1 495 ? 156.513 47.531 157.234 1.00 39.14 510 ARG A N 1
ATOM 3849 C CA . ARG A 1 495 ? 157.421 48.670 157.138 1.00 40.40 510 ARG A CA 1
ATOM 3850 C C . ARG A 1 495 ? 158.892 48.240 156.946 1.00 45.11 510 ARG A C 1
ATOM 3851 O O . ARG A 1 495 ? 159.602 48.851 156.157 1.00 45.96 510 ARG A O 1
ATOM 3859 N N . ARG A 1 496 ? 159.327 47.189 157.648 1.00 41.62 511 ARG A N 1
ATOM 3860 C CA . ARG A 1 496 ? 160.701 46.698 157.590 1.00 42.59 511 ARG A CA 1
ATOM 3861 C C . ARG A 1 496 ? 160.898 45.573 156.574 1.00 42.55 511 ARG A C 1
ATOM 3862 O O . ARG A 1 496 ? 162.020 45.101 156.393 1.00 42.55 511 ARG A O 1
ATOM 3870 N N . TYR A 1 497 ? 159.815 45.151 155.900 1.00 36.59 512 TYR A N 1
ATOM 3871 C CA . TYR A 1 497 ? 159.914 44.091 154.909 1.00 34.52 512 TYR A CA 1
ATOM 3872 C C . TYR A 1 497 ? 160.587 44.581 153.622 1.00 34.66 512 TYR A C 1
ATOM 3873 O O . TYR A 1 497 ? 160.198 45.600 153.080 1.00 35.33 512 TYR A O 1
ATOM 3882 N N . ARG A 1 498 ? 161.595 43.862 153.152 1.00 29.41 513 ARG A N 1
ATOM 3883 C CA . ARG A 1 498 ? 162.264 44.177 151.895 1.00 29.87 513 ARG A CA 1
ATOM 3884 C C . ARG A 1 498 ? 161.684 43.304 150.753 1.00 34.32 513 ARG A C 1
ATOM 3885 O O . ARG A 1 498 ? 161.834 42.077 150.764 1.00 33.11 513 ARG A O 1
ATOM 3893 N N . MET A 1 499 ? 161.013 43.943 149.779 1.00 31.07 514 MET A N 1
ATOM 3894 C CA . MET A 1 499 ? 160.461 43.241 148.615 1.00 30.76 514 MET A CA 1
ATOM 3895 C C . MET A 1 499 ? 161.634 42.676 147.766 1.00 33.54 514 MET A C 1
ATOM 3896 O O . MET A 1 499 ? 162.540 43.420 147.409 1.00 33.40 514 MET A O 1
ATOM 3901 N N . VAL A 1 500 ? 161.627 41.361 147.506 1.00 30.19 515 VAL A N 1
ATOM 3902 C CA . VAL A 1 500 ? 162.612 40.660 146.661 1.00 31.76 515 VAL A CA 1
ATOM 3903 C C . VAL A 1 500 ? 161.771 39.715 145.781 1.00 36.79 515 VAL A C 1
ATOM 3904 O O . VAL A 1 500 ? 161.452 38.603 146.182 1.00 35.32 515 VAL A O 1
ATOM 3908 N N . ASP A 1 501 ? 161.329 40.222 144.632 1.00 36.58 516 ASP A N 1
ATOM 3909 C CA . ASP A 1 501 ? 160.478 39.504 143.684 1.00 36.60 516 ASP A CA 1
ATOM 3910 C C . ASP A 1 501 ? 161.174 38.333 143.006 1.00 39.56 516 ASP A C 1
ATOM 3911 O O . ASP A 1 501 ? 162.390 38.355 142.858 1.00 38.10 516 ASP A O 1
ATOM 3916 N N . ASN A 1 502 ? 160.404 37.309 142.586 1.00 36.71 517 ASN A N 1
ATOM 3917 C CA . ASN A 1 502 ? 161.016 36.174 141.870 1.00 38.23 517 ASN A CA 1
ATOM 3918 C C . ASN A 1 502 ? 160.990 36.380 140.338 1.00 41.99 517 ASN A C 1
ATOM 3919 O O . ASN A 1 502 ? 161.681 35.679 139.612 1.00 42.88 517 ASN A O 1
ATOM 3924 N N . TYR A 1 503 ? 160.195 37.358 139.867 1.00 39.34 518 TYR A N 1
ATOM 3925 C CA . TYR A 1 503 ? 160.035 37.773 138.465 1.00 40.01 518 TYR A CA 1
ATOM 3926 C C . TYR A 1 503 ? 159.490 36.651 137.568 1.00 48.81 518 TYR A C 1
ATOM 3927 O O . TYR A 1 503 ? 159.831 36.567 136.393 1.00 46.99 518 TYR A O 1
ATOM 3936 N N . ARG A 1 504 ? 158.574 35.833 138.126 1.00 50.33 519 ARG A N 1
ATOM 3937 C CA . ARG A 1 504 ? 157.921 34.734 137.416 1.00 52.45 519 ARG A CA 1
ATOM 3938 C C . ARG A 1 504 ? 156.414 35.014 137.356 1.00 60.85 519 ARG A C 1
ATOM 3939 O O . ARG A 1 504 ? 155.758 35.000 138.404 1.00 58.72 519 ARG A O 1
ATOM 3947 N N . PRO A 1 505 ? 155.849 35.300 136.152 1.00 62.77 520 PRO A N 1
ATOM 3948 C CA . PRO A 1 505 ? 154.401 35.603 136.066 1.00 63.00 520 PRO A CA 1
ATOM 3949 C C . PRO A 1 505 ? 153.495 34.467 136.521 1.00 69.04 520 PRO A C 1
ATOM 3950 O O . PRO A 1 505 ? 153.799 33.297 136.268 1.00 69.27 520 PRO A O 1
ATOM 3954 N N . ALA A 1 506 ? 152.399 34.824 137.225 1.00 66.57 521 ALA A N 1
ATOM 3955 C CA . ALA A 1 506 ? 151.403 33.892 137.768 1.00 69.83 521 ALA A CA 1
ATOM 3956 C C . ALA A 1 506 ? 150.045 34.085 137.103 1.00 81.80 521 ALA A C 1
ATOM 3957 O O . ALA A 1 506 ? 149.698 35.242 136.777 1.00 85.94 521 ALA A O 1
ATOM 3959 N N . ASN A 1 510 ? 145.336 33.586 138.521 1.00 76.43 525 ASN A N 1
ATOM 3960 C CA . ASN A 1 510 ? 145.572 34.028 139.898 1.00 75.45 525 ASN A CA 1
ATOM 3961 C C . ASN A 1 510 ? 144.311 34.545 140.611 1.00 75.87 525 ASN A C 1
ATOM 3962 O O . ASN A 1 510 ? 144.306 34.606 141.844 1.00 75.91 525 ASN A O 1
ATOM 3967 N N . LEU A 1 511 ? 143.226 34.869 139.854 0.80 69.35 526 LEU A N 1
ATOM 3968 C CA . LEU A 1 511 ? 141.931 35.316 140.403 0.80 66.80 526 LEU A CA 1
ATOM 3969 C C . LEU A 1 511 ? 141.280 34.230 141.285 0.80 65.81 526 LEU A C 1
ATOM 3970 O O . LEU A 1 511 ? 140.200 34.432 141.838 0.80 65.28 526 LEU A O 1
ATOM 3975 N N . TYR A 1 512 ? 141.968 33.090 141.418 0.80 58.86 527 TYR A N 1
ATOM 3976 C CA . TYR A 1 512 ? 141.583 31.921 142.192 0.80 56.48 527 TYR A CA 1
ATOM 3977 C C . TYR A 1 512 ? 142.156 32.055 143.601 0.80 55.02 527 TYR A C 1
ATOM 3978 O O . TYR A 1 512 ? 143.143 31.402 143.945 0.80 55.13 527 TYR A O 1
ATOM 3987 N N . PHE A 1 513 ? 141.544 32.939 144.407 0.80 46.79 528 PHE A N 1
ATOM 3988 C CA . PHE A 1 513 ? 141.975 33.198 145.785 0.80 43.59 528 PHE A CA 1
ATOM 3989 C C . PHE A 1 513 ? 140.990 32.631 146.816 0.80 44.71 528 PHE A C 1
ATOM 3990 O O . PHE A 1 513 ? 141.395 32.328 147.941 0.80 45.34 528 PHE A O 1
ATOM 3998 N N . GLN A 1 514 ? 139.703 32.504 146.447 0.80 38.05 529 GLN A N 1
ATOM 3999 C CA . GLN A 1 514 ? 138.673 32.007 147.369 0.80 38.69 529 GLN A CA 1
ATOM 4000 C C . GLN A 1 514 ? 138.748 30.499 147.614 0.80 50.26 529 GLN A C 1
ATOM 4001 O O . GLN A 1 514 ? 138.372 30.070 148.728 0.80 52.63 529 GLN A O 1
#

InterPro domains:
  IPR000109 Proton-dependent oligopeptide transporter family [PF00854] (190-312)
  IPR000109 Proton-dependent oligopeptide transporter family [PF00854] (396-561)
  IPR005279 Dipeptide/tripeptide permease [TIGR00924] (115-592)
  IPR018456 PTR2 family proton/oligopeptide symporter, conserved site [PS01022] (179-203)
  IPR036259 MFS transporter superfamily [G3DSA:1.20.1250.20] (115-620)
  IPR036259 MFS transporter superfamily [SSF103473] (130-613)

Solvent-accessible surface area: 22324 Å² total; per-residue (Å²): 82,192,18,12,82,42,1,56,21,4,4,35,24,6,23,30,0,4,23,0,0,15,6,0,0,2,28,14,0,16,102,14,169,3,12,120,71,143,25,75,60,55,45,45,12,22,0,14,52,22,0,0,22,9,4,10,10,0,28,70,54,6,67,56,0,15,135,39,1,45,78,110,114,19,31,21,48,4,1,22,154,7,2,80,55,0,26,45,0,7,45,17,1,60,131,80,35,129,41,104,83,9,0,52,82,0,9,38,55,0,5,52,0,1,0,0,9,26,36,4,10,15,46,3,0,34,19,7,10,87,157,92,58,64,127,136,3,87,99,10,40,46,32,0,4,121,34,3,0,86,9,7,21,106,0,0,74,91,0,1,56,5,26,101,106,105,18,39,71,154,0,5,25,54,0,14,111,40,0,125,69,0,10,30,37,1,118,103,0,57,174,114,19,62,134,60,118,77,57,122,158,82,92,67,12,39,39,18,0,20,146,25,0,18,95,27,135,19,129,89,127,38,77,57,0,48,46,70,5,49,96,5,60,119,90,7,109,64,8,81,61,65,55,176,121,31,29,97,53,0,0,94,7,55,10,23,42,55,59,40,70,5,58,11,28,0,0,107,166,3,0,90,50,0,84,77,90,11,78,71,77,10,0,72,5,0,37,15,0,10,77,0,31,63,0,2,57,42,0,6,9,0,12,0,0,24,7,2,10,1,0,5,2,4,18,6,0,78,125,10,131,52,54,93,163,29,6,2,0,8,14,5,9,34,11,2,73,24,0,19,105,28,16,51,88,0,73,136,79,34,7,32,68,35,109,175,135,68,112,91,4,62,26,17,97,50,0,36,33,0,0,30,70,0,0,58,0,0,78,11,0,0,54,6,18,66,30,30,71,70,66,100,87,21,64,5,45,127,3,90,86,0,2,35,33,0,0,36,0,3,4,9,0,8,16,9,0,5,94,4,0,43,27,11,2,29,23,100,13,92,52,37,0,38,35,23,11,20,10,4,7,0,14,0,0,1,67,1,0,46,12,8,49,50,5,88,81,82,82,47,54,61,119,8,83,130,66,74,56,42,32,33,0,61,11,1,59,91,2,0,57,48,0,75,119,8,9,110,40,2,21,114,66,16,207,217,28,183,101,90,54,40,185,152,138,73,40,58,51,14,57

Nearest PDB structures (foldseek):
  6ei3-assembly1_A  TM=1.002E+00  e=4.029E-66  Xanthomonas campestris
  4uvm-assembly1_A  TM=9.778E-01  e=7.358E-44  Shewanella oneidensis MR-1
  7zc2-assembly1_A  TM=7.573E-01  e=6.557E-14  Escherichia coli
  6gs4-assembly1_A  TM=7.045E-01  e=2.599E-14  Escherichia coli K-12
  6jkc-assembly1_A  TM=6.716E-01  e=2.241E-11  Shewanella oneidensis MR-1

B-factor: mean 45.28, std 19.38, range [19.2, 138.73]

Sequence (511 aa):
PRQIPFIIIGNEACERFSFYGMRNILVQFLITSLLLQEVGAPERDAEAKHILHSFMIGVFFFPLLGGWLADRFFGKYTTIIWFSLIYCAGHACLALFEDSRSGFFVGLGLIAFGAGGIKPLVVASFMVDQFDQSNKHRAKVVFDAFYWIINFGSLFASLLIPLALKHLGPSWAFGIPGILMFIATAVFWLGRKRYVRVPLPPKDPHGFGAVVRSALLAHAPGQGRPGLALAAISVLLALACLGLTEQLGLVICLCMALVLLLAGIGGGTWWQLERARGTHPDAAVDGVRALLRVLVIFALVTPFFSLFDQKASTWVLQGREMRMPAWFTASQMQALNPLLVMLLIPFNNLVLYPLLRRLGWEPTSLRRMTSGIAFSGVAWIAVGAIQVAMDGGEPMHIAWQILPYALLTFGEVLVSATGIEFAYSQAPPSMKGVVMSFWYLTTTVGNLWVLLSNNVAVRNATVTSHIADTGLSEAAFLMFFFAAFAFLLAALAFGLYARRYRMVDNYRPANLYFQ

Foldseek 3Di:
DVLLVLLLLLLLLLLLLVLLCLLCQQVLQLPAPLAPDDDNVLSLLRSLLLSLLLLLLLLQLCVVLLCCQQPPNNLLVSLLVLLVLLLVLLVLCQVAVNPNVSPSVSSNSNSNSNNNNVVRSLVQSLLQDPPVCSVVCVVVLVSSLVSNLVSSLCSLQPLVLCCVPVNSNRSSVSSSVSSVSSSVSSVVSVVPGDGDDRDDDDCLALVNLLVQQQPFDDPPDGQVLVVLLVVLQVVLVVLCVCCVQQNDSLSNLVSVVSNCCSSLVSSLVRLVSSVVVHPVLSSQLNVLLSLLLVLLLLLLLLLLLQSCCSRLQLSVQQLADDDPSDHSSSCSSLLSVLLVVQLCCCVVPVQVVCVVVPNHLDLLNLQLVLLLLSLVLLVQVLVQQVCVVVVHHHHSVSNNSSSNSSSSSCSSRQQSSLVQSCFRHDVVNSSVSSSSNSVSSSSSSSVNSVLSSQCVDPVVVVVCVVVVGDPSSVVSNVSSVVSNVSSVVSVVSSVPDDRDGPPDDDHSNRD

CATH classification: 1.20.1250.20

Secondary structure (DSSP, 8-state):
-TTHHHHHHHHHHHHHHHHHHHTTHHHHHHTSS-----SHHHHHHHHHHHHHHHHHHHHHTHHHHHHHIIIIIHHHHHHHHHHHHHHHHHHHHHHTTT-HHHHHHHHHHHHHHHHHHTTTHHHHHHHTS-TT-GGGHHHHHHHHHHHHHHHHHHHHHHHHHHHHHT-HHHHHHHHHHHHHHHHHHHHHTGGG---PPPPPP-TTSHHHHHHHHHH---TTT--HHHHHHHHHHHHHHHHGGGHHHH-HHHHHHHHHHHHHHHHHHHHHHHGGGGTTTS-SHHHHHHHHHHHHHHHHHHHHHHHHHHGGGGTHHHHHHTTSB--TT--GGGGGGHHHHHHHHHHHHIIIIIHHHHHHHT----HHHHHHHHHHHHHHHHHHHHHHHHHHHTT---BGGGGHHHHHHHHHHHHHHHHHHHHHHHHHS-GGGHHHHHHHHHHHHHHHHHHHHHHHHHHHSHHHHHHHHHHSS-HHHHHHHHHHHHHHHHHHHHHHHHHT---------------

Organism: Xanthomonas campestris pv. campestris (strain ATCC 33913 / DSM 3586 / NCPPB 528 / LMG 568 / P 25) (NCBI:txid190485)

Radius of gyration: 22.99 Å; Cα contacts (8 Å, |Δi|>4): 771; chains: 1; bounding box: 73×53×60 Å